Protein 7XFP (pdb70)

Structure (mmCIF, N/CA/C/O backbone):
data_7XFP
#
_entry.id   7XFP
#
_cell.length_a   41.857
_cell.length_b   67.381
_cell.length_c   143.175
_cell.angle_alpha   90.000
_cell.angle_beta   90.000
_cell.angle_gamma   90.000
#
_symmetry.space_group_name_H-M   'P 21 21 21'
#
loop_
_entity.id
_entity.type
_entity.pdbx_description
1 polymer 'IceA2 protein'
2 non-polymer 'SULFATE ION'
3 non-polymer GLYCEROL
4 water water
#
loop_
_atom_site.group_PDB
_atom_site.id
_atom_site.type_symbol
_atom_site.label_atom_id
_atom_site.label_alt_id
_atom_site.label_comp_id
_atom_site.label_asym_id
_atom_site.label_entity_id
_atom_site.label_seq_id
_atom_site.pdbx_PDB_ins_code
_atom_site.Cartn_x
_atom_site.Cartn_y
_atom_site.Cartn_z
_atom_site.occupancy
_atom_site.B_iso_or_equiv
_atom_site.auth_seq_id
_atom_site.auth_comp_id
_atom_site.auth_asym_id
_atom_site.auth_atom_id
_atom_site.pdbx_PDB_model_num
ATOM 1 N N . MET A 1 7 ? 14.00621 -40.47639 -30.75873 1.000 48.37631 1 MET A N 1
ATOM 2 C CA . MET A 1 7 ? 15.18014 -39.61915 -30.88638 1.000 45.44551 1 MET A CA 1
ATOM 3 C C . MET A 1 7 ? 15.31440 -38.69674 -29.68044 1.000 38.42046 1 MET A C 1
ATOM 4 O O . MET A 1 7 ? 14.32890 -38.10974 -29.24112 1.000 39.23781 1 MET A O 1
ATOM 6 N N . ALA A 1 8 ? 16.53280 -38.56392 -29.14929 1.000 32.90028 2 ALA A N 1
ATOM 7 C CA . ALA A 1 8 ? 16.81030 -37.65641 -28.03179 1.000 30.27355 2 ALA A CA 1
ATOM 8 C C . ALA A 1 8 ? 17.45988 -36.39141 -28.58928 1.000 29.89999 2 ALA A C 1
ATOM 9 O O . ALA A 1 8 ? 18.65458 -36.36670 -28.89473 1.000 27.54225 2 ALA A O 1
ATOM 11 N N . ILE A 1 9 ? 16.64627 -35.35804 -28.74804 1.000 19.16673 3 ILE A N 1
ATOM 12 C CA . ILE A 1 9 ? 17.00941 -34.07572 -29.32630 1.000 23.72599 3 ILE A CA 1
ATOM 13 C C . ILE A 1 9 ? 16.86564 -33.00319 -28.25345 1.000 20.32470 3 ILE A C 1
ATOM 14 O O . ILE A 1 9 ? 15.98808 -33.09268 -27.39099 1.000 18.24216 3 ILE A O 1
ATOM 19 N N . VAL A 1 10 ? 17.73901 -31.99679 -28.29458 1.000 17.57417 4 VAL A N 1
ATOM 20 C CA . VAL A 1 10 ? 17.63834 -30.82501 -27.42317 1.000 18.89811 4 VAL A CA 1
ATOM 21 C C . VAL A 1 10 ? 17.35922 -29.60912 -28.29609 1.000 15.85566 4 VAL A C 1
ATOM 22 O O . VAL A 1 10 ? 18.05295 -29.39137 -29.29451 1.000 17.11602 4 VAL A O 1
ATOM 26 N N . VAL A 1 11 ? 16.36653 -28.80301 -27.90506 1.000 17.93758 5 VAL A N 1
ATOM 27 C CA . VAL A 1 11 ? 15.98754 -27.59609 -28.63608 1.000 16.23044 5 VAL A CA 1
ATOM 28 C C . VAL A 1 11 ? 16.41120 -26.38283 -27.82538 1.000 18.11344 5 VAL A C 1
ATOM 29 O O . VAL A 1 11 ? 16.10200 -26.28004 -26.63320 1.000 17.55247 5 VAL A O 1
ATOM 33 N N . LYS A 1 12 ? 17.15222 -25.48529 -28.46853 1.000 17.33012 6 LYS A N 1
ATOM 34 C CA . LYS A 1 12 ? 17.65486 -24.25557 -27.87259 1.000 13.98354 6 LYS A CA 1
ATOM 35 C C . LYS A 1 12 ? 17.08188 -23.07882 -28.65212 1.000 20.27614 6 LYS A C 1
ATOM 36 O O . LYS A 1 12 ? 17.16790 -23.05251 -29.88090 1.000 25.55573 6 LYS A O 1
ATOM 42 N N . VAL A 1 13 ? 16.47295 -22.12336 -27.95751 1.000 15.20091 7 VAL A N 1
ATOM 43 C CA . VAL A 1 13 ? 15.93661 -20.93756 -28.61351 1.000 13.87035 7 VAL A CA 1
ATOM 44 C C . VAL A 1 13 ? 16.99112 -19.84184 -28.53348 1.000 16.55756 7 VAL A C 1
ATOM 45 O O . VAL A 1 13 ? 17.47492 -19.51697 -27.44464 1.000 16.00523 7 VAL A O 1
ATOM 49 N N . VAL A 1 14 ? 17.39030 -19.30487 -29.68742 1.000 17.51497 8 VAL A N 1
ATOM 50 C CA . VAL A 1 14 ? 18.47308 -18.31731 -29.77664 1.000 16.83343 8 VAL A CA 1
ATOM 51 C C . VAL A 1 14 ? 18.00023 -17.19606 -30.68354 1.000 18.99547 8 VAL A C 1
ATOM 52 O O . VAL A 1 14 ? 17.85102 -17.40061 -31.89662 1.000 15.85190 8 VAL A O 1
ATOM 56 N N . ASN A 1 15 ? 17.80669 -16.00279 -30.11028 1.000 16.95206 9 ASN A N 1
ATOM 57 C CA . ASN A 1 15 ? 17.30763 -14.83614 -30.84497 1.000 15.57256 9 ASN A CA 1
ATOM 58 C C . ASN A 1 15 ? 16.09128 -15.18667 -31.69926 1.000 17.38951 9 ASN A C 1
ATOM 59 O O . ASN A 1 15 ? 15.98345 -14.79784 -32.86404 1.000 16.91011 9 ASN A O 1
ATOM 64 N N . GLY A 1 16 ? 15.17579 -15.94077 -31.11127 1.000 13.93948 10 GLY A N 1
ATOM 65 C CA . GLY A 1 16 ? 13.92246 -16.26526 -31.74787 1.000 13.53073 10 GLY A CA 1
ATOM 66 C C . GLY A 1 16 ? 13.94747 -17.45425 -32.68109 1.000 13.75283 10 GLY A C 1
ATOM 67 O O . GLY A 1 16 ? 12.88475 -17.82161 -33.20615 1.000 16.28179 10 GLY A O 1
ATOM 68 N N . LYS A 1 17 ? 15.10826 -18.06400 -32.91766 1.000 15.64532 11 LYS A N 1
ATOM 69 C CA . LYS A 1 17 ? 15.18446 -19.24284 -33.77017 1.000 14.39413 11 LYS A CA 1
ATOM 70 C C . LYS A 1 17 ? 15.36690 -20.49742 -32.92618 1.000 21.38441 11 LYS A C 1
ATOM 71 O O . LYS A 1 17 ? 15.92191 -20.44924 -31.82620 1.000 18.26771 11 LYS A O 1
ATOM 77 N N . ILE A 1 18 ? 14.87885 -21.62266 -33.45274 1.000 13.29153 12 ILE A N 1
ATOM 78 C CA . ILE A 1 18 ? 15.01920 -22.92428 -32.80708 1.000 12.82531 12 ILE A CA 1
ATOM 79 C C . ILE A 1 18 ? 16.27981 -23.57787 -33.35474 1.000 12.12974 12 ILE A C 1
ATOM 80 O O . ILE A 1 18 ? 16.38976 -23.78187 -34.56479 1.000 12.46795 12 ILE A O 1
ATOM 85 N N . GLN A 1 19 ? 17.21054 -23.93747 -32.46971 1.000 11.64075 13 GLN A N 1
ATOM 86 C CA . GLN A 1 19 ? 18.39620 -24.71237 -32.82602 1.000 15.43036 13 GLN A CA 1
ATOM 87 C C . GLN A 1 19 ? 18.25345 -26.11997 -32.25929 1.000 14.33183 13 GLN A C 1
ATOM 88 O O . GLN A 1 19 ? 18.07397 -26.28468 -31.04761 1.000 17.85061 13 GLN A O 1
ATOM 94 N N . GLU A 1 20 ? 18.33867 -27.12825 -33.13139 1.000 14.41025 14 GLU A N 1
ATOM 95 C CA . GLU A 1 20 ? 18.25559 -28.52963 -32.72857 1.000 13.85622 14 GLU A CA 1
ATOM 96 C C . GLU A 1 20 ? 19.65247 -29.10024 -32.51867 1.000 13.10883 14 GLU A C 1
ATOM 97 O O . GLU A 1 20 ? 20.51921 -28.95120 -33.38119 1.000 16.58464 14 GLU A O 1
ATOM 103 N N . PHE A 1 21 ? 19.86265 -29.76089 -31.38096 1.000 15.33101 15 PHE A N 1
ATOM 104 C CA . PHE A 1 21 ? 21.11213 -30.45109 -31.08657 1.000 13.12282 15 PHE A CA 1
ATOM 105 C C . PHE A 1 21 ? 20.87428 -31.92746 -30.79475 1.000 14.35155 15 PHE A C 1
ATOM 106 O O . PHE A 1 21 ? 19.84561 -32.31535 -30.23446 1.000 19.64715 15 PHE A O 1
ATOM 114 N N . GLU A 1 22 ? 21.83116 -32.75365 -31.20057 1.000 14.93647 16 GLU A N 1
ATOM 115 C CA . GLU A 1 22 ? 21.81138 -34.17815 -30.89264 1.000 16.53085 16 GLU A CA 1
ATOM 116 C C . GLU A 1 22 ? 23.22484 -34.56779 -30.49263 1.000 22.76703 16 GLU A C 1
ATOM 117 O O . GLU A 1 22 ? 24.16956 -34.30299 -31.24406 1.000 19.47117 16 GLU A O 1
ATOM 123 N N . ASN A 1 23 ? 23.38318 -35.10877 -29.28395 1.000 22.88447 17 ASN A N 1
ATOM 124 C CA . ASN A 1 23 ? 24.70225 -35.49110 -28.78168 1.000 23.84816 17 ASN A CA 1
ATOM 125 C C . ASN A 1 23 ? 25.65773 -34.30089 -28.79779 1.000 19.59541 17 ASN A C 1
ATOM 126 O O . ASN A 1 23 ? 26.85444 -34.44465 -29.05010 1.000 21.27864 17 ASN A O 1
ATOM 131 N N . GLY A 1 24 ? 25.12831 -33.11668 -28.51077 1.000 19.00907 18 GLY A N 1
ATOM 132 C CA . GLY A 1 24 ? 25.92863 -31.91173 -28.49878 1.000 21.13259 18 GLY A CA 1
ATOM 133 C C . GLY A 1 24 ? 26.26786 -31.34287 -29.86059 1.000 21.27345 18 GLY A C 1
ATOM 134 O O . GLY A 1 24 ? 26.97341 -30.32939 -29.92752 1.000 18.71217 18 GLY A O 1
ATOM 135 N N . ILE A 1 25 ? 25.78886 -31.94428 -30.94559 1.000 22.94548 19 ILE A N 1
ATOM 136 C CA . ILE A 1 25 ? 26.12070 -31.52256 -32.30685 1.000 17.96797 19 ILE A CA 1
ATOM 137 C C . ILE A 1 25 ? 24.92838 -30.79114 -32.90632 1.000 14.50196 19 ILE A C 1
ATOM 138 O O . ILE A 1 25 ? 23.80509 -31.30436 -32.89154 1.000 14.43568 19 ILE A O 1
ATOM 143 N N . HIS A 1 26 ? 25.18180 -29.62184 -33.48339 1.000 16.89132 20 HIS A N 1
ATOM 144 C CA . HIS A 1 26 ? 24.11436 -28.87364 -34.12502 1.000 17.03422 20 HIS A CA 1
ATOM 145 C C . HIS A 1 26 ? 23.59125 -29.65639 -35.32090 1.000 15.00283 20 HIS A C 1
ATOM 146 O O . HIS A 1 26 ? 24.36332 -30.20074 -36.11724 1.000 14.41439 20 HIS A O 1
ATOM 153 N N . LYS A 1 27 ? 22.26867 -29.71905 -35.43721 1.000 14.23079 21 LYS A N 1
ATOM 154 C CA . LYS A 1 27 ? 21.61471 -30.42229 -36.52781 1.000 14.01505 21 LYS A CA 1
ATOM 155 C C . LYS A 1 27 ? 20.98229 -29.47597 -37.53887 1.000 14.06997 21 LYS A C 1
ATOM 156 O O . LYS A 1 27 ? 21.22091 -29.60378 -38.74183 1.000 15.41816 21 LYS A O 1
ATOM 162 N N . ARG A 1 28 ? 20.17179 -28.52347 -37.07697 1.000 13.90720 22 ARG A N 1
ATOM 163 C CA . ARG A 1 28 ? 19.43278 -27.62865 -37.96064 1.000 14.05152 22 ARG A CA 1
ATOM 164 C C . ARG A 1 28 ? 18.92206 -26.44928 -37.14058 1.000 14.02933 22 ARG A C 1
ATOM 165 O O . ARG A 1 28 ? 18.90223 -26.49104 -35.90794 1.000 14.60620 22 ARG A O 1
ATOM 173 N N . THR A 1 29 ? 18.49943 -25.40048 -37.84851 1.000 14.52224 23 THR A N 1
ATOM 174 C CA . THR A 1 29 ? 17.94192 -24.19279 -37.24570 1.000 14.89706 23 THR A CA 1
ATOM 175 C C . THR A 1 29 ? 16.74121 -23.75561 -38.06892 1.000 15.14832 23 THR A C 1
ATOM 176 O O . THR A 1 29 ? 16.79755 -23.79437 -39.30039 1.000 15.55639 23 THR A O 1
ATOM 180 N N . TYR A 1 30 ? 15.64157 -23.40729 -37.40154 1.000 15.06970 24 TYR A N 1
ATOM 181 C CA . TYR A 1 30 ? 14.42656 -23.02544 -38.11099 1.000 16.59374 24 TYR A CA 1
ATOM 182 C C . TYR A 1 30 ? 13.51930 -22.23422 -37.17699 1.000 16.54673 24 TYR A C 1
ATOM 183 O O . TYR A 1 30 ? 13.74449 -22.16566 -35.96718 1.000 16.65739 24 TYR A O 1
ATOM 192 N N . GLY A 1 31 ? 12.47741 -21.64982 -37.75469 1.000 14.93165 25 GLY A N 1
ATOM 193 C CA . GLY A 1 31 ? 11.54577 -20.84890 -36.99322 1.000 16.17555 25 GLY A CA 1
ATOM 194 C C . GLY A 1 31 ? 12.05077 -19.43345 -36.77991 1.000 19.87766 25 GLY A C 1
ATOM 195 O O . GLY A 1 31 ? 13.23008 -19.12205 -36.94585 1.000 17.84617 25 GLY A O 1
ATOM 196 N N . SER A 1 32 ? 11.11930 -18.54750 -36.45286 1.000 18.55950 26 SER A N 1
ATOM 197 C CA . SER A 1 32 ? 11.48175 -17.16467 -36.19305 1.000 19.36224 26 SER A CA 1
ATOM 198 C C . SER A 1 32 ? 10.56500 -16.63026 -35.10662 1.000 17.78030 26 SER A C 1
ATOM 199 O O . SER A 1 32 ? 9.44699 -17.11973 -34.93331 1.000 16.50470 26 SER A O 1
ATOM 202 N N . ASN A 1 33 ? 11.06636 -15.65057 -34.34807 1.000 14.86340 27 ASN A N 1
ATOM 203 C CA . ASN A 1 33 ? 10.30053 -14.99541 -33.27765 1.000 14.90693 27 ASN A CA 1
ATOM 204 C C . ASN A 1 33 ? 9.79298 -15.98390 -32.22915 1.000 15.54638 27 ASN A C 1
ATOM 205 O O . ASN A 1 33 ? 8.73299 -15.78024 -31.63007 1.000 16.94241 27 ASN A O 1
ATOM 210 N N . ILE A 1 34 ? 10.55338 -17.04087 -31.97278 1.000 13.73617 28 ILE A N 1
ATOM 211 C CA . ILE A 1 34 ? 10.18286 -18.04239 -30.97951 1.000 15.12709 28 ILE A CA 1
ATOM 212 C C . ILE A 1 34 ? 10.66510 -17.57715 -29.60556 1.000 14.20657 28 ILE A C 1
ATOM 213 O O . ILE A 1 34 ? 11.73549 -16.97539 -29.48037 1.000 13.91970 28 ILE A O 1
ATOM 218 N N . VAL A 1 35 ? 9.86650 -17.82613 -28.57075 1.000 14.90505 29 VAL A N 1
ATOM 219 C CA . VAL A 1 35 ? 10.25231 -17.49142 -27.20143 1.000 14.16174 29 VAL A CA 1
ATOM 220 C C . VAL A 1 35 ? 10.36261 -18.71818 -26.30612 1.000 16.39548 29 VAL A C 1
ATOM 221 O O . VAL A 1 35 ? 10.93175 -18.62048 -25.20573 1.000 14.73720 29 VAL A O 1
ATOM 225 N N . ALA A 1 36 ? 9.85251 -19.86498 -26.73066 1.000 14.46559 30 ALA A N 1
ATOM 226 C CA . ALA A 1 36 ? 9.92006 -21.07232 -25.91913 1.000 16.72163 30 ALA A CA 1
ATOM 227 C C . ALA A 1 36 ? 9.66592 -22.25301 -26.84060 1.000 17.76872 30 ALA A C 1
ATOM 228 O O . ALA A 1 36 ? 8.97315 -22.11986 -27.85551 1.000 17.68934 30 ALA A O 1
ATOM 230 N N . ALA A 1 37 ? 10.22798 -23.40780 -26.48840 1.000 14.20110 31 ALA A N 1
ATOM 231 C CA . ALA A 1 37 ? 10.04184 -24.58215 -27.32697 1.000 14.57010 31 ALA A CA 1
ATOM 232 C C . ALA A 1 37 ? 10.19661 -25.84319 -26.49400 1.000 17.49711 31 ALA A C 1
ATOM 233 O O . ALA A 1 37 ? 10.89923 -25.85814 -25.48203 1.000 20.90077 31 ALA A O 1
ATOM 235 N N . ASP A 1 38 ? 9.56375 -26.91527 -26.96093 1.000 15.44306 32 ASP A N 1
ATOM 236 C CA . ASP A 1 38 ? 9.71341 -28.22789 -26.35048 1.000 16.44256 32 ASP A CA 1
ATOM 237 C C . ASP A 1 38 ? 9.52917 -29.27251 -27.43637 1.000 16.75512 32 ASP A C 1
ATOM 238 O O . ASP A 1 38 ? 8.92631 -29.01019 -28.47792 1.000 20.97198 32 ASP A O 1
ATOM 243 N N . THR A 1 39 ? 10.04841 -30.46801 -27.17966 1.000 17.63826 33 THR A N 1
ATOM 244 C CA . THR A 1 39 ? 9.98217 -31.53725 -28.16086 1.000 18.24163 33 THR A CA 1
ATOM 245 C C . THR A 1 39 ? 9.84525 -32.86374 -27.43488 1.000 19.83597 33 THR A C 1
ATOM 246 O O . THR A 1 39 ? 10.21129 -32.99628 -26.26113 1.000 20.37623 33 THR A O 1
ATOM 250 N N . ASP A 1 40 ? 9.29430 -33.84303 -28.15517 1.000 20.83995 34 ASP A N 1
ATOM 251 C CA . ASP A 1 40 ? 9.28469 -35.24049 -27.73652 1.000 22.65045 34 ASP A CA 1
ATOM 252 C C . ASP A 1 40 ? 10.13926 -36.10147 -28.66520 1.000 26.57968 34 ASP A C 1
ATOM 253 O O . ASP A 1 40 ? 10.04984 -37.33196 -28.62339 1.000 29.68987 34 ASP A O 1
ATOM 258 N N . GLY A 1 41 ? 10.95769 -35.47537 -29.51341 1.000 29.76783 35 GLY A N 1
ATOM 259 C CA . GLY A 1 41 ? 11.75342 -36.17700 -30.49675 1.000 30.39674 35 GLY A CA 1
ATOM 260 C C . GLY A 1 41 ? 11.06256 -36.38575 -31.82648 1.000 32.16432 35 GLY A C 1
ATOM 261 O O . GLY A 1 41 ? 11.73328 -36.68961 -32.82198 1.000 31.14366 35 GLY A O 1
ATOM 262 N N . HIS A 1 42 ? 9.73571 -36.26911 -31.85747 1.000 27.90251 36 HIS A N 1
ATOM 263 C CA . HIS A 1 42 ? 8.93104 -36.38971 -33.06518 1.000 29.70585 36 HIS A CA 1
ATOM 264 C C . HIS A 1 42 ? 8.49830 -35.02416 -33.57937 1.000 29.68149 36 HIS A C 1
ATOM 265 O O . HIS A 1 42 ? 8.72932 -34.68986 -34.74639 1.000 29.66218 36 HIS A O 1
ATOM 267 N N . ILE A 1 43 ? 7.87466 -34.21971 -32.72242 1.000 24.25881 37 ILE A N 1
ATOM 268 C CA . ILE A 1 43 ? 7.50532 -32.86581 -33.09101 1.000 22.27006 37 ILE A CA 1
ATOM 269 C C . ILE A 1 43 ? 8.22422 -31.88409 -32.17492 1.000 21.63046 37 ILE A C 1
ATOM 270 O O . ILE A 1 43 ? 8.67308 -32.22147 -31.07785 1.000 21.35946 37 ILE A O 1
ATOM 275 N N . VAL A 1 44 ? 8.34154 -30.65426 -32.65567 1.000 18.26050 38 VAL A N 1
ATOM 276 C CA . VAL A 1 44 ? 8.79885 -29.52209 -31.86190 1.000 18.90412 38 VAL A CA 1
ATOM 277 C C . VAL A 1 44 ? 7.63348 -28.55464 -31.79542 1.000 17.65263 38 VAL A C 1
ATOM 278 O O . VAL A 1 44 ? 7.07249 -28.18636 -32.83433 1.000 19.01173 38 VAL A O 1
ATOM 282 N N . ALA A 1 45 ? 7.20120 -28.22908 -30.58391 1.000 16.58661 39 ALA A N 1
ATOM 283 C CA . ALA A 1 45 ? 6.17657 -27.21591 -30.37469 1.000 18.11360 39 ALA A CA 1
ATOM 284 C C . ALA A 1 45 ? 6.86545 -25.94776 -29.89991 1.000 15.96847 39 ALA A C 1
ATOM 285 O O . ALA A 1 45 ? 7.71084 -26.00353 -28.99715 1.000 16.96947 39 ALA A O 1
ATOM 287 N N . ALA A 1 46 ? 6.52043 -24.81491 -30.50271 1.000 15.58025 40 ALA A N 1
ATOM 288 C CA . ALA A 1 46 ? 7.20229 -23.55646 -30.20831 1.000 15.57355 40 ALA A CA 1
ATOM 289 C C . ALA A 1 46 ? 6.18998 -22.44567 -29.96205 1.000 20.27761 40 ALA A C 1
ATOM 290 O O . ALA A 1 46 ? 5.21974 -22.30921 -30.71083 1.000 23.60942 40 ALA A O 1
ATOM 292 N N . VAL A 1 47 ? 6.45317 -21.60792 -28.96000 1.000 14.02870 41 VAL A N 1
ATOM 293 C CA . VAL A 1 47 ? 5.59970 -20.46874 -28.64573 1.000 14.28711 41 VAL A CA 1
ATOM 294 C C . VAL A 1 47 ? 6.19754 -19.24771 -29.32302 1.000 14.01951 41 VAL A C 1
ATOM 295 O O . VAL A 1 47 ? 7.40872 -19.01116 -29.22555 1.000 13.74319 41 VAL A O 1
ATOM 299 N N . THR A 1 48 ? 5.36197 -18.48776 -30.02947 1.000 14.29576 42 THR A N 1
ATOM 300 C CA . THR A 1 48 ? 5.82374 -17.27950 -30.69157 1.000 15.29247 42 THR A CA 1
ATOM 301 C C . THR A 1 48 ? 5.65403 -16.08492 -29.76433 1.000 14.95347 42 THR A C 1
ATOM 302 O O . THR A 1 48 ? 4.90658 -16.13128 -28.78449 1.000 15.20424 42 THR A O 1
ATOM 306 N N . ALA A 1 49 ? 6.35312 -14.99216 -30.09607 1.000 16.19951 43 ALA A N 1
ATOM 307 C CA . ALA A 1 49 ? 6.19589 -13.76919 -29.32420 1.000 17.24804 43 ALA A CA 1
ATOM 308 C C . ALA A 1 49 ? 4.77178 -13.22464 -29.39760 1.000 15.69924 43 ALA A C 1
ATOM 309 O O . ALA A 1 49 ? 4.35690 -12.47986 -28.50233 1.000 16.28052 43 ALA A O 1
ATOM 311 N N . LYS A 1 50 ? 4.01460 -13.59660 -30.43222 1.000 15.18853 44 LYS A N 1
ATOM 312 C CA . LYS A 1 50 ? 2.62252 -13.19580 -30.59759 1.000 15.22754 44 LYS A CA 1
ATOM 313 C C . LYS A 1 50 ? 1.65114 -14.11931 -29.87649 1.000 24.39822 44 LYS A C 1
ATOM 314 O O . LYS A 1 50 ? 0.43830 -13.96519 -30.05053 1.000 18.69121 44 LYS A O 1
ATOM 320 N N . GLY A 1 51 ? 2.14842 -15.09104 -29.10961 1.000 14.24621 45 GLY A N 1
ATOM 321 C CA . GLY A 1 51 ? 1.29764 -15.91721 -28.27965 1.000 14.03667 45 GLY A CA 1
ATOM 322 C C . GLY A 1 51 ? 0.68999 -17.12362 -28.96343 1.000 13.55149 45 GLY A C 1
ATOM 323 O O . GLY A 1 51 ? -0.24219 -17.72550 -28.41120 1.000 14.19759 45 GLY A O 1
ATOM 324 N N . LYS A 1 52 ? 1.15542 -17.48085 -30.15473 1.000 13.25178 46 LYS A N 1
ATOM 325 C CA . LYS A 1 52 ? 0.69303 -18.67812 -30.84180 1.000 13.01491 46 LYS A CA 1
ATOM 326 C C . LYS A 1 52 ? 1.64578 -19.83533 -30.58376 1.000 20.58869 46 LYS A C 1
ATOM 327 O O . LYS A 1 52 ? 2.79898 -19.65147 -30.19412 1.000 16.15134 46 LYS A O 1
ATOM 333 N N . VAL A 1 53 ? 1.15394 -21.04188 -30.83462 1.000 12.97038 47 VAL A N 1
ATOM 334 C CA . VAL A 1 53 ? 1.97686 -22.24146 -30.80791 1.000 14.56053 47 VAL A CA 1
ATOM 335 C C . VAL A 1 53 ? 2.17387 -22.68489 -32.24500 1.000 13.13355 47 VAL A C 1
ATOM 336 O O . VAL A 1 53 ? 1.20425 -22.79430 -33.00216 1.000 15.58323 47 VAL A O 1
ATOM 340 N N . GLU A 1 54 ? 3.42582 -22.84587 -32.64312 1.000 14.41520 48 GLU A N 1
ATOM 341 C CA . GLU A 1 54 ? 3.76613 -23.37002 -33.95489 1.000 17.78355 48 GLU A CA 1
ATOM 342 C C . GLU A 1 54 ? 4.34201 -24.76491 -33.77722 1.000 18.48910 48 GLU A C 1
ATOM 343 O O . GLU A 1 54 ? 5.23206 -24.96780 -32.94677 1.000 22.68350 48 GLU A O 1
ATOM 349 N N . GLU A 1 55 ? 3.84453 -25.71691 -34.55579 1.000 16.11696 49 GLU A N 1
ATOM 350 C CA . GLU A 1 55 ? 4.38887 -27.06933 -34.56665 1.000 16.49990 49 GLU A CA 1
ATOM 351 C C . GLU A 1 55 ? 5.29006 -27.25580 -35.77227 1.000 20.52355 49 GLU A C 1
ATOM 352 O O . GLU A 1 55 ? 4.95360 -26.82695 -36.87760 1.000 19.46220 49 GLU A O 1
ATOM 358 N N . PHE A 1 56 ? 6.45280 -27.84396 -35.54043 1.000 15.66644 50 PHE A N 1
ATOM 359 C CA . PHE A 1 56 ? 7.37635 -28.18249 -36.60605 1.000 16.21385 50 PHE A CA 1
ATOM 360 C C . PHE A 1 56 ? 7.60289 -29.68592 -36.57316 1.000 17.24375 50 PHE A C 1
ATOM 361 O O . PHE A 1 56 ? 7.59343 -30.31324 -35.51115 1.000 18.18970 50 PHE A O 1
ATOM 369 N N . GLU A 1 57 ? 7.84234 -30.25701 -37.74272 1.000 18.07821 51 GLU A N 1
ATOM 370 C CA . GLU A 1 57 ? 8.16376 -31.66947 -37.84727 1.000 19.33396 51 GLU A CA 1
ATOM 371 C C . GLU A 1 57 ? 9.33539 -31.74971 -38.80790 1.000 19.89637 51 GLU A C 1
ATOM 372 O O . GLU A 1 57 ? 9.22595 -31.29967 -39.95185 1.000 20.07477 51 GLU A O 1
ATOM 378 N N . ASN A 1 58 ? 10.46905 -32.25715 -38.31350 1.000 20.31946 52 ASN A N 1
ATOM 379 C CA . ASN A 1 58 ? 11.70437 -32.34246 -39.08328 1.000 24.03090 52 ASN A CA 1
ATOM 380 C C . ASN A 1 58 ? 12.09387 -30.98044 -39.65094 1.000 23.36628 52 ASN A C 1
ATOM 381 O O . ASN A 1 58 ? 12.53166 -30.85937 -40.79611 1.000 20.83777 52 ASN A O 1
ATOM 386 N N . GLY A 1 59 ? 11.92405 -29.94197 -38.83082 1.000 20.79186 53 GLY A N 1
ATOM 387 C CA . GLY A 1 59 ? 12.30347 -28.59258 -39.18834 1.000 18.45111 53 GLY A CA 1
ATOM 388 C C . GLY A 1 59 ? 11.37020 -27.88118 -40.13680 1.000 20.12328 53 GLY A C 1
ATOM 389 O O . GLY A 1 59 ? 11.70475 -26.77810 -40.58767 1.000 22.73724 53 GLY A O 1
ATOM 390 N N . ILE A 1 60 ? 10.19896 -28.44863 -40.42206 1.000 16.07420 54 ILE A N 1
ATOM 391 C CA . ILE A 1 60 ? 9.22966 -27.87938 -41.35795 1.000 19.86022 54 ILE A CA 1
ATOM 392 C C . ILE A 1 60 ? 7.96663 -27.49723 -40.60355 1.000 15.63868 54 ILE A C 1
ATOM 393 O O . ILE A 1 60 ? 7.41381 -28.31216 -39.85930 1.000 14.87901 54 ILE A O 1
ATOM 398 N N . HIS A 1 61 ? 7.49126 -26.27309 -40.82486 1.000 17.44383 55 HIS A N 1
ATOM 399 C CA . HIS A 1 61 ? 6.28525 -25.82046 -40.14922 1.000 17.02366 55 HIS A CA 1
ATOM 400 C C . HIS A 1 61 ? 5.09850 -26.69384 -40.53359 1.000 17.07030 55 HIS A C 1
ATOM 401 O O . HIS A 1 61 ? 4.84401 -26.94255 -41.71622 1.000 17.50154 55 HIS A O 1
ATOM 408 N N . LYS A 1 62 ? 4.38429 -27.18171 -39.52366 1.000 14.02437 56 LYS A N 1
ATOM 409 C CA . LYS A 1 62 ? 3.21693 -28.03984 -39.72110 1.000 12.46768 56 LYS A CA 1
ATOM 410 C C . LYS A 1 62 ? 1.90683 -27.28679 -39.51653 1.000 13.41057 56 LYS A C 1
ATOM 411 O O . LYS A 1 62 ? 1.01175 -27.34659 -40.35880 1.000 13.28863 56 LYS A O 1
ATOM 417 N N . ARG A 1 63 ? 1.77719 -26.56280 -38.41169 1.000 15.28028 57 ARG A N 1
ATOM 418 C CA . ARG A 1 63 ? 0.50644 -25.92991 -38.08608 1.000 13.86504 57 ARG A CA 1
ATOM 419 C C . ARG A 1 63 ? 0.73852 -24.89357 -36.99730 1.000 11.97450 57 ARG A C 1
ATOM 420 O O . ARG A 1 63 ? 1.79671 -24.85233 -36.36679 1.000 11.13679 57 ARG A O 1
ATOM 428 N N . THR A 1 64 ? -0.27378 -24.05409 -36.78506 1.000 15.52482 58 THR A N 1
ATOM 429 C CA . THR A 1 64 ? -0.21275 -22.99295 -35.78883 1.000 13.64065 58 THR A CA 1
ATOM 430 C C . THR A 1 64 ? -1.56282 -22.91286 -35.09563 1.000 16.13761 58 THR A C 1
ATOM 431 O O . THR A 1 64 ? -2.60721 -22.98267 -35.75246 1.000 12.98619 58 THR A O 1
ATOM 435 N N . TYR A 1 65 ? -1.54255 -22.76892 -33.77467 1.000 11.69910 59 TYR A N 1
ATOM 436 C CA . TYR A 1 65 ? -2.78699 -22.72686 -33.01923 1.000 15.38413 59 TYR A CA 1
ATOM 437 C C . TYR A 1 65 ? -2.54512 -22.05252 -31.67558 1.000 11.27533 59 TYR A C 1
ATOM 438 O O . TYR A 1 65 ? -1.41378 -21.73059 -31.31539 1.000 16.71217 59 TYR A O 1
ATOM 447 N N . GLY A 1 66 ? -3.63431 -21.86856 -30.92349 1.000 14.74595 60 GLY A N 1
ATOM 448 C CA . GLY A 1 66 ? -3.56914 -21.31082 -29.58958 1.000 12.94817 60 GLY A CA 1
ATOM 449 C C . GLY A 1 66 ? -3.52099 -19.80163 -29.61064 1.000 16.28459 60 GLY A C 1
ATOM 450 O O . GLY A 1 66 ? -3.51183 -19.15041 -30.65356 1.000 18.37688 60 GLY A O 1
ATOM 451 N N . SER A 1 67 ? -3.55279 -19.23362 -28.41066 1.000 18.03838 61 SER A N 1
ATOM 452 C CA . SER A 1 67 ? -3.45230 -17.79338 -28.24209 1.000 14.15735 61 SER A CA 1
ATOM 453 C C . SER A 1 67 ? -3.03941 -17.54821 -26.80044 1.000 14.94042 61 SER A C 1
ATOM 454 O O . SER A 1 67 ? -3.24564 -18.40182 -25.93465 1.000 16.60620 61 SER A O 1
ATOM 457 N N . ASN A 1 68 ? -2.43373 -16.39058 -26.55809 1.000 15.97618 62 ASN A N 1
ATOM 458 C CA . ASN A 1 68 ? -1.97448 -15.99494 -25.22233 1.000 17.21155 62 ASN A CA 1
ATOM 459 C C . ASN A 1 68 ? -0.96473 -16.98091 -24.64039 1.000 25.43029 62 ASN A C 1
ATOM 460 O O . ASN A 1 68 ? -0.79104 -17.05079 -23.41506 1.000 22.58277 62 ASN A O 1
ATOM 465 N N . ALA A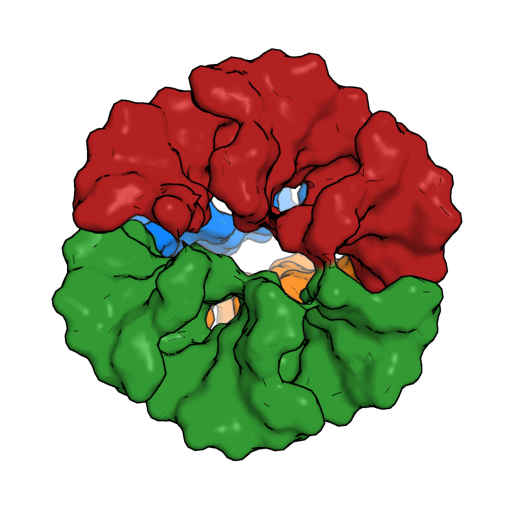 1 69 ? -0.28160 -17.73158 -25.49463 1.000 16.86181 63 ALA A N 1
ATOM 466 C CA . ALA A 1 69 ? 0.65860 -18.73677 -25.03199 1.000 19.79513 63 ALA A CA 1
ATOM 467 C C . ALA A 1 69 ? 1.94156 -18.07810 -24.55232 1.000 19.33238 63 ALA A C 1
ATOM 468 O O . ALA A 1 69 ? 2.41142 -17.10407 -25.14360 1.000 19.18342 63 ALA A O 1
ATOM 470 N N . ILE A 1 70 ? 2.49928 -18.60528 -23.46511 1.000 16.33819 64 ILE A N 1
ATOM 471 C CA . ILE A 1 70 ? 3.80322 -18.15242 -22.98857 1.000 17.74959 64 ILE A CA 1
ATOM 472 C C . ILE A 1 70 ? 4.78179 -19.28920 -22.78047 1.000 17.82327 64 ILE A C 1
ATOM 473 O O . ILE A 1 70 ? 5.99397 -19.04121 -22.66544 1.000 19.52271 64 ILE A O 1
ATOM 478 N N . ASN A 1 71 ? 4.32831 -20.53368 -22.69473 1.000 16.65592 65 ASN A N 1
ATOM 479 C CA . ASN A 1 71 ? 5.22286 -21.67228 -22.54779 1.000 19.73026 65 ASN A CA 1
ATOM 480 C C . ASN A 1 71 ? 4.48539 -22.88713 -23.08052 1.000 18.82974 65 ASN A C 1
ATOM 481 O O . ASN A 1 71 ? 3.26090 -22.86844 -23.24934 1.000 17.44403 65 ASN A O 1
ATOM 486 N N . VAL A 1 72 ? 5.23919 -23.95648 -23.32136 1.000 16.93233 66 VAL A N 1
ATOM 487 C CA . VAL A 1 72 ? 4.70109 -25.14338 -23.97176 1.000 16.37027 66 VAL A CA 1
ATOM 488 C C . VAL A 1 72 ? 5.45112 -26.37021 -23.48231 1.000 18.09987 66 VAL A C 1
ATOM 489 O O . VAL A 1 72 ? 6.64209 -26.30921 -23.17115 1.000 19.94175 66 VAL A O 1
ATOM 493 N N . GLN A 1 73 ? 4.73887 -27.49701 -23.42621 1.000 20.40555 67 GLN A N 1
ATOM 494 C CA . GLN A 1 73 ? 5.31491 -28.78353 -23.06003 1.000 20.29533 67 GLN A CA 1
ATOM 495 C C . GLN A 1 73 ? 4.63774 -29.86797 -23.88319 1.000 20.22368 67 GLN A C 1
ATOM 496 O O . GLN A 1 73 ? 3.40566 -29.90468 -23.96130 1.000 21.36675 67 GLN A O 1
ATOM 502 N N . VAL A 1 74 ? 5.43560 -30.73070 -24.50618 1.000 22.02552 68 VAL A N 1
ATOM 503 C CA . VAL A 1 74 ? 4.92984 -31.86285 -25.28055 1.000 22.72656 68 VAL A CA 1
ATOM 504 C C . VAL A 1 74 ? 4.97638 -33.09637 -24.38800 1.000 26.56083 68 VAL A C 1
ATOM 505 O O . VAL A 1 74 ? 6.05622 -33.50539 -23.94816 1.000 29.00727 68 VAL A O 1
ATOM 509 N N . SER A 1 75 ? 3.81444 -33.68482 -24.09383 1.000 26.79453 69 SER A N 1
ATOM 510 C CA . SER A 1 75 ? 3.75431 -34.85306 -23.21350 1.000 35.39885 69 SER A CA 1
ATOM 511 C C . SER A 1 75 ? 2.75865 -35.86668 -23.75667 1.000 29.59881 69 SER A C 1
ATOM 512 O O . SER A 1 75 ? 1.59174 -35.53385 -23.97981 1.000 27.85770 69 SER A O 1
ATOM 515 N N . GLY A 1 76 ? 3.22467 -37.09224 -23.97285 1.000 32.89856 70 GLY A N 1
ATOM 516 C CA . GLY A 1 76 ? 2.39287 -38.17990 -24.44398 1.000 34.78320 70 GLY A CA 1
ATOM 517 C C . GLY A 1 76 ? 1.43312 -37.83776 -25.56310 1.000 42.68054 70 GLY A C 1
ATOM 518 O O . GLY A 1 76 ? 0.23362 -38.10229 -25.45271 1.000 49.88628 70 GLY A O 1
ATOM 519 N N . GLY A 1 77 ? 1.93432 -37.23121 -26.63426 1.000 35.21192 71 GLY A N 1
ATOM 520 C CA . GLY A 1 77 ? 1.08577 -36.93365 -27.77018 1.000 39.78724 71 GLY A CA 1
ATOM 521 C C . GLY A 1 77 ? 0.14342 -35.76164 -27.60654 1.000 37.59579 71 GLY A C 1
ATOM 522 O O . GLY A 1 77 ? -0.70114 -35.54598 -28.48240 1.000 36.07278 71 GLY A O 1
ATOM 523 N N . VAL A 1 78 ? 0.21947 -35.02234 -26.50237 1.000 29.57676 72 VAL A N 1
ATOM 524 C CA . VAL A 1 78 ? -0.52810 -33.78299 -26.37409 1.000 22.37296 72 VAL A CA 1
ATOM 525 C C . VAL A 1 78 ? 0.46766 -32.64001 -26.25491 1.000 20.49661 72 VAL A C 1
ATOM 526 O O . VAL A 1 78 ? 1.66636 -32.83908 -26.06028 1.000 22.56481 72 VAL A O 1
ATOM 530 N N . VAL A 1 79 ? -0.03154 -31.43191 -26.45949 1.000 18.54095 73 VAL A N 1
ATOM 531 C CA . VAL A 1 79 ? 0.77116 -30.22803 -26.32113 1.000 17.12840 73 VAL A CA 1
ATOM 532 C C . VAL A 1 79 ? 0.09738 -29.39390 -25.24191 1.000 20.86572 73 VAL A C 1
ATOM 533 O O . VAL A 1 79 ? -1.03803 -28.94103 -25.42300 1.000 18.38663 73 VAL A O 1
ATOM 537 N N . ALA A 1 80 ? 0.77107 -29.21783 -24.10974 1.000 18.98138 74 ALA A N 1
ATOM 538 C CA . ALA A 1 80 ? 0.22482 -28.47179 -22.98059 1.000 16.33392 74 ALA A CA 1
ATOM 539 C C . ALA A 1 80 ? 0.74640 -27.03855 -23.04573 1.000 19.04654 74 ALA A C 1
ATOM 540 O O . ALA A 1 80 ? 1.95992 -26.80731 -22.99309 1.000 19.15693 74 ALA A O 1
ATOM 542 N N . VAL A 1 81 ? -0.16911 -26.08551 -23.21858 1.000 21.98797 75 VAL A N 1
ATOM 543 C CA . VAL A 1 81 ? 0.16568 -24.68706 -23.45541 1.000 13.66489 75 VAL A CA 1
ATOM 544 C C . VAL A 1 81 ? -0.16518 -23.88433 -22.20440 1.000 20.22466 75 VAL A C 1
ATOM 545 O O . VAL A 1 81 ? -1.32544 -23.83341 -21.77294 1.000 15.64225 75 VAL A O 1
ATOM 549 N N . THR A 1 82 ? 0.83805 -23.21689 -21.64935 1.000 17.10492 76 THR A N 1
ATOM 550 C CA . THR A 1 82 ? 0.62115 -22.31496 -20.53115 1.000 22.51616 76 THR A CA 1
ATOM 551 C C . THR A 1 82 ? 0.31143 -20.93640 -21.08351 1.000 18.08704 76 THR A C 1
ATOM 552 O O . THR A 1 82 ? 1.00836 -20.46192 -21.98534 1.000 19.25306 76 THR A O 1
ATOM 556 N N . THR A 1 83 ? -0.72501 -20.29582 -20.54459 1.000 16.96930 77 THR A N 1
ATOM 557 C CA . THR A 1 83 ? -1.16319 -19.00992 -21.05963 1.000 19.31236 77 THR A CA 1
ATOM 558 C C . THR A 1 83 ? -0.78782 -17.86553 -20.12865 1.000 17.68383 77 THR A C 1
ATOM 559 O O . THR A 1 83 ? -0.42179 -18.04467 -18.96226 1.000 18.48082 77 THR A O 1
ATOM 563 N N . SER A 1 84 ? -0.88646 -16.65967 -20.68109 1.000 18.66200 78 SER A N 1
ATOM 564 C CA . SER A 1 84 ? -0.69586 -15.45096 -19.90118 1.000 18.16724 78 SER A CA 1
ATOM 565 C C . SER A 1 84 ? -1.81639 -15.24506 -18.89297 1.000 18.39619 78 SER A C 1
ATOM 566 O O . SER A 1 84 ? -1.73527 -14.31896 -18.08038 1.000 16.96014 78 SER A O 1
ATOM 569 N N . LYS A 1 85 ? -2.88961 -16.02864 -18.98144 1.000 15.31479 79 LYS A N 1
ATOM 570 C CA . LYS A 1 85 ? -3.96766 -15.98127 -18.00568 1.000 20.43962 79 LYS A CA 1
ATOM 571 C C . LYS A 1 85 ? -3.76783 -16.98642 -16.88282 1.000 19.54350 79 LYS A C 1
ATOM 572 O O . LYS A 1 85 ? -4.62377 -17.08716 -16.00156 1.000 18.51974 79 LYS A O 1
ATOM 577 N N . GLY A 1 86 ? -2.66349 -17.72604 -16.89908 1.000 15.01316 80 GLY A N 1
ATOM 578 C CA . GLY A 1 86 ? -2.32985 -18.64214 -15.83009 1.000 14.15378 80 GLY A CA 1
ATOM 579 C C . GLY A 1 86 ? -2.93821 -20.02055 -15.94725 1.000 20.01036 80 GLY A C 1
ATOM 580 O O . GLY A 1 86 ? -2.89065 -20.78234 -14.97784 1.000 22.15398 80 GLY A O 1
ATOM 581 N N . LYS A 1 87 ? -3.51651 -20.36545 -17.08927 1.000 14.35130 81 LYS A N 1
ATOM 582 C CA . LYS A 1 87 ? -4.11362 -21.67511 -17.28645 1.000 14.51516 81 LYS A CA 1
ATOM 583 C C . LYS A 1 87 ? -3.20935 -22.55686 -18.14466 1.000 13.49654 81 LYS A C 1
ATOM 584 O O . LYS A 1 87 ? -2.28809 -22.08235 -18.81928 1.000 18.20344 81 LYS A O 1
ATOM 587 N N . VAL A 1 88 ? -3.47220 -23.86301 -18.09950 1.000 12.84036 82 VAL A N 1
ATOM 588 C CA . VAL A 1 88 ? -2.86790 -24.80687 -19.03388 1.000 15.87483 82 VAL A CA 1
ATOM 589 C C . VAL A 1 88 ? -3.96409 -25.21147 -20.00952 1.000 19.28044 82 VAL A C 1
ATOM 590 O O . VAL A 1 88 ? -5.01875 -25.71054 -19.59506 1.000 20.42797 82 VAL A O 1
ATOM 594 N N . GLU A 1 89 ? -3.73654 -24.94942 -21.29449 1.000 16.21779 83 GLU A N 1
ATOM 595 C CA . GLU A 1 89 ? -4.64021 -25.36767 -22.35658 1.000 17.06249 83 GLU A CA 1
ATOM 596 C C . GLU A 1 89 ? -4.01097 -26.55194 -23.06955 1.000 14.24374 83 GLU A C 1
ATOM 597 O O . GLU A 1 89 ? -2.92151 -26.43420 -23.64044 1.000 14.05107 83 GLU A O 1
ATOM 603 N N . GLU A 1 90 ? -4.69412 -27.68348 -23.02298 1.000 12.89699 84 GLU A N 1
ATOM 604 C CA . GLU A 1 90 ? -4.20961 -28.91679 -23.61933 1.000 16.60434 84 GLU A CA 1
ATOM 605 C C . GLU A 1 90 ? -4.74461 -29.02620 -25.03611 1.000 13.49337 84 GLU A C 1
ATOM 606 O O . GLU A 1 90 ? -5.95954 -28.93663 -25.25705 1.000 13.21204 84 GLU A O 1
ATOM 612 N N . TYR A 1 91 ? -3.83511 -29.25759 -25.97402 1.000 16.79706 85 TYR A N 1
ATOM 613 C CA . TYR A 1 91 ? -4.13269 -29.42125 -27.38972 1.000 18.56164 85 TYR A CA 1
ATOM 614 C C . TYR A 1 91 ? -3.70224 -30.80847 -27.83574 1.000 20.04711 85 TYR A C 1
ATOM 615 O O . TYR A 1 91 ? -2.66756 -31.31945 -27.39842 1.000 17.76781 85 TYR A O 1
ATOM 624 N N . LYS A 1 92 ? -4.49916 -31.41455 -28.70567 1.000 16.11403 86 LYS A N 1
ATOM 625 C CA . LYS A 1 92 ? -4.12822 -32.66065 -29.35513 1.000 15.52853 86 LYS A CA 1
ATOM 626 C C . LYS A 1 92 ? -4.30050 -32.47604 -30.85444 1.000 16.23806 86 LYS A C 1
ATOM 627 O O . LYS A 1 92 ? -5.39342 -32.12822 -31.30991 1.000 16.60092 86 LYS A O 1
ATOM 631 N N . ASN A 1 93 ? -3.21431 -32.65360 -31.60382 1.000 16.87268 87 ASN A N 1
ATOM 632 C CA . ASN A 1 93 ? -3.22434 -32.47207 -33.05991 1.000 18.06410 87 ASN A CA 1
ATOM 633 C C . ASN A 1 93 ? -3.70594 -31.07341 -33.43569 1.000 18.99951 87 ASN A C 1
ATOM 634 O O . ASN A 1 93 ? -4.36420 -30.87357 -34.46511 1.000 19.33986 87 ASN A O 1
ATOM 639 N N . GLY A 1 94 ? -3.33093 -30.08916 -32.62475 1.000 17.04042 88 GLY A N 1
ATOM 640 C CA . GLY A 1 94 ? -3.70833 -28.71319 -32.87721 1.000 18.38906 88 GLY A CA 1
ATOM 641 C C . GLY A 1 94 ? -5.12597 -28.34074 -32.48044 1.000 18.70767 88 GLY A C 1
ATOM 642 O O . GLY A 1 94 ? -5.52987 -27.19201 -32.71146 1.000 18.19986 88 GLY A O 1
ATOM 643 N N . ILE A 1 95 ? -5.88032 -29.26001 -31.87401 1.000 17.99111 89 ILE A N 1
ATOM 644 C CA . ILE A 1 95 ? -7.26028 -29.02837 -31.45101 1.000 18.48296 89 ILE A CA 1
ATOM 645 C C . ILE A 1 95 ? -7.29652 -28.83250 -29.94036 1.000 16.77153 89 ILE A C 1
ATOM 646 O O . ILE A 1 95 ? -6.80083 -29.68290 -29.19178 1.000 19.23141 89 ILE A O 1
ATOM 651 N N . HIS A 1 96 ? -7.91686 -27.74092 -29.48633 1.000 16.99909 90 HIS A N 1
ATOM 652 C CA . HIS A 1 96 ? -8.07240 -27.52510 -28.04845 1.000 15.94517 90 HIS A CA 1
ATOM 653 C C . HIS A 1 96 ? -8.97094 -28.60814 -27.46636 1.000 16.50971 90 HIS A C 1
ATOM 654 O O . HIS A 1 96 ? -10.09655 -28.81169 -27.92404 1.000 18.13632 90 HIS A O 1
ATOM 661 N N . LYS A 1 97 ? -8.48730 -29.29491 -26.44494 1.000 15.58132 91 LYS A N 1
ATOM 662 C CA . LYS A 1 97 ? -9.24648 -30.39074 -25.86452 1.000 16.54917 91 LYS A CA 1
ATOM 663 C C . LYS A 1 97 ? -9.77575 -30.06471 -24.48338 1.000 17.01005 91 LYS A C 1
ATOM 664 O O . LYS A 1 97 ? -10.93020 -30.37521 -24.18105 1.000 21.56359 91 LYS A O 1
ATOM 670 N N . ARG A 1 98 ? -8.95339 -29.45953 -23.63356 1.000 15.92667 92 ARG A N 1
ATOM 671 C CA . ARG A 1 98 ? -9.37940 -29.16467 -22.27437 1.000 16.75972 92 ARG A CA 1
ATOM 672 C C . ARG A 1 98 ? -8.51758 -28.04228 -21.71327 1.000 16.33261 92 ARG A C 1
ATOM 673 O O . ARG A 1 98 ? -7.39554 -27.81047 -22.15906 1.000 20.23904 92 ARG A O 1
ATOM 681 N N . THR A 1 99 ? -9.00940 -27.43606 -20.65136 1.000 18.05328 93 THR A N 1
ATOM 682 C CA . THR A 1 99 ? -8.28857 -26.39281 -19.94359 1.000 20.62081 93 THR A CA 1
ATOM 683 C C . THR A 1 99 ? -8.23758 -26.75656 -18.47555 1.000 17.19123 93 THR A C 1
ATOM 684 O O . THR A 1 99 ? -9.22962 -27.23202 -17.91435 1.000 19.24517 93 THR A O 1
ATOM 688 N N . TYR A 1 100 ? -7.07217 -26.56993 -17.86573 1.000 20.48951 94 TYR A N 1
ATOM 689 C CA . TYR A 1 100 ? -6.95126 -26.80079 -16.42631 1.000 29.01582 94 TYR A CA 1
ATOM 690 C C . TYR A 1 100 ? -5.80891 -26.00332 -15.78150 1.000 32.61359 94 TYR A C 1
ATOM 691 O O . TYR A 1 100 ? -5.15704 -25.18806 -16.42693 1.000 28.85119 94 TYR A O 1
ATOM 701 N N . ALA B 1 8 ? 2.62972 -39.63248 -19.26820 1.000 47.57202 2 ALA B N 1
ATOM 702 C CA . ALA B 1 8 ? 1.86315 -38.52689 -19.82705 1.000 40.51029 2 ALA B CA 1
ATOM 703 C C . ALA B 1 8 ? 1.56553 -37.53039 -18.71786 1.000 36.16075 2 ALA B C 1
ATOM 704 O O . ALA B 1 8 ? 0.40763 -37.29339 -18.36333 1.000 34.80455 2 ALA B O 1
ATOM 706 N N . ILE B 1 9 ? 2.62701 -36.92211 -18.19936 1.000 30.12071 3 ILE B N 1
ATOM 707 C CA . ILE B 1 9 ? 2.55367 -36.03235 -17.05441 1.000 25.98540 3 ILE B CA 1
ATOM 708 C C . ILE B 1 9 ? 2.80929 -34.61782 -17.54644 1.000 21.50419 3 ILE B C 1
ATOM 709 O O . ILE B 1 9 ? 3.69420 -34.39084 -18.37590 1.000 23.35546 3 ILE B O 1
ATOM 714 N N . VAL B 1 10 ? 2.05417 -33.66681 -17.01488 1.000 19.01168 4 VAL B N 1
ATOM 715 C CA . VAL B 1 10 ? 2.25213 -32.25195 -17.29426 1.000 18.66793 4 VAL B CA 1
ATOM 716 C C . VAL B 1 10 ? 2.62765 -31.57983 -15.97954 1.000 15.66827 4 VAL B C 1
ATOM 717 O O . VAL B 1 10 ? 1.95748 -31.79371 -14.96142 1.000 17.77181 4 VAL B O 1
ATOM 721 N N . VAL B 1 11 ? 3.70264 -30.78774 -15.98669 1.000 17.01472 5 VAL B N 1
ATOM 722 C CA . VAL B 1 11 ? 4.13844 -30.04953 -14.79738 1.000 19.58614 5 VAL B CA 1
ATOM 723 C C . VAL B 1 11 ? 3.92570 -28.55678 -15.01968 1.000 18.17418 5 VAL B C 1
ATOM 724 O O . VAL B 1 11 ? 4.36104 -28.00047 -16.03356 1.000 18.46178 5 VAL B O 1
ATOM 728 N N . LYS B 1 12 ? 3.22832 -27.91400 -14.08334 1.000 16.88429 6 LYS B N 1
ATOM 729 C CA . LYS B 1 12 ? 2.94726 -26.48508 -14.13524 1.000 13.53453 6 LYS B CA 1
ATOM 730 C C . LYS B 1 12 ? 3.56050 -25.83317 -12.90825 1.000 16.21959 6 LYS B C 1
ATOM 731 O O . LYS B 1 12 ? 3.40510 -26.34662 -11.79586 1.000 20.00386 6 LYS B O 1
ATOM 733 N N . VAL B 1 13 ? 4.28019 -24.73314 -13.09862 1.000 12.37419 7 VAL B N 1
ATOM 734 C CA . VAL B 1 13 ? 4.85732 -24.00690 -11.96790 1.000 12.58277 7 VAL B CA 1
ATOM 735 C C . VAL B 1 13 ? 3.89129 -22.90362 -11.54378 1.000 17.71371 7 VAL B C 1
ATOM 736 O O . VAL B 1 13 ? 3.49860 -22.06118 -12.35958 1.000 19.47409 7 VAL B O 1
ATOM 740 N N . VAL B 1 14 ? 3.49347 -22.91665 -10.26984 1.000 15.90709 8 VAL B N 1
ATOM 741 C CA . VAL B 1 14 ? 2.49029 -21.99936 -9.72886 1.000 18.77478 8 VAL B CA 1
ATOM 742 C C . VAL B 1 14 ? 3.02971 -21.43663 -8.41887 1.000 18.77367 8 VAL B C 1
ATOM 743 O O . VAL B 1 14 ? 3.14677 -22.17176 -7.43273 1.000 13.91973 8 VAL B O 1
ATOM 747 N N . ASN B 1 15 ? 3.33879 -20.13284 -8.40671 1.000 24.34724 9 ASN B N 1
ATOM 748 C CA . ASN B 1 15 ? 3.90841 -19.42385 -7.24791 1.000 19.79127 9 ASN B CA 1
ATOM 749 C C . ASN B 1 15 ? 5.06989 -20.19906 -6.61835 1.000 15.13576 9 ASN B C 1
ATOM 750 O O . ASN B 1 15 ? 5.19876 -20.31484 -5.39727 1.000 15.92700 9 ASN B O 1
ATOM 755 N N . GLY B 1 16 ? 5.94950 -20.70248 -7.47613 1.000 19.62191 10 GLY B N 1
ATOM 756 C CA . GLY B 1 16 ? 7.14340 -21.39432 -7.04116 1.000 14.79293 10 GLY B CA 1
ATOM 757 C C . GLY B 1 16 ? 6.97105 -22.86280 -6.73204 1.000 15.58451 10 GLY B C 1
ATOM 758 O O . GLY B 1 16 ? 7.96836 -23.53505 -6.43520 1.000 15.07185 10 GLY B O 1
ATOM 759 N N . LYS B 1 17 ? 5.75412 -23.39199 -6.79038 1.000 13.42364 11 LYS B N 1
ATOM 760 C CA . LYS B 1 17 ? 5.54052 -24.80396 -6.53146 1.000 11.54631 11 LYS B CA 1
ATOM 761 C C . LYS B 1 17 ? 5.27946 -25.52032 -7.84688 1.000 15.14695 11 LYS B C 1
ATOM 762 O O . LYS B 1 17 ? 4.81912 -24.91263 -8.81749 1.000 18.36916 11 LYS B O 1
ATOM 768 N N . ILE B 1 18 ? 5.62734 -26.80507 -7.88874 1.000 12.17674 12 ILE B N 1
ATOM 769 C CA . ILE B 1 18 ? 5.36110 -27.64467 -9.05245 1.000 12.69004 12 ILE B CA 1
ATOM 770 C C . ILE B 1 18 ? 4.03474 -28.35452 -8.83833 1.000 11.07370 12 ILE B C 1
ATOM 771 O O . ILE B 1 18 ? 3.84503 -29.01694 -7.81897 1.000 13.38658 12 ILE B O 1
ATOM 776 N N . GLN B 1 19 ? 3.11015 -28.20790 -9.78846 1.000 11.45138 13 GLN B N 1
ATOM 777 C CA . GLN B 1 19 ? 1.85943 -28.95973 -9.78743 1.000 12.88373 13 GLN B CA 1
ATOM 778 C C . GLN B 1 19 ? 1.94751 -29.99847 -10.89674 1.000 12.96720 13 GLN B C 1
ATOM 779 O O . GLN B 1 19 ? 2.20746 -29.64388 -12.04997 1.000 15.48135 13 GLN B O 1
ATOM 785 N N . GLU B 1 20 ? 1.77482 -31.26879 -10.53950 1.000 13.49672 14 GLU B N 1
ATOM 786 C CA . GLU B 1 20 ? 1.77511 -32.37086 -11.49683 1.000 17.43367 14 GLU B CA 1
ATOM 787 C C . GLU B 1 20 ? 0.34463 -32.70229 -11.88039 1.000 17.28902 14 GLU B C 1
ATOM 788 O O . GLU B 1 20 ? -0.50513 -32.88283 -10.99817 1.000 15.25263 14 GLU B O 1
ATOM 794 N N . PHE B 1 21 ? 0.10086 -32.83453 -13.18539 1.000 16.47018 15 PHE B N 1
ATOM 795 C CA . PHE B 1 21 ? -1.18814 -33.22960 -13.72731 1.000 19.16016 15 PHE B CA 1
ATOM 796 C C . PHE B 1 21 ? -1.04139 -34.50970 -14.53145 1.000 22.50905 15 PHE B C 1
ATOM 797 O O . PHE B 1 21 ? -0.04103 -34.71875 -15.22266 1.000 21.56051 15 PHE B O 1
ATOM 805 N N . GLU B 1 22 ? -2.05779 -35.35597 -14.44964 1.000 20.91091 16 GLU B N 1
ATOM 806 C CA . GLU B 1 22 ? -2.09341 -36.60141 -15.19647 1.000 23.66144 16 GLU B CA 1
ATOM 807 C C . GLU B 1 22 ? -3.48965 -36.67625 -15.79275 1.000 23.73673 16 GLU B C 1
ATOM 808 O O . GLU B 1 22 ? -4.47622 -36.72990 -15.05550 1.000 24.33160 16 GLU B O 1
ATOM 814 N N . ASN B 1 23 ? -3.57321 -36.62191 -17.12378 1.000 33.47605 17 ASN B N 1
ATOM 815 C CA . ASN B 1 23 ? -4.85562 -36.61137 -17.82893 1.000 39.56526 17 ASN B CA 1
ATOM 816 C C 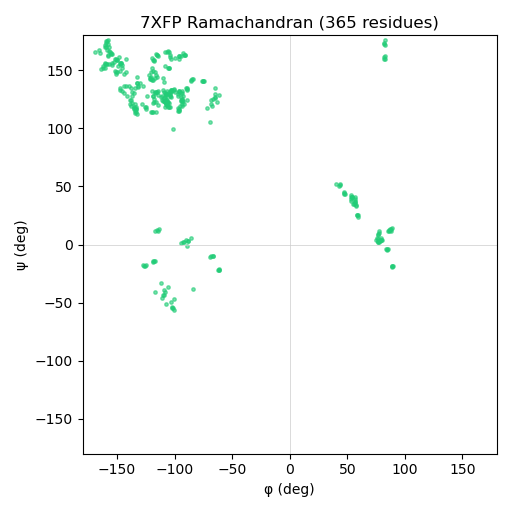. ASN B 1 23 ? -5.74421 -35.45908 -17.35913 1.000 33.32492 17 ASN B C 1
ATOM 817 O O . ASN B 1 23 ? -6.94980 -35.61706 -17.16925 1.000 36.30985 17 ASN B O 1
ATOM 822 N N . GLY B 1 24 ? -5.13666 -34.29243 -17.14722 1.000 31.60381 18 GLY B N 1
ATOM 823 C CA . GLY B 1 24 ? -5.85159 -33.10453 -16.72763 1.000 35.37261 18 GLY B CA 1
ATOM 824 C C . GLY B 1 24 ? -6.22639 -33.06929 -15.26188 1.000 33.41986 18 GLY B C 1
ATOM 825 O O . GLY B 1 24 ? -6.87099 -32.10834 -14.81983 1.000 34.74758 18 GLY B O 1
ATOM 826 N N . ILE B 1 25 ? -5.83548 -34.07264 -14.49080 1.000 27.35093 19 ILE B N 1
ATOM 827 C CA . ILE B 1 25 ? -6.20689 -34.17825 -13.08884 1.000 25.84651 19 ILE B CA 1
ATOM 828 C C . ILE B 1 25 ? -4.99307 -33.81613 -12.25400 1.000 24.46428 19 ILE B C 1
ATOM 829 O O . ILE B 1 25 ? -3.90085 -34.34950 -12.47564 1.000 23.87399 19 ILE B O 1
ATOM 834 N N . HIS B 1 26 ? -5.18263 -32.90775 -11.29973 1.000 22.25437 20 HIS B N 1
ATOM 835 C CA . HIS B 1 26 ? -4.09739 -32.49910 -10.41713 1.000 20.47129 20 HIS B CA 1
ATOM 836 C C . HIS B 1 26 ? -3.75897 -33.61382 -9.42450 1.000 20.30766 20 HIS B C 1
ATOM 837 O O . HIS B 1 26 ? -4.58884 -33.99189 -8.59066 1.000 20.62825 20 HIS B O 1
ATOM 844 N N . LYS B 1 27 ? -2.52651 -34.12388 -9.49332 1.000 20.22421 21 LYS B N 1
ATOM 845 C CA . LYS B 1 27 ? -2.11297 -35.28506 -8.71314 1.000 25.85384 21 LYS B CA 1
ATOM 846 C C . LYS B 1 27 ? -1.15695 -34.96271 -7.57281 1.000 19.45038 21 LYS B C 1
ATOM 847 O O . LYS B 1 27 ? -1.28666 -35.53514 -6.48643 1.000 19.64108 21 LYS B O 1
ATOM 853 N N . ARG B 1 28 ? -0.18276 -34.08485 -7.77971 1.000 18.56080 22 ARG B N 1
ATOM 854 C CA . ARG B 1 28 ? 0.77789 -33.77225 -6.73098 1.000 24.01092 22 ARG B CA 1
ATOM 855 C C . ARG B 1 28 ? 1.11242 -32.29315 -6.77506 1.000 22.26516 22 ARG B C 1
ATOM 856 O O . ARG B 1 28 ? 0.94711 -31.63382 -7.80346 1.000 16.49258 22 ARG B O 1
ATOM 864 N N . THR B 1 29 ? 1.63091 -31.79174 -5.65532 1.000 17.64348 23 THR B N 1
ATOM 865 C CA . THR B 1 29 ? 2.19670 -30.44868 -5.58491 1.000 14.73961 23 THR B CA 1
ATOM 866 C C . THR B 1 29 ? 3.43263 -30.52389 -4.70124 1.000 15.22391 23 THR B C 1
ATOM 867 O O . THR B 1 29 ? 3.34696 -31.03071 -3.57813 1.000 15.83084 23 THR B O 1
ATOM 871 N N . TYR B 1 30 ? 4.57053 -30.02541 -5.19668 1.000 18.27293 24 TYR B N 1
ATOM 872 C CA . TYR B 1 30 ? 5.82730 -30.11442 -4.45666 1.000 15.42202 24 TYR B CA 1
ATOM 873 C C . TYR B 1 30 ? 6.82083 -29.07135 -4.96283 1.000 15.56195 24 TYR B C 1
ATOM 874 O O . TYR B 1 30 ? 6.61139 -28.41660 -5.98398 1.000 15.52308 24 TYR B O 1
ATOM 883 N N . GLY B 1 31 ? 7.91655 -28.93003 -4.23181 1.000 16.19238 25 GLY B N 1
ATOM 884 C CA . GLY B 1 31 ? 8.92984 -27.96136 -4.58612 1.000 13.61999 25 GLY B CA 1
ATOM 885 C C . GLY B 1 31 ? 8.57924 -26.56249 -4.10622 1.000 18.29560 25 GLY B C 1
ATOM 886 O O . GLY B 1 31 ? 7.43008 -26.23964 -3.79326 1.000 18.65973 25 GLY B O 1
ATOM 887 N N . SER B 1 32 ? 9.60961 -25.72481 -4.01512 1.000 16.87360 26 SER B N 1
ATOM 888 C CA . SER B 1 32 ? 9.41999 -24.33889 -3.61607 1.000 19.55690 26 SER B CA 1
ATOM 889 C C . SER B 1 32 ? 10.44910 -23.47772 -4.33776 1.000 15.97293 26 SER B C 1
ATOM 890 O O . SER B 1 32 ? 11.55161 -23.93508 -4.65350 1.000 17.32452 26 SER B O 1
ATOM 893 N N . ASN B 1 33 ? 10.06131 -22.22992 -4.60976 1.000 17.34398 27 ASN B N 1
ATOM 894 C CA . ASN B 1 33 ? 10.90529 -21.25256 -5.30781 1.000 21.83378 27 ASN B CA 1
ATOM 895 C C . ASN B 1 33 ? 11.34850 -21.75691 -6.67487 1.000 19.35678 27 ASN B C 1
ATOM 896 O O . ASN B 1 33 ? 12.45684 -21.46653 -7.12919 1.000 16.37261 27 ASN B O 1
ATOM 901 N N . ILE B 1 34 ? 10.49580 -22.51183 -7.32853 1.000 17.34766 28 ILE B N 1
ATOM 902 C CA . ILE B 1 34 ? 10.76200 -23.03341 -8.66266 1.000 13.54504 28 ILE B CA 1
ATOM 903 C C . ILE B 1 34 ? 10.36296 -21.97517 -9.67902 1.000 11.59093 28 ILE B C 1
ATOM 904 O O . ILE B 1 34 ? 9.38232 -21.23795 -9.48152 1.000 13.27546 28 ILE B O 1
ATOM 909 N N . VAL B 1 35 ? 11.14064 -21.86053 -10.75579 1.000 10.94304 29 VAL B N 1
ATOM 910 C CA . VAL B 1 35 ? 10.80882 -20.93621 -11.83653 1.000 12.01572 29 VAL B CA 1
ATOM 911 C C . VAL B 1 35 ? 10.58341 -21.64108 -13.16096 1.000 13.97021 29 VAL B C 1
ATOM 912 O O . VAL B 1 35 ? 10.01609 -21.02967 -14.07174 1.000 15.18238 29 VAL B O 1
ATOM 916 N N . ALA B 1 36 ? 10.97008 -22.90935 -13.28909 1.000 10.21770 30 ALA B N 1
ATOM 917 C CA . ALA B 1 36 ? 10.74486 -23.65202 -14.52382 1.000 17.27077 30 ALA B CA 1
ATOM 918 C C . ALA B 1 36 ? 10.87967 -25.13107 -14.20638 1.000 15.85122 30 ALA B C 1
ATOM 919 O O . ALA B 1 36 ? 11.57923 -25.50502 -13.26651 1.000 19.02901 30 ALA B O 1
ATOM 921 N N . ALA B 1 37 ? 10.21256 -25.97086 -14.99532 1.000 12.59960 31 ALA B N 1
ATOM 922 C CA . ALA B 1 37 ? 10.27352 -27.40348 -14.75014 1.000 11.50258 31 ALA B CA 1
ATOM 923 C C . ALA B 1 37 ? 10.01812 -28.17028 -16.04056 1.000 15.39499 31 ALA B C 1
ATOM 924 O O . ALA B 1 37 ? 9.38872 -27.66454 -16.97098 1.000 17.26478 31 ALA B O 1
ATOM 926 N N . ASP B 1 38 ? 10.52250 -29.40623 -16.08712 1.000 15.12036 32 ASP B N 1
ATOM 927 C CA . ASP B 1 38 ? 10.25380 -30.31415 -17.20214 1.000 19.78015 32 ASP B CA 1
ATOM 928 C C . ASP B 1 38 ? 10.29128 -31.75186 -16.69561 1.000 17.39091 32 ASP B C 1
ATOM 929 O O . ASP B 1 38 ? 10.84583 -32.03886 -15.63501 1.000 20.93514 32 ASP B O 1
ATOM 934 N N . THR B 1 39 ? 9.66054 -32.65160 -17.44781 1.000 16.85888 33 THR B N 1
ATOM 935 C CA . THR B 1 39 ? 9.58390 -34.04773 -17.03382 1.000 16.32937 33 THR B CA 1
ATOM 936 C C . THR B 1 39 ? 9.59401 -34.95843 -18.25126 1.000 22.26305 33 THR B C 1
ATOM 937 O O . THR B 1 39 ? 9.19619 -34.56715 -19.35454 1.000 23.43846 33 THR B O 1
ATOM 941 N N . ASP B 1 40 ? 10.03494 -36.19848 -18.02734 1.000 24.54096 34 ASP B N 1
ATOM 942 C CA . ASP B 1 40 ? 9.92126 -37.26652 -19.01739 1.000 28.71068 34 ASP B CA 1
ATOM 943 C C . ASP B 1 40 ? 9.00068 -38.37821 -18.52770 1.000 29.44900 34 ASP B C 1
ATOM 944 O O . ASP B 1 40 ? 8.98390 -39.47076 -19.10787 1.000 23.68179 34 ASP B O 1
ATOM 949 N N . GLY B 1 41 ? 8.24718 -38.13102 -17.45886 1.000 25.93649 35 GLY B N 1
ATOM 950 C CA . GLY B 1 41 ? 7.43077 -39.14129 -16.84562 1.000 28.51617 35 GLY B CA 1
ATOM 951 C C . GLY B 1 41 ? 8.14556 -39.93629 -15.77726 1.000 29.41663 35 GLY B C 1
ATOM 952 O O . GLY B 1 41 ? 7.48489 -40.55703 -14.93935 1.000 30.73957 35 GLY B O 1
ATOM 953 N N . HIS B 1 42 ? 9.47965 -39.91916 -15.77923 1.000 26.57956 36 HIS B N 1
ATOM 954 C CA . HIS B 1 42 ? 10.28220 -40.61331 -14.78063 1.000 29.23102 36 HIS B CA 1
ATOM 955 C C . HIS B 1 42 ? 10.80918 -39.63436 -13.74035 1.000 25.27048 36 HIS B C 1
ATOM 956 O O . HIS B 1 42 ? 10.57515 -39.81291 -12.54404 1.000 29.46819 36 HIS B O 1
ATOM 958 N N . ILE B 1 43 ? 11.49710 -38.58454 -14.17856 1.000 21.94382 37 ILE B N 1
ATOM 959 C CA . ILE B 1 43 ? 11.97676 -37.55867 -13.26976 1.000 19.64874 37 ILE B CA 1
ATOM 960 C C . ILE B 1 43 ? 11.32159 -36.23314 -13.63332 1.000 15.48409 37 ILE B C 1
ATOM 961 O O . ILE B 1 43 ? 10.81743 -36.03190 -14.74382 1.000 15.04669 37 ILE B O 1
ATOM 966 N N . VAL B 1 44 ? 11.30282 -35.33413 -12.65540 1.000 16.12867 38 VAL B N 1
ATOM 967 C CA . VAL B 1 44 ? 10.94708 -33.94033 -12.86280 1.000 17.73592 38 VAL B CA 1
ATOM 968 C C . VAL B 1 44 ? 12.17581 -33.11989 -12.50092 1.000 13.88598 38 VAL B C 1
ATOM 969 O O . VAL B 1 44 ? 12.69399 -33.23949 -11.38845 1.000 17.59372 38 VAL B O 1
ATOM 973 N N . ALA B 1 45 ? 12.66065 -32.32050 -13.44327 1.000 11.99171 39 ALA B N 1
ATOM 974 C CA . ALA B 1 45 ? 13.77559 -31.41263 -13.20128 1.000 14.03261 39 ALA B CA 1
ATOM 975 C C . ALA B 1 45 ? 13.22708 -30.00467 -13.04327 1.000 15.61302 39 ALA B C 1
ATOM 976 O O . ALA B 1 45 ? 12.38944 -29.57206 -13.83861 1.000 14.61241 39 ALA B O 1
ATOM 978 N N . ALA B 1 46 ? 13.68086 -29.29814 -12.01250 1.000 13.77697 40 ALA B N 1
ATOM 979 C CA . ALA B 1 46 ? 13.12155 -27.99881 -11.67743 1.000 13.43568 40 ALA B CA 1
ATOM 980 C C . ALA B 1 46 ? 14.23284 -26.98333 -11.45908 1.000 17.60645 40 ALA B C 1
ATOM 981 O O . ALA B 1 46 ? 15.18451 -27.23877 -10.71650 1.000 16.73501 40 ALA B O 1
ATOM 983 N N . VAL B 1 47 ? 14.04850 -25.79279 -12.00913 1.000 13.16321 41 VAL B N 1
ATOM 984 C CA . VAL B 1 47 ? 15.01190 -24.71190 -11.86050 1.000 13.05715 41 VAL B CA 1
ATOM 985 C C . VAL B 1 47 ? 14.54843 -23.80585 -10.72718 1.000 10.96079 41 VAL B C 1
ATOM 986 O O . VAL B 1 47 ? 13.40479 -23.34128 -10.73006 1.000 13.53531 41 VAL B O 1
ATOM 990 N N . THR B 1 48 ? 15.44186 -23.51523 -9.78554 1.000 13.97440 42 THR B N 1
ATOM 991 C CA . THR B 1 48 ? 15.07009 -22.63061 -8.69473 1.000 13.52574 42 THR B CA 1
ATOM 992 C C . THR B 1 48 ? 15.38543 -21.17803 -9.04085 1.000 18.07584 42 THR B C 1
ATOM 993 O O . THR B 1 48 ? 16.16885 -20.88090 -9.95257 1.000 14.92372 42 THR B O 1
ATOM 997 N N . ALA B 1 49 ? 14.77432 -20.26274 -8.27446 1.000 13.61431 43 ALA B N 1
ATOM 998 C CA . ALA B 1 49 ? 15.07633 -18.84380 -8.43573 1.000 13.30719 43 ALA B CA 1
ATOM 999 C C . ALA B 1 49 ? 16.54461 -18.55092 -8.14887 1.000 18.54321 43 ALA B C 1
ATOM 1000 O O . ALA B 1 49 ? 17.05881 -17.51097 -8.57633 1.000 15.06813 43 ALA B O 1
ATOM 1002 N N . LYS B 1 50 ? 17.22222 -19.42781 -7.40655 1.000 15.37099 44 LYS B N 1
ATOM 1003 C CA . LYS B 1 50 ? 18.63801 -19.26000 -7.12232 1.000 14.88466 44 LYS B CA 1
ATOM 1004 C C . LYS B 1 50 ? 19.53482 -19.91829 -8.16192 1.000 18.23857 44 LYS B C 1
ATOM 1005 O O . LYS B 1 50 ? 20.76076 -19.91775 -7.99058 1.000 16.54094 44 LYS B O 1
ATOM 1011 N N . GLY B 1 51 ? 18.95852 -20.48266 -9.22058 1.000 14.58033 45 GLY B N 1
ATOM 1012 C CA . GLY B 1 51 ? 19.73078 -20.95208 -10.34905 1.000 16.93191 45 GLY B CA 1
ATOM 1013 C C . GLY B 1 51 ? 20.24863 -22.36291 -10.24953 1.000 17.07723 45 GLY B C 1
ATOM 1014 O O . GLY B 1 51 ? 21.11306 -22.73625 -11.05026 1.000 14.24217 45 GLY B O 1
ATOM 1015 N N . LYS B 1 52 ? 19.76769 -23.14584 -9.28865 1.000 11.91611 46 LYS B N 1
ATOM 1016 C CA . LYS B 1 52 ? 20.10037 -24.55205 -9.16434 1.000 12.14495 46 LYS B CA 1
ATOM 1017 C C . LYS B 1 52 ? 19.01038 -25.37931 -9.82594 1.000 10.47221 46 LYS B C 1
ATOM 1018 O O . LYS B 1 52 ? 17.90169 -24.90538 -10.05066 1.000 14.23171 46 LYS B O 1
ATOM 1022 N N . VAL B 1 53 ? 19.33901 -26.63325 -10.11851 1.000 9.88759 47 VAL B N 1
ATOM 1023 C CA . VAL B 1 53 ? 18.39699 -27.60543 -10.66681 1.000 9.91262 47 VAL B CA 1
ATOM 1024 C C . VAL B 1 53 ? 18.09892 -28.65109 -9.59584 1.000 10.03640 47 VAL B C 1
ATOM 1025 O O . VAL B 1 53 ? 19.01307 -29.30404 -9.08533 1.000 13.10654 47 VAL B O 1
ATOM 1029 N N . GLU B 1 54 ? 16.82527 -28.82145 -9.26623 1.000 13.16105 48 GLU B N 1
ATOM 1030 C CA . GLU B 1 54 ? 16.40199 -29.83365 -8.31443 1.000 14.69513 48 GLU B CA 1
ATOM 1031 C C . GLU B 1 54 ? 15.71514 -30.94149 -9.08955 1.000 15.17648 48 GLU B C 1
ATOM 1032 O O . GLU B 1 54 ? 14.83108 -30.67460 -9.90816 1.000 16.82267 48 GLU B O 1
ATOM 1038 N N . GLU B 1 55 ? 16.12981 -32.17177 -8.83804 1.000 14.05840 49 GLU B N 1
ATOM 1039 C CA . GLU B 1 55 ? 15.54337 -33.33379 -9.47817 1.000 16.42811 49 GLU B CA 1
ATOM 1040 C C . GLU B 1 55 ? 14.61433 -34.02789 -8.49821 1.000 16.81575 49 GLU B C 1
ATOM 1041 O O . GLU B 1 55 ? 14.99905 -34.29159 -7.35592 1.000 16.33781 49 GLU B O 1
ATOM 1047 N N . PHE B 1 56 ? 13.40319 -34.33176 -8.95673 1.000 17.58447 50 PHE B N 1
ATOM 1048 C CA . PHE B 1 56 ? 12.38263 -34.99656 -8.16199 1.000 19.08057 50 PHE B CA 1
ATOM 1049 C C . PHE B 1 56 ? 11.98671 -36.31071 -8.80556 1.000 19.79339 50 PHE B C 1
ATOM 1050 O O . PHE B 1 56 ? 12.09661 -36.48419 -10.02204 1.000 19.66899 50 PHE B O 1
ATOM 1058 N N . GLU B 1 57 ? 11.54579 -37.23711 -7.96531 1.000 16.70214 51 GLU B N 1
ATOM 1059 C CA . GLU B 1 57 ? 10.97972 -38.49607 -8.42365 1.000 20.80066 51 GLU B CA 1
ATOM 1060 C C . GLU B 1 57 ? 9.75731 -38.78124 -7.55996 1.000 19.20825 51 GLU B C 1
ATOM 1061 O O . GLU B 1 57 ? 9.87938 -38.90568 -6.33669 1.000 20.92980 51 GLU B O 1
ATOM 1067 N N . ASN B 1 58 ? 8.58415 -38.86220 -8.19312 1.000 20.25722 52 ASN B N 1
ATOM 1068 C CA . ASN B 1 58 ? 7.31247 -39.06896 -7.49102 1.000 21.24305 52 ASN B CA 1
ATOM 1069 C C . ASN B 1 58 ? 7.12517 -38.03180 -6.38823 1.000 19.55852 52 ASN B C 1
ATOM 1070 O O . ASN B 1 58 ? 6.66003 -38.33919 -5.29077 1.000 20.95090 52 ASN B O 1
ATOM 1075 N N . GLY B 1 59 ? 7.49118 -36.79341 -6.68345 1.000 17.68806 53 GLY B N 1
ATOM 1076 C CA . GLY B 1 59 ? 7.34290 -35.71543 -5.73238 1.000 19.66677 53 GLY B CA 1
ATOM 1077 C C . GLY B 1 59 ? 8.37556 -35.68556 -4.63021 1.000 23.00750 53 GLY B C 1
ATOM 1078 O O . GLY B 1 59 ? 8.27165 -34.83958 -3.73602 1.000 24.46233 53 GLY B O 1
ATOM 1079 N N . ILE B 1 60 ? 9.41763 -36.51168 -4.70504 1.000 26.56580 54 ILE B N 1
ATOM 1080 C CA . ILE B 1 60 ? 10.43761 -36.57611 -3.66504 1.000 21.02652 54 ILE B CA 1
ATOM 1081 C C . ILE B 1 60 ? 11.72433 -36.00730 -4.23534 1.000 28.73100 54 ILE B C 1
ATOM 1082 O O . ILE B 1 60 ? 12.22494 -36.48456 -5.26305 1.000 20.04368 54 ILE B O 1
ATOM 1087 N N . HIS B 1 61 ? 12.26424 -34.99816 -3.55103 1.000 18.34905 55 HIS B N 1
ATOM 1088 C CA . HIS B 1 61 ? 13.49603 -34.34761 -3.97518 1.000 23.98126 55 HIS B CA 1
ATOM 1089 C C . HIS B 1 61 ? 14.66194 -35.31408 -3.82762 1.000 22.51381 55 HIS B C 1
ATOM 1090 O O . HIS B 1 61 ? 14.96858 -35.75399 -2.71448 1.000 18.55777 55 HIS B O 1
ATOM 1097 N N . LYS B 1 62 ? 15.32437 -35.62816 -4.93811 1.000 18.05752 56 LYS B N 1
ATOM 1098 C CA . LYS B 1 62 ? 16.39820 -36.61855 -4.94809 1.000 19.09404 56 LYS B CA 1
ATOM 1099 C C . LYS B 1 62 ? 17.79256 -36.02616 -5.05907 1.000 21.98132 56 LYS B C 1
ATOM 1100 O O . LYS B 1 62 ? 18.72951 -36.56525 -4.46133 1.000 22.67114 56 LYS B O 1
ATOM 1106 N N . ARG B 1 63 ? 17.98294 -34.95142 -5.81913 1.000 20.84420 57 ARG B N 1
ATOM 1107 C CA . ARG B 1 63 ? 19.31337 -34.35675 -5.89416 1.000 23.83120 57 ARG B CA 1
ATOM 1108 C C . ARG B 1 63 ? 19.22055 -32.92742 -6.39974 1.000 16.52550 57 ARG B C 1
ATOM 1109 O O . ARG B 1 63 ? 18.16381 -32.45662 -6.81500 1.000 18.51267 57 ARG B O 1
ATOM 1117 N N . THR B 1 64 ? 20.35769 -32.24453 -6.33641 1.000 17.39973 58 TH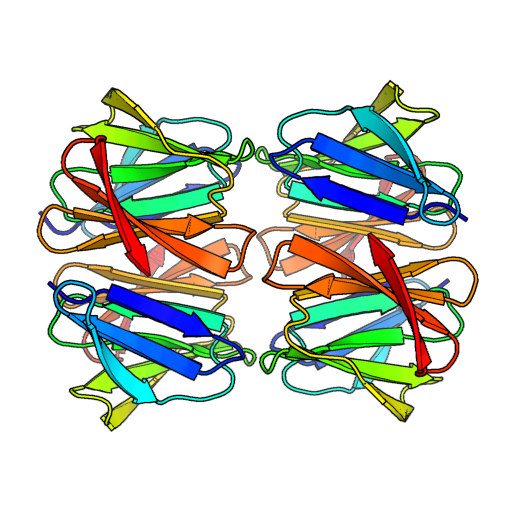R B N 1
ATOM 1118 C CA . THR B 1 64 ? 20.50228 -30.85131 -6.72532 1.000 19.34013 58 THR B CA 1
ATOM 1119 C C . THR B 1 64 ? 21.85470 -30.69532 -7.40084 1.000 16.36849 58 THR B C 1
ATOM 1120 O O . THR B 1 64 ? 22.84542 -31.25179 -6.92735 1.000 18.67849 58 THR B O 1
ATOM 1124 N N . TYR B 1 65 ? 21.89207 -29.96338 -8.51101 1.000 20.72366 59 TYR B N 1
ATOM 1125 C CA . TYR B 1 65 ? 23.13292 -29.72836 -9.24245 1.000 18.19118 59 TYR B CA 1
ATOM 1126 C C . TYR B 1 65 ? 22.95115 -28.49406 -10.11548 1.000 18.44200 59 TYR B C 1
ATOM 1127 O O . TYR B 1 65 ? 21.86873 -27.90590 -10.16789 1.000 18.43341 59 TYR B O 1
ATOM 1136 N N . GLY B 1 66 ? 24.03540 -28.08690 -10.77700 1.000 15.41496 60 GLY B N 1
ATOM 1137 C CA . GLY B 1 66 ? 24.00534 -26.98186 -11.71601 1.000 17.07583 60 GLY B CA 1
ATOM 1138 C C . GLY B 1 66 ? 24.10002 -25.61476 -11.05525 1.000 19.05246 60 GLY B C 1
ATOM 1139 O O . GLY B 1 66 ? 24.00942 -25.46043 -9.84059 1.000 15.67573 60 GLY B O 1
ATOM 1140 N N . SER B 1 67 ? 24.23800 -24.59180 -11.89611 1.000 18.30564 61 SER B N 1
ATOM 1141 C CA . SER B 1 67 ? 24.32853 -23.21709 -11.42543 1.000 17.81417 61 SER B CA 1
ATOM 1142 C C . SER B 1 67 ? 23.96300 -22.28007 -12.56628 1.000 15.88139 61 SER B C 1
ATOM 1143 O O . SER B 1 67 ? 24.07517 -22.63879 -13.74022 1.000 17.64331 61 SER B O 1
ATOM 1146 N N . ASN B 1 68 ? 23.49709 -21.08266 -12.19888 1.000 15.28216 62 ASN B N 1
ATOM 1147 C CA . ASN B 1 68 ? 23.07444 -20.05755 -13.15454 1.000 15.65828 62 ASN B CA 1
ATOM 1148 C C . ASN B 1 68 ? 21.96180 -20.56367 -14.06757 1.000 19.45253 62 ASN B C 1
ATOM 1149 O O . ASN B 1 68 ? 21.78475 -20.06265 -15.18641 1.000 17.77653 62 ASN B O 1
ATOM 1154 N N . ALA B 1 69 ? 21.19533 -21.54669 -13.59631 1.000 16.77786 63 ALA B N 1
ATOM 1155 C CA . ALA B 1 69 ? 20.16693 -22.15111 -14.43337 1.000 18.55786 63 ALA B CA 1
ATOM 1156 C C . ALA B 1 69 ? 18.97597 -21.21399 -14.58874 1.000 14.68998 63 ALA B C 1
ATOM 1157 O O . ALA B 1 69 ? 18.58279 -20.53135 -13.64117 1.000 14.83688 63 ALA B O 1
ATOM 1159 N N . ILE B 1 70 ? 18.40974 -21.17840 -15.79791 1.000 18.21940 64 ILE B N 1
ATOM 1160 C CA . ILE B 1 70 ? 17.16806 -20.44491 -16.04457 1.000 16.21667 64 ILE B CA 1
ATOM 1161 C C . ILE B 1 70 ? 16.08341 -21.28608 -16.69925 1.000 17.17334 64 ILE B C 1
ATOM 1162 O O . ILE B 1 70 ? 14.90876 -20.87015 -16.71178 1.000 20.27262 64 ILE B O 1
ATOM 1167 N N . ASN B 1 71 ? 16.39153 -22.42019 -17.31342 1.000 15.30444 65 ASN B N 1
ATOM 1168 C CA . ASN B 1 71 ? 15.36619 -23.28302 -17.88723 1.000 19.24834 65 ASN B CA 1
ATOM 1169 C C . ASN B 1 71 ? 15.96866 -24.67373 -17.97167 1.000 20.99894 65 ASN B C 1
ATOM 1170 O O . ASN B 1 71 ? 17.17764 -24.85505 -17.79603 1.000 17.93470 65 ASN B O 1
ATOM 1175 N N . VAL B 1 72 ? 15.11072 -25.66265 -18.20528 1.000 14.85062 66 VAL B N 1
ATOM 1176 C CA . VAL B 1 72 ? 15.54607 -27.05146 -18.17115 1.000 15.25102 66 VAL B CA 1
ATOM 1177 C C . VAL B 1 72 ? 14.67875 -27.89539 -19.09725 1.000 21.69707 66 VAL B C 1
ATOM 1178 O O . VAL B 1 72 ? 13.50024 -27.60331 -19.32830 1.000 19.38927 66 VAL B O 1
ATOM 1182 N N . GLN B 1 73 ? 15.28373 -28.93899 -19.65986 1.000 17.61207 67 GLN B N 1
ATOM 1183 C CA . GLN B 1 73 ? 14.52131 -29.87819 -20.46421 1.000 21.23329 67 GLN B CA 1
ATOM 1184 C C . GLN B 1 73 ? 15.13928 -31.25730 -20.29700 1.000 22.94037 67 GLN B C 1
ATOM 1185 O O . GLN B 1 73 ? 16.36678 -31.40077 -20.32234 1.000 23.22901 67 GLN B O 1
ATOM 1191 N N . VAL B 1 74 ? 14.28845 -32.25022 -20.06076 1.000 20.00926 68 VAL B N 1
ATOM 1192 C CA . VAL B 1 74 ? 14.71506 -33.63337 -19.89395 1.000 25.44943 68 VAL B CA 1
ATOM 1193 C C . VAL B 1 74 ? 14.61971 -34.33038 -21.24318 1.000 25.31719 68 VAL B C 1
ATOM 1194 O O . VAL B 1 74 ? 13.52785 -34.46636 -21.80979 1.000 26.38419 68 VAL B O 1
ATOM 1198 N N . SER B 1 75 ? 15.75459 -34.81024 -21.73992 1.000 23.81535 69 SER B N 1
ATOM 1199 C CA . SER B 1 75 ? 15.82574 -35.42753 -23.05747 1.000 28.88530 69 SER B CA 1
ATOM 1200 C C . SER B 1 75 ? 16.63298 -36.71201 -22.94252 1.000 31.83817 69 SER B C 1
ATOM 1201 O O . SER B 1 75 ? 17.78941 -36.67974 -22.51132 1.000 32.29073 69 SER B O 1
ATOM 1204 N N . GLY B 1 76 ? 16.01036 -37.83591 -23.29590 1.000 33.68544 70 GLY B N 1
ATOM 1205 C CA . GLY B 1 76 ? 16.62769 -39.15252 -23.26807 1.000 37.12357 70 GLY B CA 1
ATOM 1206 C C . GLY B 1 76 ? 17.48330 -39.47635 -22.05360 1.000 38.52106 70 GLY B C 1
ATOM 1207 O O . GLY B 1 76 ? 18.61286 -39.95532 -22.19032 1.000 39.34766 70 GLY B O 1
ATOM 1208 N N . GLY B 1 77 ? 16.95767 -39.25483 -20.85591 1.000 34.21798 71 GLY B N 1
ATOM 1209 C CA . GLY B 1 77 ? 17.72293 -39.57655 -19.67170 1.000 36.82250 71 GLY B CA 1
ATOM 1210 C C . GLY B 1 77 ? 18.82299 -38.59966 -19.32161 1.000 33.02394 71 GLY B C 1
ATOM 1211 O O . GLY B 1 77 ? 19.58502 -38.86350 -18.38391 1.000 33.88967 71 GLY B O 1
ATOM 1212 N N . VAL B 1 78 ? 18.95605 -37.49243 -20.04821 1.000 27.55969 72 VAL B N 1
ATOM 1213 C CA . VAL B 1 78 ? 19.84624 -36.42335 -19.62410 1.000 22.83789 72 VAL B CA 1
ATOM 1214 C C . VAL B 1 78 ? 18.98635 -35.20214 -19.32982 1.000 18.61367 72 VAL B C 1
ATOM 1215 O O . VAL B 1 78 ? 17.81640 -35.12466 -19.70631 1.000 22.94143 72 VAL B O 1
ATOM 1219 N N . VAL B 1 79 ? 19.57344 -34.25622 -18.61285 1.000 16.99648 73 VAL B N 1
ATOM 1220 C CA . VAL B 1 79 ? 18.89970 -33.02876 -18.22473 1.000 17.16106 73 VAL B CA 1
ATOM 1221 C C . VAL B 1 79 ? 19.67710 -31.88127 -18.85339 1.000 14.89101 73 VAL B C 1
ATOM 1222 O O . VAL B 1 79 ? 20.84748 -31.66178 -18.51529 1.000 14.67257 73 VAL B O 1
ATOM 1226 N N . ALA B 1 80 ? 19.04831 -31.17097 -19.78548 1.000 16.54598 74 ALA B N 1
ATOM 1227 C CA . ALA B 1 80 ? 19.68060 -30.06922 -20.50124 1.000 17.49076 74 ALA B CA 1
ATOM 1228 C C . ALA B 1 80 ? 19.29696 -28.76836 -19.81461 1.000 16.70476 74 ALA B C 1
ATOM 1229 O O . ALA B 1 80 ? 18.12145 -28.39939 -19.79308 1.000 14.52535 74 ALA B O 1
ATOM 1231 N N . VAL B 1 81 ? 20.28529 -28.08017 -19.25429 1.000 12.94737 75 VAL B N 1
ATOM 1232 C CA . VAL B 1 81 ? 20.05976 -26.90518 -18.42702 1.000 15.24084 75 VAL B CA 1
ATOM 1233 C C . VAL B 1 81 ? 20.47196 -25.68948 -19.24022 1.000 16.83997 75 VAL B C 1
ATOM 1234 O O . VAL B 1 81 ? 21.61267 -25.61522 -19.70593 1.000 17.23064 75 VAL B O 1
ATOM 1238 N N . THR B 1 82 ? 19.54754 -24.75186 -19.43930 1.000 13.11135 76 THR B N 1
ATOM 1239 C CA . THR B 1 82 ? 19.89530 -23.48556 -20.07014 1.000 14.14911 76 THR B CA 1
ATOM 1240 C C . THR B 1 82 ? 20.31022 -22.51739 -18.97630 1.000 14.46928 76 THR B C 1
ATOM 1241 O O . THR B 1 82 ? 19.64087 -22.42864 -17.94621 1.000 16.20256 76 THR B O 1
ATOM 1245 N N . THR B 1 83 ? 21.42226 -21.82146 -19.17992 1.000 13.82131 77 THR B N 1
ATOM 1246 C CA . THR B 1 83 ? 21.93560 -20.92173 -18.15777 1.000 15.69265 77 THR B CA 1
ATOM 1247 C C . THR B 1 83 ? 21.75733 -19.46738 -18.56078 1.000 15.51507 77 THR B C 1
ATOM 1248 O O . THR B 1 83 ? 21.55047 -19.12710 -19.73619 1.000 15.93827 77 THR B O 1
ATOM 1252 N N . SER B 1 84 ? 21.91837 -18.59688 -17.56352 1.000 16.92683 78 SER B N 1
ATOM 1253 C CA . SER B 1 84 ? 21.86798 -17.16551 -17.80510 1.000 20.03646 78 SER B CA 1
ATOM 1254 C C . SER B 1 84 ? 23.03547 -16.69825 -18.65666 1.000 18.14010 78 SER B C 1
ATOM 1255 O O . SER B 1 84 ? 23.04984 -15.53585 -19.07749 1.000 19.53688 78 SER B O 1
ATOM 1258 N N . LYS B 1 85 ? 24.01866 -17.56627 -18.88361 1.000 16.75116 79 LYS B N 1
ATOM 1259 C CA . LYS B 1 85 ? 25.14589 -17.25875 -19.74108 1.000 18.54932 79 LYS B CA 1
ATOM 1260 C C . LYS B 1 85 ? 24.86601 -17.63617 -21.18238 1.000 15.85226 79 LYS B C 1
ATOM 1261 O O . LYS B 1 85 ? 25.71601 -17.39797 -22.04322 1.000 18.76309 79 LYS B O 1
ATOM 1267 N N . GLY B 1 86 ? 23.69305 -18.19605 -21.46819 1.000 15.22584 80 GLY B N 1
ATOM 1268 C CA . GLY B 1 86 ? 23.31628 -18.49800 -22.82954 1.000 15.04245 80 GLY B CA 1
ATOM 1269 C C . GLY B 1 86 ? 23.80691 -19.83307 -23.33981 1.000 21.47558 80 GLY B C 1
ATOM 1270 O O . GLY B 1 86 ? 23.76491 -20.07110 -24.55579 1.000 17.42914 80 GLY B O 1
ATOM 1271 N N . LYS B 1 87 ? 24.30743 -20.69029 -22.45906 1.000 14.12399 81 LYS B N 1
ATOM 1272 C CA . LYS B 1 87 ? 24.77974 -22.01800 -22.81967 1.000 15.82069 81 LYS B CA 1
ATOM 1273 C C . LYS B 1 87 ? 23.76917 -23.07513 -22.39364 1.000 15.92818 81 LYS B C 1
ATOM 1274 O O . LYS B 1 87 ? 22.92598 -22.85342 -21.52277 1.000 15.85287 81 LYS B O 1
ATOM 1277 N N . VAL B 1 88 ? 23.89207 -24.25008 -23.00229 1.000 14.20095 82 VAL B N 1
ATOM 1278 C CA . VAL B 1 88 ? 23.18552 -25.44939 -22.57561 1.000 13.08195 82 VAL B CA 1
ATOM 1279 C C . VAL B 1 88 ? 24.22578 -26.30678 -21.87677 1.000 13.54113 82 VAL B C 1
ATOM 1280 O O . VAL B 1 88 ? 25.27454 -26.60838 -22.45714 1.000 14.68054 82 VAL B O 1
ATOM 1284 N N . GLU B 1 89 ? 23.97429 -26.62715 -20.61567 1.000 12.13330 83 GLU B N 1
ATOM 1285 C CA . GLU B 1 89 ? 24.82536 -27.51949 -19.84010 1.000 16.95475 83 GLU B CA 1
ATOM 1286 C C . GLU B 1 89 ? 24.06594 -28.82530 -19.65508 1.000 18.91961 83 GLU B C 1
ATOM 1287 O O . GLU B 1 89 ? 22.99334 -28.83659 -19.04389 1.000 20.90549 83 GLU B O 1
ATOM 1293 N N . GLU B 1 90 ? 24.61603 -29.91385 -20.17386 1.000 14.15574 84 GLU B N 1
ATOM 1294 C CA . GLU B 1 90 ? 23.96498 -31.21393 -20.14120 1.000 15.40939 84 GLU B CA 1
ATOM 1295 C C . GLU B 1 90 ? 24.46048 -32.05412 -18.96252 1.000 13.46474 84 GLU B C 1
ATOM 1296 O O . GLU B 1 90 ? 25.67104 -32.15052 -18.73219 1.000 17.24054 84 GLU B O 1
ATOM 1302 N N . TYR B 1 91 ? 23.52092 -32.64337 -18.21378 1.000 14.29644 85 TYR B N 1
ATOM 1303 C CA . TYR B 1 91 ? 23.80785 -33.49585 -17.06252 1.000 17.48230 85 TYR B CA 1
ATOM 1304 C C . TYR B 1 91 ? 23.23229 -34.89382 -17.25714 1.000 22.62883 85 TYR B C 1
ATOM 1305 O O . TYR B 1 91 ? 22.11282 -35.05536 -17.75888 1.000 21.43688 85 TYR B O 1
ATOM 1314 N N . LYS B 1 92 ? 23.96831 -35.90285 -16.79790 1.000 17.90163 86 LYS B N 1
ATOM 1315 C CA . LYS B 1 92 ? 23.46115 -37.27045 -16.74313 1.000 19.98571 86 LYS B CA 1
ATOM 1316 C C . LYS B 1 92 ? 23.59928 -37.76142 -15.31325 1.000 21.14728 86 LYS B C 1
ATOM 1317 O O . LYS B 1 92 ? 24.71392 -37.82326 -14.78251 1.000 21.14318 86 LYS B O 1
ATOM 1320 N N . ASN B 1 93 ? 22.46748 -38.09363 -14.69074 1.000 22.57344 87 ASN B N 1
ATOM 1321 C CA . ASN B 1 93 ? 22.44468 -38.49649 -13.28643 1.000 27.55149 87 ASN B CA 1
ATOM 1322 C C . ASN B 1 93 ? 23.13910 -37.45080 -12.41356 1.000 26.94293 87 ASN B C 1
ATOM 1323 O O . ASN B 1 93 ? 23.82257 -37.77271 -11.43804 1.000 28.30600 87 ASN B O 1
ATOM 1328 N N . GLY B 1 94 ? 22.94516 -36.17893 -12.75948 1.000 21.17804 88 GLY B N 1
ATOM 1329 C CA . GLY B 1 94 ? 23.51540 -35.08460 -11.99774 1.000 20.53597 88 GLY B CA 1
ATOM 1330 C C . GLY B 1 94 ? 24.98260 -34.79614 -12.25120 1.000 22.37881 88 GLY B C 1
ATOM 1331 O O . GLY B 1 94 ? 25.54936 -33.92438 -11.57633 1.000 19.63326 88 GLY B O 1
ATOM 1332 N N . ILE B 1 95 ? 25.61727 -35.48978 -13.19387 1.000 19.29484 89 ILE B N 1
ATOM 1333 C CA . ILE B 1 95 ? 27.02352 -35.28421 -13.51351 1.000 19.56141 89 ILE B CA 1
ATOM 1334 C C . ILE B 1 95 ? 27.10985 -34.50151 -14.81664 1.000 21.36438 89 ILE B C 1
ATOM 1335 O O . ILE B 1 95 ? 26.50507 -34.89552 -15.82051 1.000 21.51467 89 ILE B O 1
ATOM 1340 N N . HIS B 1 96 ? 27.86613 -33.40030 -14.79992 1.000 21.26132 90 HIS B N 1
ATOM 1341 C CA . HIS B 1 96 ? 28.03275 -32.55912 -15.98474 1.000 20.74102 90 HIS B CA 1
ATOM 1342 C C . HIS B 1 96 ? 28.77127 -33.30826 -17.09310 1.000 15.99726 90 HIS B C 1
ATOM 1343 O O . HIS B 1 96 ? 29.83729 -33.89008 -16.86288 1.000 17.36602 90 HIS B O 1
ATOM 1350 N N . LYS B 1 97 ? 28.16841 -33.32767 -18.28967 1.000 17.47318 91 LYS B N 1
ATOM 1351 C CA . LYS B 1 97 ? 28.64046 -34.05627 -19.46917 1.000 15.97439 91 LYS B CA 1
ATOM 1352 C C . LYS B 1 97 ? 29.00771 -33.17867 -20.65793 1.000 17.09676 91 LYS B C 1
ATOM 1353 O O . LYS B 1 97 ? 29.99496 -33.46133 -21.33919 1.000 16.74073 91 LYS B O 1
ATOM 1355 N N . ARG B 1 98 ? 28.23568 -32.13448 -20.95650 1.000 14.29111 92 ARG B N 1
ATOM 1356 C CA . ARG B 1 98 ? 28.51222 -31.34739 -22.15052 1.000 18.21687 92 ARG B CA 1
ATOM 1357 C C . ARG B 1 98 ? 28.13130 -29.89509 -21.93530 1.000 18.46177 92 ARG B C 1
ATOM 1358 O O . ARG B 1 98 ? 27.34385 -29.55232 -21.04715 1.000 15.79707 92 ARG B O 1
ATOM 1366 N N . THR B 1 99 ? 28.70124 -29.04724 -22.79047 1.000 21.09037 93 THR B N 1
ATOM 1367 C CA . THR B 1 99 ? 28.36882 -27.63499 -22.86007 1.000 14.56116 93 THR B CA 1
ATOM 1368 C C . THR B 1 99 ? 28.21851 -27.29660 -24.33463 1.000 16.63826 93 THR B C 1
ATOM 1369 O O . THR B 1 99 ? 29.11002 -27.61528 -25.13014 1.000 17.32692 93 THR B O 1
ATOM 1373 N N . TYR B 1 100 ? 27.12853 -26.63249 -24.70137 1.000 15.54170 94 TYR B N 1
ATOM 1374 C CA . TYR B 1 100 ? 26.98023 -26.19648 -26.08987 1.000 18.79426 94 TYR B CA 1
ATOM 1375 C C . TYR B 1 100 ? 25.96276 -25.06549 -26.21998 1.000 23.73327 94 TYR B C 1
ATOM 1376 O O . TYR B 1 100 ? 25.50714 -24.53983 -25.20724 1.000 14.54313 94 TYR B O 1
ATOM 1386 N N . ALA C 1 8 ? 19.73421 7.98781 -10.39534 1.000 28.98789 2 ALA C N 1
ATOM 1387 C CA . ALA C 1 8 ? 19.77871 7.05993 -11.52649 1.000 28.68001 2 ALA C CA 1
ATOM 1388 C C . ALA C 1 8 ? 20.45909 5.74916 -11.13298 1.000 25.86163 2 ALA C C 1
ATOM 1389 O O . ALA C 1 8 ? 21.69319 5.65761 -11.09056 1.000 21.76090 2 ALA C O 1
ATOM 1391 N N . ILE C 1 9 ? 19.61960 4.75826 -10.82736 1.000 21.81648 3 ILE C N 1
ATOM 1392 C CA . ILE C 1 9 ? 20.01020 3.43715 -10.34893 1.000 22.45033 3 ILE C CA 1
ATOM 1393 C C . ILE C 1 9 ? 19.59983 2.40107 -11.38779 1.000 18.63288 3 ILE C C 1
ATOM 1394 O O . ILE C 1 9 ? 18.56115 2.55261 -12.03588 1.000 20.03781 3 ILE C O 1
ATOM 1399 N N . VAL C 1 10 ? 20.41320 1.35766 -11.55333 1.000 16.95083 4 VAL C N 1
ATOM 1400 C CA . VAL C 1 10 ? 20.04476 0.18714 -12.34317 1.000 17.69083 4 VAL C CA 1
ATOM 1401 C C . VAL C 1 10 ? 20.02332 -1.00552 -11.39803 1.000 16.58032 4 VAL C C 1
ATOM 1402 O O . VAL C 1 10 ? 20.98084 -1.21249 -10.64306 1.000 14.24246 4 VAL C O 1
ATOM 1406 N N . VAL C 1 11 ? 18.94684 -1.79573 -11.44392 1.000 18.84688 5 VAL C N 1
ATOM 1407 C CA . VAL C 1 11 ? 18.83299 -3.00396 -10.63124 1.000 17.16324 5 VAL C CA 1
ATOM 1408 C C . VAL C 1 11 ? 18.95119 -4.20796 -11.54795 1.000 17.20349 5 VAL C C 1
ATOM 1409 O O . VAL C 1 11 ? 18.22409 -4.31975 -12.54238 1.000 20.97489 5 VAL C O 1
ATOM 1413 N N . LYS C 1 12 ? 19.88037 -5.09886 -11.22053 1.000 13.62754 6 LYS C N 1
ATOM 1414 C CA . LYS C 1 12 ? 20.13447 -6.30200 -11.99877 1.000 14.72154 6 LYS C CA 1
ATOM 1415 C C . LYS C 1 12 ? 19.85124 -7.48886 -11.09578 1.000 14.28859 6 LYS C C 1
ATOM 1416 O O . LYS C 1 12 ? 20.44566 -7.60174 -10.01895 1.000 16.13116 6 LYS C O 1
ATOM 1422 N N . VAL C 1 13 ? 18.97880 -8.38865 -11.53632 1.000 14.55913 7 VAL C N 1
ATOM 1423 C CA . VAL C 1 13 ? 18.64283 -9.56338 -10.73827 1.000 14.59860 7 VAL C CA 1
ATOM 1424 C C . VAL C 1 13 ? 19.54519 -10.71146 -11.16526 1.000 16.77872 7 VAL C C 1
ATOM 1425 O O . VAL C 1 13 ? 19.58260 -11.06994 -12.34799 1.000 15.62258 7 VAL C O 1
ATOM 1429 N N . VAL C 1 14 ? 20.26455 -11.29342 -10.20407 1.000 14.25046 8 VAL C N 1
ATOM 1430 C CA . VAL C 1 14 ? 21.26037 -12.33118 -10.46687 1.000 15.51219 8 VAL C CA 1
ATOM 1431 C C . VAL C 1 14 ? 21.03186 -13.45604 -9.47303 1.000 16.02358 8 VAL C C 1
ATOM 1432 O O . VAL C 1 14 ? 21.21916 -13.25972 -8.26698 1.000 15.62941 8 VAL C O 1
ATOM 1436 N N . ASN C 1 15 ? 20.62488 -14.62907 -9.97121 1.000 18.63398 9 ASN C N 1
ATOM 1437 C CA . ASN C 1 15 ? 20.33472 -15.79991 -9.12855 1.000 18.28540 9 ASN C CA 1
ATOM 1438 C C . ASN C 1 15 ? 19.46558 -15.43411 -7.92152 1.000 26.31506 9 ASN C C 1
ATOM 1439 O O . ASN C 1 15 ? 19.68232 -15.89784 -6.79568 1.000 17.81774 9 ASN C O 1
ATOM 1444 N N . GLY C 1 16 ? 18.44745 -14.61502 -8.17038 1.000 18.12499 10 GLY C N 1
ATOM 1445 C CA . GLY C 1 16 ? 17.48216 -14.26031 -7.15496 1.000 15.95634 10 GLY C CA 1
ATOM 1446 C C . GLY C 1 16 ? 17.85381 -13.10755 -6.24757 1.000 15.74746 10 GLY C C 1
ATOM 1447 O O . GLY C 1 16 ? 17.03278 -12.73255 -5.39908 1.000 15.49000 10 GLY C O 1
ATOM 1448 N N . LYS C 1 17 ? 19.05331 -12.53530 -6.37705 1.000 15.10807 11 LYS C N 1
ATOM 1449 C CA . LYS C 1 17 ? 19.43353 -11.38532 -5.57210 1.000 16.62323 11 LYS C CA 1
ATOM 1450 C C . LYS C 1 17 ? 19.39524 -10.13642 -6.43755 1.000 15.94740 11 LYS C C 1
ATOM 1451 O O . LYS C 1 17 ? 19.57552 -10.20997 -7.65337 1.000 17.46150 11 LYS C O 1
ATOM 1456 N N . ILE C 1 18 ? 19.13706 -8.99252 -5.80627 1.000 14.71456 12 ILE C N 1
ATOM 1457 C CA . ILE C 1 18 ? 19.14259 -7.70861 -6.49504 1.000 12.95766 12 ILE C CA 1
ATOM 1458 C C . ILE C 1 18 ? 20.51983 -7.09707 -6.32800 1.000 17.36688 12 ILE C C 1
ATOM 1459 O O . ILE C 1 18 ? 20.98928 -6.91370 -5.19803 1.000 15.30952 12 ILE C O 1
ATOM 1464 N N . GLN C 1 19 ? 21.15480 -6.77081 -7.44604 1.000 12.50673 13 GLN C N 1
ATOM 1465 C CA . GLN C 1 19 ? 22.40815 -6.02767 -7.46541 1.000 16.49226 13 GLN C CA 1
ATOM 1466 C C . GLN C 1 19 ? 22.10382 -4.61236 -7.94765 1.000 18.14491 13 GLN C C 1
ATOM 1467 O O . GLN C 1 19 ? 21.57113 -4.43419 -9.04859 1.000 19.86237 13 GLN C O 1
ATOM 1473 N N . GLU C 1 20 ? 22.41856 -3.61862 -7.11780 1.000 13.41568 14 GLU C N 1
ATOM 1474 C CA . GLU C 1 20 ? 22.22568 -2.21366 -7.45806 1.000 17.21588 14 GLU C CA 1
ATOM 1475 C C . GLU C 1 20 ? 23.50372 -1.63748 -8.04481 1.000 16.74614 14 GLU C C 1
ATOM 1476 O O . GLU C 1 20 ? 24.57126 -1.74357 -7.43460 1.000 14.93822 14 GLU C O 1
ATOM 1482 N N . PHE C 1 21 ? 23.37620 -0.96358 -9.18245 1.000 19.14431 15 PHE C N 1
ATOM 1483 C CA . PHE C 1 21 ? 24.49350 -0.26811 -9.78994 1.000 15.05600 15 PHE C CA 1
ATOM 1484 C C . PHE C 1 21 ? 24.18647 1.21961 -9.90195 1.000 16.03721 15 PHE C C 1
ATOM 1485 O O . PHE C 1 21 ? 23.05892 1.61857 -10.21414 1.000 17.48279 15 PHE C O 1
ATOM 1493 N N . GLU C 1 22 ? 25.20957 2.03378 -9.66173 1.000 17.57575 16 GLU C N 1
ATOM 1494 C CA . GLU C 1 22 ? 25.12518 3.47987 -9.82554 1.000 21.27246 16 GLU C CA 1
ATOM 1495 C C . GLU C 1 22 ? 26.38601 3.92535 -10.54155 1.000 22.70783 16 GLU C C 1
ATOM 1496 O O . GLU C 1 22 ? 27.48894 3.73648 -10.01789 1.000 20.24789 16 GLU C O 1
ATOM 1502 N N . ASN C 1 23 ? 26.22802 4.49089 -11.73877 1.000 21.65444 17 ASN C N 1
ATOM 1503 C CA . ASN C 1 23 ? 27.37517 4.91695 -12.54263 1.000 22.38682 17 ASN C CA 1
ATOM 1504 C C . ASN C 1 23 ? 28.33038 3.75282 -12.79502 1.000 21.07837 17 ASN C C 1
ATOM 1505 O O . ASN C 1 23 ? 29.55647 3.90218 -12.74505 1.000 25.22258 17 ASN C O 1
ATOM 1510 N N . GLY C 1 24 ? 27.76490 2.57625 -13.04421 1.000 24.54520 18 GLY C N 1
ATOM 1511 C CA . GLY C 1 24 ? 28.54766 1.39329 -13.32713 1.000 25.77182 18 GLY C CA 1
ATOM 1512 C C . GLY C 1 24 ? 29.19488 0.75829 -12.12147 1.000 24.11594 18 GLY C C 1
ATOM 1513 O O . GLY C 1 24 ? 29.87962 -0.26274 -12.27028 1.000 22.34384 18 GLY C O 1
ATOM 1514 N N . ILE C 1 25 ? 28.97107 1.29859 -10.92890 1.000 22.87226 19 ILE C N 1
ATOM 1515 C CA . ILE C 1 25 ? 29.59945 0.80653 -9.70863 1.000 19.22388 19 ILE C CA 1
ATOM 1516 C C . ILE C 1 25 ? 28.57713 -0.01432 -8.93972 1.000 17.88417 19 ILE C C 1
ATOM 1517 O O . ILE C 1 25 ? 27.45819 0.44572 -8.69038 1.000 17.35876 19 ILE C O 1
ATOM 1522 N N . HIS C 1 26 ? 28.95459 -1.23742 -8.58952 1.000 25.36007 20 HIS C N 1
ATOM 1523 C CA . HIS C 1 26 ? 28.10103 -2.12571 -7.81054 1.000 24.15805 20 HIS C CA 1
ATOM 1524 C C . HIS C 1 26 ? 27.96939 -1.57881 -6.39852 1.000 20.46468 20 HIS C C 1
ATOM 1525 O O . HIS C 1 26 ? 28.89842 -1.70395 -5.59648 1.000 22.67694 20 HIS C O 1
ATOM 1532 N N . LYS C 1 27 ? 26.81150 -0.99508 -6.07567 1.000 18.34903 21 LYS C N 1
ATOM 1533 C CA . LYS C 1 27 ? 26.67367 -0.33484 -4.78086 1.000 18.30236 21 LYS C CA 1
ATOM 1534 C C . LYS C 1 27 ? 26.29853 -1.29475 -3.65456 1.000 21.64036 21 LYS C C 1
ATOM 1535 O O . LYS C 1 27 ? 26.79475 -1.14669 -2.53022 1.000 23.89922 21 LYS C O 1
ATOM 1541 N N . ARG C 1 28 ? 25.44229 -2.27535 -3.92405 1.000 19.61223 22 ARG C N 1
ATOM 1542 C CA . ARG C 1 28 ? 24.96236 -3.16685 -2.87391 1.000 20.59771 22 ARG C CA 1
ATOM 1543 C C . ARG C 1 28 ? 24.22821 -4.33491 -3.51433 1.000 15.61564 22 ARG C C 1
ATOM 1544 O O . ARG C 1 28 ? 23.86103 -4.30435 -4.69199 1.000 15.30156 22 ARG C O 1
ATOM 1552 N N . THR C 1 29 ? 23.99826 -5.35607 -2.70241 1.000 17.51016 23 THR C N 1
ATOM 1553 C CA . THR C 1 29 ? 23.26964 -6.55057 -3.09421 1.000 18.93741 23 THR C CA 1
ATOM 1554 C C . THR C 1 29 ? 22.33077 -6.92149 -1.96875 1.00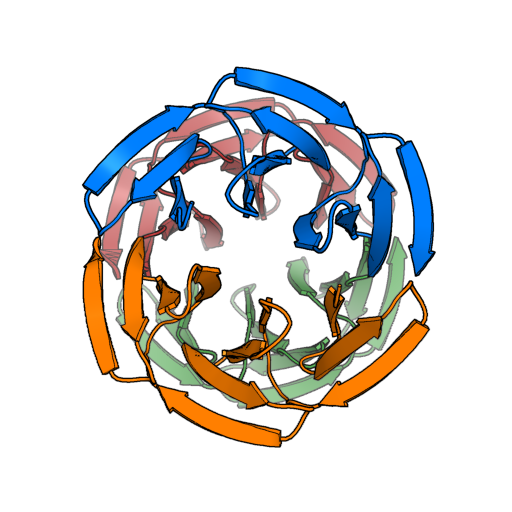0 15.61801 23 THR C C 1
ATOM 1555 O O . THR C 1 29 ? 22.75548 -6.98131 -0.81083 1.000 15.74749 23 THR C O 1
ATOM 1559 N N . TYR C 1 30 ? 21.07129 -7.17559 -2.31011 1.000 16.91429 24 TYR C N 1
ATOM 1560 C CA . TYR C 1 30 ? 20.05266 -7.49326 -1.31942 1.000 17.47431 24 TYR C CA 1
ATOM 1561 C C . TYR C 1 30 ? 18.92626 -8.27271 -1.98071 1.000 15.68248 24 TYR C C 1
ATOM 1562 O O . TYR C 1 30 ? 18.85514 -8.39678 -3.20602 1.000 15.12641 24 TYR C O 1
ATOM 1571 N N . GLY C 1 31 ? 18.04093 -8.78866 -1.14161 1.000 18.41350 25 GLY C N 1
ATOM 1572 C CA . GLY C 1 31 ? 16.90808 -9.56133 -1.59328 1.000 19.78205 25 GLY C CA 1
ATOM 1573 C C . GLY C 1 31 ? 17.26985 -11.01413 -1.84904 1.000 21.28465 25 GLY C C 1
ATOM 1574 O O . GLY C 1 31 ? 18.42604 -11.38111 -2.06635 1.000 16.91844 25 GLY C O 1
ATOM 1575 N N . SER C 1 32 ? 16.23979 -11.84956 -1.84794 1.000 16.57360 26 SER C N 1
ATOM 1576 C CA . SER C 1 32 ? 16.40624 -13.26950 -2.07292 1.000 18.93532 26 SER C CA 1
ATOM 1577 C C . SER C 1 32 ? 15.22069 -13.77542 -2.87554 1.000 15.70851 26 SER C C 1
ATOM 1578 O O . SER C 1 32 ? 14.10426 -13.28302 -2.71935 1.000 14.12357 26 SER C O 1
ATOM 1581 N N . ASN C 1 33 ? 15.48636 -14.76858 -3.73385 1.000 16.86560 27 ASN C N 1
ATOM 1582 C CA . ASN C 1 33 ? 14.47399 -15.42150 -4.55993 1.000 19.24620 27 ASN C CA 1
ATOM 1583 C C . ASN C 1 33 ? 13.70619 -14.42150 -5.41815 1.000 15.06967 27 ASN C C 1
ATOM 1584 O O . ASN C 1 33 ? 12.51443 -14.59578 -5.66929 1.000 19.72709 27 ASN C O 1
ATOM 1589 N N . ILE C 1 34 ? 14.38614 -13.37267 -5.87899 1.000 14.62647 28 ILE C N 1
ATOM 1590 C CA . ILE C 1 34 ? 13.76514 -12.35571 -6.72016 1.000 13.79915 28 ILE C CA 1
ATOM 1591 C C . ILE C 1 34 ? 13.78660 -12.84248 -8.16362 1.000 15.46866 28 ILE C C 1
ATOM 1592 O O . ILE C 1 34 ? 14.73961 -13.50794 -8.58197 1.000 16.02716 28 ILE C O 1
ATOM 1597 N N . VAL C 1 35 ? 12.72079 -12.55399 -8.91707 1.000 14.49383 29 VAL C N 1
ATOM 1598 C CA . VAL C 1 35 ? 12.64637 -12.91711 -10.33038 1.000 18.53925 29 VAL C CA 1
ATOM 1599 C C . VAL C 1 35 ? 12.52545 -11.71019 -11.25029 1.000 15.49153 29 VAL C C 1
ATOM 1600 O O . VAL C 1 35 ? 12.70075 -11.86295 -12.46978 1.000 16.72609 29 VAL C O 1
ATOM 1604 N N . ALA C 1 36 ? 12.21024 -10.53036 -10.72982 1.000 14.34884 30 ALA C N 1
ATOM 1605 C CA . ALA C 1 36 ? 12.10464 -9.33232 -11.55248 1.000 18.46624 30 ALA C CA 1
ATOM 1606 C C . ALA C 1 36 ? 12.13886 -8.13568 -10.62067 1.000 15.60147 30 ALA C C 1
ATOM 1607 O O . ALA C 1 36 ? 11.69886 -8.22345 -9.47570 1.000 16.53880 30 ALA C O 1
ATOM 1609 N N . ALA C 1 37 ? 12.63248 -7.00856 -11.12137 1.000 15.63804 31 ALA C N 1
ATOM 1610 C CA . ALA C 1 37 ? 12.72852 -5.83485 -10.26739 1.000 14.61465 31 ALA C CA 1
ATOM 1611 C C . ALA C 1 37 ? 12.65667 -4.57768 -11.11680 1.000 15.16555 31 ALA C C 1
ATOM 1612 O O . ALA C 1 37 ? 12.94288 -4.59488 -12.31649 1.000 16.14289 31 ALA C O 1
ATOM 1614 N N . ASP C 1 38 ? 12.25604 -3.48243 -10.47482 1.000 16.20689 32 ASP C N 1
ATOM 1615 C CA . ASP C 1 38 ? 12.23919 -2.18113 -11.12500 1.000 16.88702 32 ASP C CA 1
ATOM 1616 C C . ASP C 1 38 ? 12.44899 -1.09844 -10.07447 1.000 19.68517 32 ASP C C 1
ATOM 1617 O O . ASP C 1 38 ? 12.24077 -1.31771 -8.87940 1.000 18.48087 32 ASP C O 1
ATOM 1622 N N . THR C 1 39 ? 12.86853 0.08060 -10.53100 1.000 18.27428 33 THR C N 1
ATOM 1623 C CA . THR C 1 39 ? 13.11669 1.17274 -9.60323 1.000 19.32648 33 THR C CA 1
ATOM 1624 C C . THR C 1 39 ? 12.78742 2.50098 -10.26908 1.000 21.25000 33 THR C C 1
ATOM 1625 O O . THR C 1 39 ? 12.78839 2.62327 -11.49631 1.000 22.00091 33 THR C O 1
ATOM 1629 N N . ASP C 1 40 ? 12.49591 3.49766 -9.43308 1.000 19.90238 34 ASP C N 1
ATOM 1630 C CA . ASP C 1 40 ? 12.35882 4.88046 -9.87309 1.000 23.02643 34 ASP C CA 1
ATOM 1631 C C . ASP C 1 40 ? 13.44900 5.77024 -9.28468 1.000 22.86846 34 ASP C C 1
ATOM 1632 O O . ASP C 1 40 ? 13.36392 7.00138 -9.37827 1.000 22.18325 34 ASP C O 1
ATOM 1637 N N . GLY C 1 41 ? 14.47335 5.17283 -8.68017 1.000 23.86636 35 GLY C N 1
ATOM 1638 C CA . GLY C 1 41 ? 15.49129 5.90922 -7.98111 1.000 27.99718 35 GLY C CA 1
ATOM 1639 C C . GLY C 1 41 ? 15.17204 6.14937 -6.52336 1.000 29.60319 35 GLY C C 1
ATOM 1640 O O . GLY C 1 41 ? 16.07618 6.46671 -5.74431 1.000 32.23504 35 GLY C O 1
ATOM 1641 N N . HIS C 1 42 ? 13.90410 6.01107 -6.14093 1.000 26.53787 36 HIS C N 1
ATOM 1642 C CA . HIS C 1 42 ? 13.46436 6.17353 -4.76356 1.000 27.07851 36 HIS C CA 1
ATOM 1643 C C . HIS C 1 42 ? 13.27338 4.81594 -4.09925 1.000 23.88001 36 HIS C C 1
ATOM 1644 O O . HIS C 1 42 ? 13.89208 4.52525 -3.07224 1.000 23.81660 36 HIS C O 1
ATOM 1651 N N . ILE C 1 43 ? 12.43613 3.96696 -4.69058 1.000 18.36735 37 ILE C N 1
ATOM 1652 C CA . ILE C 1 43 ? 12.20320 2.62430 -4.18435 1.000 18.09700 37 ILE C CA 1
ATOM 1653 C C . ILE C 1 43 ? 12.61155 1.61336 -5.24819 1.000 16.40857 37 ILE C C 1
ATOM 1654 O O . ILE C 1 43 ? 12.75872 1.93314 -6.43166 1.000 18.25947 37 ILE C O 1
ATOM 1659 N N . VAL C 1 44 ? 12.83367 0.38463 -4.79571 1.000 13.66253 38 VAL C N 1
ATOM 1660 C CA . VAL C 1 44 ? 13.01650 -0.77686 -5.65869 1.000 14.67279 38 VAL C CA 1
ATOM 1661 C C . VAL C 1 44 ? 11.90788 -1.76792 -5.33661 1.000 15.57374 38 VAL C C 1
ATOM 1662 O O . VAL C 1 44 ? 11.78899 -2.21371 -4.19183 1.000 19.13183 38 VAL C O 1
ATOM 1666 N N . ALA C 1 45 ? 11.10472 -2.11987 -6.33257 1.000 12.93182 39 ALA C N 1
ATOM 1667 C CA . ALA C 1 45 ? 10.08269 -3.14317 -6.15888 1.000 12.28365 39 ALA C CA 1
ATOM 1668 C C . ALA C 1 45 ? 10.56999 -4.43369 -6.80076 1.000 14.19193 39 ALA C C 1
ATOM 1669 O O . ALA C 1 45 ? 11.08724 -4.41602 -7.92056 1.000 19.80101 39 ALA C O 1
ATOM 1671 N N . ALA C 1 46 ? 10.42880 -5.54386 -6.08223 1.000 13.79714 40 ALA C N 1
ATOM 1672 C CA . ALA C 1 46 ? 10.96368 -6.82751 -6.51544 1.000 17.22039 40 ALA C CA 1
ATOM 1673 C C . ALA C 1 46 ? 9.87716 -7.88512 -6.41783 1.000 16.56993 40 ALA C C 1
ATOM 1674 O O . ALA C 1 46 ? 9.11643 -7.91257 -5.44933 1.000 19.73363 40 ALA C O 1
ATOM 1676 N N . VAL C 1 47 ? 9.80492 -8.75428 -7.41847 1.000 11.70809 41 VAL C N 1
ATOM 1677 C CA . VAL C 1 47 ? 8.82835 -9.83757 -7.44601 1.000 12.31804 41 VAL C CA 1
ATOM 1678 C C . VAL C 1 47 ? 9.51779 -11.12272 -7.00647 1.000 13.97113 41 VAL C C 1
ATOM 1679 O O . VAL C 1 47 ? 10.59549 -11.45782 -7.51155 1.000 15.57175 41 VAL C O 1
ATOM 1683 N N . THR C 1 48 ? 8.90784 -11.84832 -6.07872 1.000 12.76140 42 THR C N 1
ATOM 1684 C CA . THR C 1 48 ? 9.51823 -13.09734 -5.64542 1.000 15.26107 42 THR C CA 1
ATOM 1685 C C . THR C 1 48 ? 9.00234 -14.28356 -6.46190 1.000 20.42322 42 THR C C 1
ATOM 1686 O O . THR C 1 48 ? 7.96151 -14.21382 -7.11875 1.000 13.72172 42 THR C O 1
ATOM 1690 N N . ALA C 1 49 ? 9.74391 -15.39662 -6.38679 1.000 14.71275 43 ALA C N 1
ATOM 1691 C CA . ALA C 1 49 ? 9.31267 -16.62953 -7.03477 1.000 16.02510 43 ALA C CA 1
ATOM 1692 C C . ALA C 1 49 ? 7.98476 -17.13851 -6.48883 1.000 16.09583 43 ALA C C 1
ATOM 1693 O O . ALA C 1 49 ? 7.31457 -17.91983 -7.16951 1.000 17.08633 43 ALA C O 1
ATOM 1695 N N . LYS C 1 50 ? 7.60635 -16.74282 -5.27275 1.000 18.99741 44 LYS C N 1
ATOM 1696 C CA . LYS C 1 50 ? 6.31830 -17.10719 -4.68391 1.000 17.50043 44 LYS C CA 1
ATOM 1697 C C . LYS C 1 50 ? 5.20714 -16.13182 -5.03888 1.000 14.71674 44 LYS C C 1
ATOM 1698 O O . LYS C 1 50 ? 4.07638 -16.30121 -4.56351 1.000 16.54992 44 LYS C O 1
ATOM 1704 N N . GLY C 1 51 ? 5.49513 -15.13224 -5.86100 1.000 14.05296 45 GLY C N 1
ATOM 1705 C CA . GLY C 1 51 ? 4.49231 -14.22165 -6.37904 1.000 14.24676 45 GLY C CA 1
ATOM 1706 C C . GLY C 1 51 ? 4.20053 -12.99973 -5.53224 1.000 15.97730 45 GLY C C 1
ATOM 1707 O O . GLY C 1 51 ? 3.20114 -12.31865 -5.78856 1.000 16.33632 45 GLY C O 1
ATOM 1708 N N . LYS C 1 52 ? 5.03778 -12.68654 -4.55119 1.000 13.73977 46 LYS C N 1
ATOM 1709 C CA . LYS C 1 52 ? 4.86749 -11.48384 -3.74816 1.000 13.88246 46 LYS C CA 1
ATOM 1710 C C . LYS C 1 52 ? 5.72753 -10.35179 -4.29695 1.000 15.57033 46 LYS C C 1
ATOM 1711 O O . LYS C 1 52 ? 6.69767 -10.57274 -5.02041 1.000 16.69580 46 LYS C O 1
ATOM 1714 N N . VAL C 1 53 ? 5.36170 -9.12783 -3.92927 1.000 12.29074 47 VAL C N 1
ATOM 1715 C CA . VAL C 1 53 ? 6.11976 -7.93741 -4.28004 1.000 12.08679 47 VAL C CA 1
ATOM 1716 C C . VAL C 1 53 ? 6.77154 -7.40749 -3.01333 1.000 11.46281 47 VAL C C 1
ATOM 1717 O O . VAL C 1 53 ? 6.08224 -7.09451 -2.03433 1.000 14.41428 47 VAL C O 1
ATOM 1721 N N . GLU C 1 54 ? 8.08788 -7.28099 -3.04218 1.000 12.92164 48 GLU C N 1
ATOM 1722 C CA . GLU C 1 54 ? 8.84714 -6.73564 -1.92902 1.000 16.26507 48 GLU C CA 1
ATOM 1723 C C . GLU C 1 54 ? 9.33591 -5.35289 -2.31739 1.000 17.66589 48 GLU C C 1
ATOM 1724 O O . GLU C 1 54 ? 9.93478 -5.18373 -3.38070 1.000 19.03585 48 GLU C O 1
ATOM 1730 N N . GLU C 1 55 ? 9.10387 -4.37222 -1.45300 1.000 11.55992 49 GLU C N 1
ATOM 1731 C CA . GLU C 1 55 ? 9.57349 -3.01856 -1.69399 1.000 15.00487 49 GLU C CA 1
ATOM 1732 C C . GLU C 1 55 ? 10.78832 -2.71607 -0.82846 1.000 16.64012 49 GLU C C 1
ATOM 1733 O O . GLU C 1 55 ? 10.74163 -2.88670 0.39436 1.000 14.61078 49 GLU C O 1
ATOM 1739 N N . PHE C 1 56 ? 11.84473 -2.20194 -1.45778 1.000 12.87239 50 PHE C N 1
ATOM 1740 C CA . PHE C 1 56 ? 13.07865 -1.84185 -0.77980 1.000 14.13517 50 PHE C CA 1
ATOM 1741 C C . PHE C 1 56 ? 13.35780 -0.35305 -0.93634 1.000 18.90204 50 PHE C C 1
ATOM 1742 O O . PHE C 1 56 ? 12.99843 0.26950 -1.93917 1.000 19.65882 50 PHE C O 1
ATOM 1750 N N . GLU C 1 57 ? 14.01245 0.21435 0.06499 1.000 14.36084 51 GLU C N 1
ATOM 1751 C CA . GLU C 1 57 ? 14.45410 1.60036 -0.00023 1.000 15.45952 51 GLU C CA 1
ATOM 1752 C C . GLU C 1 57 ? 15.85387 1.66180 0.58686 1.000 15.95552 51 GLU C C 1
ATOM 1753 O O . GLU C 1 57 ? 16.05321 1.26652 1.73836 1.000 16.31212 51 GLU C O 1
ATOM 1759 N N . ASN C 1 58 ? 16.82105 2.11301 -0.21759 1.000 16.17030 52 ASN C N 1
ATOM 1760 C CA . ASN C 1 58 ? 18.23115 2.17919 0.18354 1.000 16.80761 52 ASN C CA 1
ATOM 1761 C C . ASN C 1 58 ? 18.72619 0.82290 0.68133 1.000 16.24187 52 ASN C C 1
ATOM 1762 O O . ASN C 1 58 ? 19.46378 0.72326 1.66938 1.000 17.04619 52 ASN C O 1
ATOM 1767 N N . GLY C 1 59 ? 18.30331 -0.23315 -0.00878 1.000 19.45610 53 GLY C N 1
ATOM 1768 C CA . GLY C 1 59 ? 18.71979 -1.58635 0.29255 1.000 20.40201 53 GLY C CA 1
ATOM 1769 C C . GLY C 1 59 ? 18.05834 -2.23837 1.48546 1.000 19.58359 53 GLY C C 1
ATOM 1770 O O . GLY C 1 59 ? 18.48432 -3.32401 1.88832 1.000 19.53895 53 GLY C O 1
ATOM 1771 N N . ILE C 1 60 ? 17.01910 -1.63423 2.04670 1.000 15.00943 54 ILE C N 1
ATOM 1772 C CA . ILE C 1 60 ? 16.34750 -2.13715 3.24133 1.000 17.47597 54 ILE C CA 1
ATOM 1773 C C . ILE C 1 60 ? 14.92990 -2.54146 2.85415 1.000 17.34421 54 ILE C C 1
ATOM 1774 O O . ILE C 1 60 ? 14.22506 -1.77904 2.18541 1.000 14.32207 54 ILE C O 1
ATOM 1779 N N . HIS C 1 61 ? 14.53530 -3.75923 3.21762 1.000 16.90471 55 HIS C N 1
ATOM 1780 C CA . HIS C 1 61 ? 13.18738 -4.25061 2.92808 1.000 16.41500 55 HIS C CA 1
ATOM 1781 C C . HIS C 1 61 ? 12.15994 -3.47956 3.75821 1.000 17.24214 55 HIS C C 1
ATOM 1782 O O . HIS C 1 61 ? 12.23831 -3.46477 4.99107 1.000 18.82522 55 HIS C O 1
ATOM 1789 N N . LYS C 1 62 ? 11.21007 -2.81766 3.09237 1.000 18.73453 56 LYS C N 1
ATOM 1790 C CA . LYS C 1 62 ? 10.24007 -1.96460 3.77586 1.000 19.62637 56 LYS C CA 1
ATOM 1791 C C . LYS C 1 62 ? 8.80676 -2.48353 3.75349 1.000 16.72003 56 LYS C C 1
ATOM 1792 O O . LYS C 1 62 ? 8.07068 -2.23739 4.70677 1.000 20.15274 56 LYS C O 1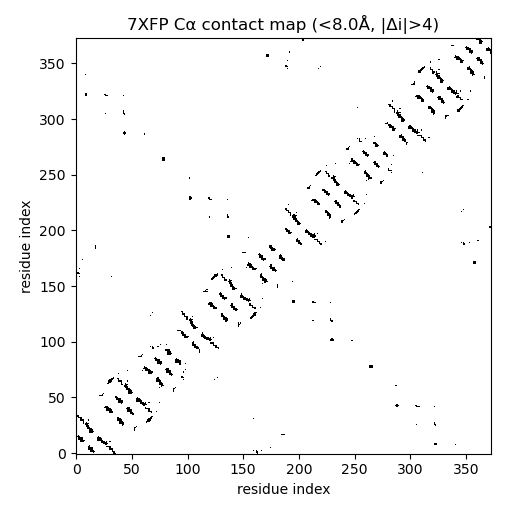
ATOM 1795 N N . ARG C 1 63 ? 8.38565 -3.16190 2.68537 1.000 14.29774 57 ARG C N 1
ATOM 1796 C CA . ARG C 1 63 ? 7.00656 -3.60824 2.52573 1.000 20.10228 57 ARG C CA 1
ATOM 1797 C C . ARG C 1 63 ? 6.97881 -4.89155 1.71143 1.000 18.67138 57 ARG C C 1
ATOM 1798 O O . ARG C 1 63 ? 7.83815 -5.11173 0.85350 1.000 14.77470 57 ARG C O 1
ATOM 1806 N N . THR C 1 64 ? 5.93828 -5.69598 1.93697 1.000 13.50092 58 THR C N 1
ATOM 1807 C CA . THR C 1 64 ? 5.60964 -6.83931 1.09385 1.000 13.52853 58 THR C CA 1
ATOM 1808 C C . THR C 1 64 ? 4.11170 -6.81573 0.82707 1.000 17.43915 58 THR C C 1
ATOM 1809 O O . THR C 1 64 ? 3.32601 -6.59064 1.75397 1.000 22.49809 58 THR C O 1
ATOM 1813 N N . TYR C 1 65 ? 3.71229 -7.02797 -0.42438 1.000 13.94102 59 TYR C N 1
ATOM 1814 C CA . TYR C 1 65 ? 2.29203 -7.03040 -0.75479 1.000 14.81068 59 TYR C CA 1
ATOM 1815 C C . TYR C 1 65 ? 2.07536 -7.77470 -2.06411 1.000 16.61808 59 TYR C C 1
ATOM 1816 O O . TYR C 1 65 ? 3.02309 -8.14884 -2.75264 1.000 15.54540 59 TYR C O 1
ATOM 1825 N N . GLY C 1 66 ? 0.80100 -7.95975 -2.41273 1.000 22.37454 60 GLY C N 1
ATOM 1826 C CA . GLY C 1 66 ? 0.43103 -8.56399 -3.67756 1.000 22.13135 60 GLY C CA 1
ATOM 1827 C C . GLY C 1 66 ? 0.48338 -10.08317 -3.65454 1.000 15.93967 60 GLY C C 1
ATOM 1828 O O . GLY C 1 66 ? 0.91117 -10.71741 -2.69088 1.000 20.46261 60 GLY C O 1
ATOM 1829 N N . SER C 1 67 ? 0.02648 -10.67322 -4.75483 1.000 18.07382 61 SER C N 1
ATOM 1830 C CA . SER C 1 67 ? 0.03758 -12.12169 -4.92521 1.000 17.32962 61 SER C CA 1
ATOM 1831 C C . SER C 1 67 ? -0.02506 -12.42201 -6.41592 1.000 17.37483 61 SER C C 1
ATOM 1832 O O . SER C 1 67 ? -0.48201 -11.59451 -7.21072 1.000 15.26388 61 SER C O 1
ATOM 1835 N N . ASN C 1 68 ? 0.47428 -13.60328 -6.78456 1.000 16.61916 62 ASN C N 1
ATOM 1836 C CA . ASN C 1 68 ? 0.50467 -14.06560 -8.17484 1.000 19.99038 62 ASN C CA 1
ATOM 1837 C C . ASN C 1 68 ? 1.27894 -13.11210 -9.07422 1.000 18.59016 62 ASN C C 1
ATOM 1838 O O . ASN C 1 68 ? 1.03822 -13.06355 -10.27952 1.000 20.99352 62 ASN C O 1
ATOM 1843 N N . ALA C 1 69 ? 2.21093 -12.35024 -8.50607 1.000 15.78868 63 ALA C N 1
ATOM 1844 C CA . ALA C 1 69 ? 2.94301 -11.35989 -9.28272 1.000 18.54479 63 ALA C CA 1
ATOM 1845 C C . ALA C 1 69 ? 3.98601 -12.02750 -10.16487 1.000 17.17826 63 ALA C C 1
ATOM 1846 O O . ALA C 1 69 ? 4.65522 -12.98197 -9.75376 1.000 16.48832 63 ALA C O 1
ATOM 1848 N N . ILE C 1 70 ? 4.14173 -11.51213 -11.38504 1.000 21.59770 64 ILE C N 1
ATOM 1849 C CA . ILE C 1 70 ? 5.22375 -11.98305 -12.24306 1.000 19.67892 64 ILE C CA 1
ATOM 1850 C C . ILE C 1 70 ? 6.11811 -10.86479 -12.74865 1.000 21.75774 64 ILE C C 1
ATOM 1851 O O . ILE C 1 70 ? 7.25610 -11.13767 -13.16608 1.000 20.57688 64 ILE C O 1
ATOM 1856 N N . ASN C 1 71 ? 5.69118 -9.60429 -12.72637 1.000 14.31967 65 ASN C N 1
ATOM 1857 C CA . ASN C 1 71 ? 6.56002 -8.51545 -13.15178 1.000 20.16713 65 ASN C CA 1
ATOM 1858 C C . ASN C 1 71 ? 6.06444 -7.24852 -12.47056 1.000 18.42778 65 ASN C C 1
ATOM 1859 O O . ASN C 1 71 ? 4.96088 -7.20949 -11.92602 1.000 21.35048 65 ASN C O 1
ATOM 1864 N N . VAL C 1 72 ? 6.89177 -6.20732 -12.49855 1.000 14.78448 66 VAL C N 1
ATOM 1865 C CA . VAL C 1 72 ? 6.60040 -5.01330 -11.72360 1.000 13.97711 66 VAL C CA 1
ATOM 1866 C C . VAL C 1 72 ? 7.20574 -3.80307 -12.42492 1.000 14.89465 66 VAL C C 1
ATOM 1867 O O . VAL C 1 72 ? 8.22974 -3.90475 -13.10421 1.000 21.98633 66 VAL C O 1
ATOM 1871 N N . GLN C 1 73 ? 6.55282 -2.65049 -12.27069 1.000 15.03262 67 GLN C N 1
ATOM 1872 C CA . GLN C 1 73 ? 7.05833 -1.39945 -12.82738 1.000 19.45168 67 GLN C CA 1
ATOM 1873 C C . GLN C 1 73 ? 6.67931 -0.27968 -11.87189 1.000 19.14347 67 GLN C C 1
ATOM 1874 O O . GLN C 1 73 ? 5.53417 -0.21580 -11.42294 1.000 20.85122 67 GLN C O 1
ATOM 1880 N N . VAL C 1 74 ? 7.63705 0.57659 -11.53678 1.000 17.60512 68 VAL C N 1
ATOM 1881 C CA . VAL C 1 74 ? 7.37668 1.70899 -10.65638 1.000 18.14884 68 VAL C CA 1
ATOM 1882 C C . VAL C 1 74 ? 7.09300 2.92165 -11.52973 1.000 27.36844 68 VAL C C 1
ATOM 1883 O O . VAL C 1 74 ? 7.96326 3.35754 -12.29226 1.000 24.57556 68 VAL C O 1
ATOM 1887 N N . SER C 1 75 ? 5.89085 3.48894 -11.40296 1.000 27.70193 69 SER C N 1
ATOM 1888 C CA . SER C 1 75 ? 5.47409 4.60084 -12.25420 1.000 35.58151 69 SER C CA 1
ATOM 1889 C C . SER C 1 75 ? 4.84695 5.69040 -11.40368 1.000 28.27263 69 SER C C 1
ATOM 1890 O O . SER C 1 75 ? 3.78367 5.47936 -10.81370 1.000 24.30903 69 SER C O 1
ATOM 1893 N N . GLY C 1 76 ? 5.45922 6.87071 -11.41968 1.000 24.75670 70 GLY C N 1
ATOM 1894 C CA . GLY C 1 76 ? 4.96616 8.01809 -10.68676 1.000 35.01327 70 GLY C CA 1
ATOM 1895 C C . GLY C 1 76 ? 4.51141 7.72541 -9.27192 1.000 30.65350 70 GLY C C 1
ATOM 1896 O O . GLY C 1 76 ? 3.38790 8.06438 -8.89195 1.000 31.81240 70 GLY C O 1
ATOM 1897 N N . GLY C 1 77 ? 5.36035 7.07517 -8.48472 1.000 30.66272 71 GLY C N 1
ATOM 1898 C CA . GLY C 1 77 ? 5.00899 6.80798 -7.11102 1.000 35.24591 71 GLY C CA 1
ATOM 1899 C C . GLY C 1 77 ? 3.99802 5.70158 -6.90301 1.000 35.02436 71 GLY C C 1
ATOM 1900 O O . GLY C 1 77 ? 3.58693 5.47258 -5.75781 1.000 35.51190 71 GLY C O 1
ATOM 1901 N N . VAL C 1 78 ? 3.56454 5.01448 -7.95883 1.000 24.69732 72 VAL C N 1
ATOM 1902 C CA . VAL C 1 78 ? 2.77023 3.81443 -7.76686 1.000 20.99326 72 VAL C CA 1
ATOM 1903 C C . VAL C 1 78 ? 3.58198 2.64310 -8.29100 1.000 19.65033 72 VAL C C 1
ATOM 1904 O O . VAL C 1 78 ? 4.56461 2.80564 -9.02134 1.000 19.40913 72 VAL C O 1
ATOM 1908 N N . VAL C 1 79 ? 3.16995 1.45015 -7.88303 1.000 17.12197 73 VAL C N 1
ATOM 1909 C CA . VAL C 1 79 ? 3.81352 0.20679 -8.27826 1.000 15.83756 73 VAL C CA 1
ATOM 1910 C C . VAL C 1 79 ? 2.77616 -0.57664 -9.07651 1.000 17.56301 73 VAL C C 1
ATOM 1911 O O . VAL C 1 79 ? 1.72096 -0.94122 -8.54492 1.000 20.72453 73 VAL C O 1
ATOM 1915 N N . ALA C 1 80 ? 3.04106 -0.77860 -10.36535 1.000 17.81705 74 ALA C N 1
ATOM 1916 C CA . ALA C 1 80 ? 2.14644 -1.51786 -11.24713 1.000 14.89731 74 ALA C CA 1
ATOM 1917 C C . ALA C 1 80 ? 2.65672 -2.95234 -11.32777 1.000 15.95598 74 ALA C C 1
ATOM 1918 O O . ALA C 1 80 ? 3.75476 -3.19725 -11.83658 1.000 16.81431 74 ALA C O 1
ATOM 1920 N N . VAL C 1 81 ? 1.85689 -3.89039 -10.82611 1.000 13.59413 75 VAL C N 1
ATOM 1921 C CA . VAL C 1 81 ? 2.23018 -5.29225 -10.67901 1.000 13.07227 75 VAL C CA 1
ATOM 1922 C C . VAL C 1 81 ? 1.50289 -6.09313 -11.75173 1.000 16.82187 75 VAL C C 1
ATOM 1923 O O . VAL C 1 81 ? 0.27107 -6.07461 -11.81025 1.000 16.48692 75 VAL C O 1
ATOM 1927 N N . THR C 1 82 ? 2.24182 -6.81261 -12.58933 1.000 18.88201 76 THR C N 1
ATOM 1928 C CA . THR C 1 82 ? 1.60631 -7.74045 -13.51111 1.000 14.48874 76 THR C CA 1
ATOM 1929 C C . THR C 1 82 ? 1.46153 -9.10406 -12.84605 1.000 15.18609 76 THR C C 1
ATOM 1930 O O . THR C 1 82 ? 2.40811 -9.60891 -12.23860 1.000 14.80160 76 THR C O 1
ATOM 1934 N N . THR C 1 83 ? 0.28687 -9.71080 -12.98838 1.000 17.16871 77 THR C N 1
ATOM 1935 C CA . THR C 1 83 ? 0.01095 -10.98807 -12.34507 1.000 19.28322 77 THR C CA 1
ATOM 1936 C C . THR C 1 83 ? 0.05706 -12.12558 -13.36013 1.000 19.98415 77 THR C C 1
ATOM 1937 O O . THR C 1 83 ? 0.03068 -11.92189 -14.57611 1.000 24.21376 77 THR C O 1
ATOM 1941 N N . SER C 1 84 ? 0.10892 -13.35167 -12.83607 1.000 16.61638 78 SER C N 1
ATOM 1942 C CA . SER C 1 84 ? 0.07623 -14.51648 -13.70821 1.000 17.19757 78 SER C CA 1
ATOM 1943 C C . SER C 1 84 ? -1.27851 -14.70048 -14.37397 1.000 19.47179 78 SER C C 1
ATOM 1944 O O . SER C 1 84 ? -1.40385 -15.54650 -15.26726 1.000 19.46976 78 SER C O 1
ATOM 1947 N N . LYS C 1 85 ? -2.29299 -13.95682 -13.94699 1.000 17.64813 79 LYS C N 1
ATOM 1948 C CA . LYS C 1 85 ? -3.59041 -14.00374 -14.60303 1.000 19.39194 79 LYS C CA 1
ATOM 1949 C C . LYS C 1 85 ? -3.71332 -12.95712 -15.70238 1.000 18.42324 79 LYS C C 1
ATOM 1950 O O . LYS C 1 85 ? -4.76087 -12.87504 -16.35506 1.000 22.59658 79 LYS C O 1
ATOM 1955 N N . GLY C 1 86 ? -2.65518 -12.19020 -15.94908 1.000 18.03859 80 GLY C N 1
ATOM 1956 C CA . GLY C 1 86 ? -2.62463 -11.26360 -17.05936 1.000 24.75171 80 GLY C CA 1
ATOM 1957 C C . GLY C 1 86 ? -3.17630 -9.89540 -16.76235 1.000 28.55941 80 GLY C C 1
ATOM 1958 O O . GLY C 1 86 ? -3.43662 -9.13632 -17.70212 1.000 29.00982 80 GLY C O 1
ATOM 1959 N N . LYS C 1 87 ? -3.38026 -9.56292 -15.49300 1.000 20.03715 81 LYS C N 1
ATOM 1960 C CA . LYS C 1 87 ? -3.88136 -8.26019 -15.09361 1.000 16.31479 81 LYS C CA 1
ATOM 1961 C C . LYS C 1 87 ? -2.73509 -7.40925 -14.55956 1.000 16.06076 81 LYS C C 1
ATOM 1962 O O . LYS C 1 87 ? -1.70245 -7.92265 -14.12709 1.000 18.91115 81 LYS C O 1
ATOM 1965 N N . VAL C 1 88 ? -2.95019 -6.09931 -14.55495 1.000 16.79201 82 VAL C N 1
ATOM 1966 C CA . VAL C 1 88 ? -2.05279 -5.14295 -13.91445 1.000 19.58001 82 VAL C CA 1
ATOM 1967 C C . VAL C 1 88 ? -2.73570 -4.64598 -12.64808 1.000 22.71196 82 VAL C C 1
ATOM 1968 O O . VAL C 1 88 ? -3.86029 -4.13504 -12.70731 1.000 18.76231 82 VAL C O 1
ATOM 1972 N N . GLU C 1 89 ? -2.07757 -4.82785 -11.50328 1.000 22.40300 83 GLU C N 1
ATOM 1973 C CA . GLU C 1 89 ? -2.55750 -4.34476 -10.20887 1.000 17.06076 83 GLU C CA 1
ATOM 1974 C C . GLU C 1 89 ? -1.72423 -3.15435 -9.75072 1.000 21.98630 83 GLU C C 1
ATOM 1975 O O . GLU C 1 89 ? -0.50418 -3.26794 -9.60031 1.000 19.38610 83 GLU C O 1
ATOM 1981 N N . GLU C 1 90 ? -2.37674 -2.01969 -9.52910 1.000 24.07412 84 GLU C N 1
ATOM 1982 C CA . GLU C 1 90 ? -1.69276 -0.80719 -9.08954 1.000 19.27917 84 GLU C CA 1
ATOM 1983 C C . GLU C 1 90 ? -1.71774 -0.71444 -7.57046 1.000 20.44356 84 GLU C C 1
ATOM 1984 O O . GLU C 1 90 ? -2.76330 -0.92483 -6.94750 1.000 26.27357 84 GLU C O 1
ATOM 1990 N N . TYR C 1 91 ? -0.55651 -0.43645 -6.97784 1.000 20.72947 85 TYR C N 1
ATOM 1991 C CA . TYR C 1 91 ? -0.42851 -0.24459 -5.53981 1.000 19.97012 85 TYR C CA 1
ATOM 1992 C C . TYR C 1 91 ? 0.13168 1.14167 -5.25390 1.000 22.99697 85 TYR C C 1
ATOM 1993 O O . TYR C 1 91 ? 0.98909 1.63976 -5.98470 1.000 21.44596 85 TYR C O 1
ATOM 2002 N N . LYS C 1 92 ? -0.35516 1.76919 -4.18955 1.000 24.23651 86 LYS C N 1
ATOM 2003 C CA . LYS C 1 92 ? 0.22566 3.01737 -3.71154 1.000 22.83294 86 LYS C CA 1
ATOM 2004 C C . LYS C 1 92 ? 0.56652 2.83229 -2.24549 1.000 24.20196 86 LYS C C 1
ATOM 2005 O O . LYS C 1 92 ? -0.32499 2.55253 -1.43809 1.000 22.73772 86 LYS C O 1
ATOM 2011 N N . ASN C 1 93 ? 1.85741 2.94832 -1.91874 1.000 23.41028 87 ASN C N 1
ATOM 2012 C CA . ASN C 1 93 ? 2.35429 2.76046 -0.55505 1.000 31.79175 87 ASN C CA 1
ATOM 2013 C C . ASN C 1 93 ? 1.91711 1.41342 0.01339 1.000 22.68530 87 ASN C C 1
ATOM 2014 O O . ASN C 1 93 ? 1.50825 1.30692 1.17007 1.000 25.05156 87 ASN C O 1
ATOM 2019 N N . GLY C 1 94 ? 1.97095 0.38154 -0.82278 1.000 21.63293 88 GLY C N 1
ATOM 2020 C CA . GLY C 1 94 ? 1.63684 -0.96638 -0.40487 1.000 24.61784 88 GLY C CA 1
ATOM 2021 C C . GLY C 1 94 ? 0.16025 -1.29320 -0.34170 1.000 22.33758 88 GLY C C 1
ATOM 2022 O O . GLY C 1 94 ? -0.18535 -2.40496 0.07411 1.000 22.66857 88 GLY C O 1
ATOM 2023 N N . ILE C 1 95 ? -0.71529 -0.37226 -0.74311 1.000 20.77751 89 ILE C N 1
ATOM 2024 C CA . ILE C 1 95 ? -2.16611 -0.56405 -0.72588 1.000 23.01371 89 ILE C CA 1
ATOM 2025 C C . ILE C 1 95 ? -2.67843 -0.72377 -2.15294 1.000 26.39832 89 ILE C C 1
ATOM 2026 O O . ILE C 1 95 ? -2.37207 0.10006 -3.02456 1.000 25.23188 89 ILE C O 1
ATOM 2031 N N . HIS C 1 96 ? -3.47375 -1.76861 -2.38611 1.000 19.89059 90 HIS C N 1
ATOM 2032 C CA . HIS C 1 96 ? -4.04075 -2.00440 -3.71136 1.000 21.43076 90 HIS C CA 1
ATOM 2033 C C . HIS C 1 96 ? -5.00886 -0.89076 -4.09836 1.000 25.83744 90 HIS C C 1
ATOM 2034 O O . HIS C 1 96 ? -5.91105 -0.54982 -3.33400 1.000 31.69845 90 HIS C O 1
ATOM 2041 N N . LYS C 1 97 ? -4.82667 -0.31825 -5.28797 1.000 26.74149 91 LYS C N 1
ATOM 2042 C CA . LYS C 1 97 ? -5.64323 0.81363 -5.71443 1.000 27.40844 91 LYS C CA 1
ATOM 2043 C C . LYS C 1 97 ? -6.60537 0.48947 -6.84905 1.000 27.76058 91 LYS C C 1
ATOM 2044 O O . LYS C 1 97 ? -7.77380 0.87697 -6.78779 1.000 27.21183 91 LYS C O 1
ATOM 2046 N N . ARG C 1 98 ? -6.15197 -0.19108 -7.89889 1.000 29.06123 92 ARG C N 1
ATOM 2047 C CA . ARG C 1 98 ? -7.02133 -0.51973 -9.02405 1.000 31.43141 92 ARG C CA 1
ATOM 2048 C C . ARG C 1 98 ? -6.42400 -1.69782 -9.78166 1.000 27.35802 92 ARG C C 1
ATOM 2049 O O . ARG C 1 98 ? -5.26966 -2.07710 -9.57420 1.000 23.06100 92 ARG C O 1
ATOM 2057 N N . THR C 1 99 ? -7.23234 -2.26575 -10.67458 1.000 27.57768 93 THR C N 1
ATOM 2058 C CA . THR C 1 99 ? -6.82517 -3.35451 -11.55482 1.000 20.05634 93 THR C CA 1
ATOM 2059 C C . THR C 1 99 ? -7.26444 -3.03942 -12.97562 1.000 27.93973 93 THR C C 1
ATOM 2060 O O . THR C 1 99 ? -8.35730 -2.50560 -13.18588 1.000 23.59856 93 THR C O 1
ATOM 2064 N N . TYR C 1 100 ? -6.40218 -3.32576 -13.94575 1.000 28.45163 94 TYR C N 1
ATOM 2065 C CA . TYR C 1 100 ? -6.79975 -3.17641 -15.34405 1.000 27.69433 94 TYR C CA 1
ATOM 2066 C C . TYR C 1 100 ? -5.95262 -4.05302 -16.26930 1.000 30.00028 94 TYR C C 1
ATOM 2067 O O . TYR C 1 100 ? -5.10786 -4.82208 -15.82038 1.000 27.39595 94 TYR C O 1
ATOM 2077 N N . ALA D 1 8 ? 1.99379 9.86194 -15.90553 1.000 42.27009 2 ALA D N 1
ATOM 2078 C CA . ALA D 1 8 ? 2.68897 8.59462 -15.71847 1.000 38.95814 2 ALA D CA 1
ATOM 2079 C C . ALA D 1 8 ? 2.04902 7.50112 -16.56703 1.000 40.39606 2 ALA D C 1
ATOM 2080 O O . ALA D 1 8 ? 0.83539 7.31051 -16.55444 1.000 41.16270 2 ALA D O 1
ATOM 2082 N N . ILE D 1 9 ? 2.89315 6.77052 -17.28796 1.000 34.57482 3 ILE D N 1
ATOM 2083 C CA . ILE D 1 9 ? 2.47422 5.76314 -18.24727 1.000 32.57820 3 ILE D CA 1
ATOM 2084 C C . ILE D 1 9 ? 2.83231 4.39426 -17.69049 1.000 29.69791 3 ILE D C 1
ATOM 2085 O O . ILE D 1 9 ? 3.87496 4.22769 -17.04683 1.000 29.55611 3 ILE D O 1
ATOM 2090 N N . VAL D 1 10 ? 1.96872 3.41506 -17.93575 1.000 25.92787 4 VAL D N 1
ATOM 2091 C CA . VAL D 1 10 ? 2.25030 2.01894 -17.62504 1.000 23.52503 4 VAL D CA 1
ATOM 2092 C C . VAL D 1 10 ? 2.27783 1.25390 -18.94616 1.000 20.99498 4 VAL D C 1
ATOM 2093 O O . VAL D 1 10 ? 1.38401 1.43145 -19.78013 1.000 21.15474 4 VAL D O 1
ATOM 2097 N N . VAL D 1 11 ? 3.32341 0.44864 -19.16489 1.000 22.84667 5 VAL D N 1
ATOM 2098 C CA . VAL D 1 11 ? 3.44902 -0.35860 -20.38122 1.000 20.93274 5 VAL D CA 1
ATOM 2099 C C . VAL D 1 11 ? 3.28138 -1.82705 -20.03636 1.000 25.30317 5 VAL D C 1
ATOM 2100 O O . VAL D 1 11 ? 3.92952 -2.34683 -19.12117 1.000 24.49948 5 VAL D O 1
ATOM 2104 N N . LYS D 1 12 ? 2.38079 -2.47946 -20.75421 1.000 18.20123 6 LYS D N 1
ATOM 2105 C CA . LYS D 1 12 ? 2.08460 -3.88878 -20.59433 1.000 21.69393 6 LYS D CA 1
ATOM 2106 C C . LYS D 1 12 ? 2.41795 -4.55363 -21.92140 1.000 22.28316 6 LYS D C 1
ATOM 2107 O O . LYS D 1 12 ? 1.97337 -4.08066 -22.96762 1.000 21.97156 6 LYS D O 1
ATOM 2113 N N . VAL D 1 13 ? 3.21984 -5.61373 -21.89528 1.000 16.54866 7 VAL D N 1
ATOM 2114 C CA . VAL D 1 13 ? 3.50482 -6.37015 -23.11186 1.000 15.59136 7 VAL D CA 1
ATOM 2115 C C . VAL D 1 13 ? 2.50072 -7.51182 -23.18082 1.000 16.40195 7 VAL D C 1
ATOM 2116 O O . VAL D 1 13 ? 2.41908 -8.32838 -22.25951 1.000 18.65614 7 VAL D O 1
ATOM 2120 N N . VAL D 1 14 ? 1.71501 -7.55081 -24.25789 1.000 15.41046 8 VAL D N 1
ATOM 2121 C CA . VAL D 1 14 ? 0.62429 -8.51101 -24.43390 1.000 16.88862 8 VAL D CA 1
ATOM 2122 C C . VAL D 1 14 ? 0.68492 -9.05921 -25.85890 1.000 24.04871 8 VAL D C 1
ATOM 2123 O O . VAL D 1 14 ? 0.53358 -8.29477 -26.81757 1.000 18.10842 8 VAL D O 1
ATOM 2127 N N . ASN D 1 15 ? 0.91827 -10.37017 -25.99900 1.000 25.71398 9 ASN D N 1
ATOM 2128 C CA . ASN D 1 15 ? 1.02958 -11.03366 -27.30913 1.000 20.83265 9 ASN D CA 1
ATOM 2129 C C . ASN D 1 15 ? 1.96223 -10.28032 -28.25716 1.000 15.10446 9 ASN D C 1
ATOM 2130 O O . ASN D 1 15 ? 1.68313 -10.10852 -29.44761 1.000 15.34090 9 ASN D O 1
ATOM 2135 N N . GLY D 1 16 ? 3.09584 -9.84236 -27.72601 1.000 14.35411 10 GLY D N 1
ATOM 2136 C CA . GLY D 1 16 ? 4.12453 -9.21028 -28.52919 1.000 14.22974 10 GLY D CA 1
ATOM 2137 C C . GLY D 1 16 ? 3.92379 -7.73777 -28.79843 1.000 14.30207 10 GLY D C 1
ATOM 2138 O O . GLY D 1 16 ? 4.76787 -7.12905 -29.46573 1.000 17.15907 10 GLY D O 1
ATOM 2139 N N . LYS D 1 17 ? 2.81419 -7.16087 -28.35474 1.000 16.48439 11 LYS D N 1
ATOM 2140 C CA . LYS D 1 17 ? 2.52981 -5.74970 -28.54278 1.000 14.62475 11 LYS D CA 1
ATOM 2141 C C . LYS D 1 17 ? 2.64103 -5.00016 -27.21983 1.000 13.52304 11 LYS D C 1
ATOM 2142 O O . LYS D 1 17 ? 2.45083 -5.56594 -26.14525 1.000 14.00551 11 LYS D O 1
ATOM 2148 N N . ILE D 1 18 ? 2.94204 -3.71297 -27.31526 1.000 13.02301 12 ILE D N 1
ATOM 2149 C CA . ILE D 1 18 ? 2.99485 -2.83760 -26.15332 1.000 12.46575 12 ILE D CA 1
ATOM 2150 C C . ILE D 1 18 ? 1.59106 -2.27588 -25.97422 1.000 17.25283 12 ILE D C 1
ATOM 2151 O O . ILE D 1 18 ? 1.03320 -1.68913 -26.90949 1.000 18.08501 12 ILE D O 1
ATOM 2156 N N . GLN D 1 19 ? 1.01243 -2.46625 -24.79147 1.000 16.38148 13 GLN D N 1
ATOM 2157 C CA . GLN D 1 19 ? -0.24442 -1.81459 -24.42722 1.000 19.61645 13 GLN D CA 1
ATOM 2158 C C . GLN D 1 19 ? 0.08284 -0.70395 -23.44297 1.000 19.33501 13 GLN D C 1
ATOM 2159 O O . GLN D 1 19 ? 0.58049 -0.96122 -22.34346 1.000 19.74742 13 GLN D O 1
ATOM 2165 N N . GLU D 1 20 ? -0.22268 0.51566 -23.83606 1.000 19.36443 14 GLU D N 1
ATOM 2166 C CA . GLU D 1 20 ? 0.06616 1.69926 -23.04907 1.000 19.38620 14 GLU D CA 1
ATOM 2167 C C . GLU D 1 20 ? -1.17694 2.09238 -22.26794 1.000 20.35014 14 GLU D C 1
ATOM 2168 O O . GLU D 1 20 ? -2.25435 2.25141 -22.85483 1.000 22.20933 14 GLU D O 1
ATOM 2174 N N . PHE D 1 21 ? -1.02209 2.26386 -20.95167 1.000 19.95786 15 PHE D N 1
ATOM 2175 C CA . PHE D 1 21 ? -2.09619 2.71322 -20.07642 1.000 22.94053 15 PHE D CA 1
ATOM 2176 C C . PHE D 1 21 ? -1.68426 3.99964 -19.37846 1.000 26.59722 15 PHE D C 1
ATOM 2177 O O . PHE D 1 21 ? -0.52569 4.17004 -18.98310 1.000 26.27565 15 PHE D O 1
ATOM 2185 N N . GLU D 1 22 ? -2.65534 4.88346 -19.20785 1.000 25.49675 16 GLU D N 1
ATOM 2186 C CA . GLU D 1 22 ? -2.46521 6.14230 -18.51221 1.000 32.53775 16 GLU D CA 1
ATOM 2187 C C . GLU D 1 22 ? -3.63610 6.29743 -17.55712 1.000 29.86051 16 GLU D C 1
ATOM 2188 O O . GLU D 1 22 ? -4.79315 6.33270 -17.98918 1.000 36.07970 16 GLU D O 1
ATOM 2194 N N . ASN D 1 23 ? -3.33991 6.32548 -16.26159 1.000 31.66961 17 ASN D N 1
ATOM 2195 C CA . ASN D 1 23 ? -4.37260 6.43411 -15.23480 1.000 38.50737 17 ASN D CA 1
ATOM 2196 C C . ASN D 1 23 ? -5.39415 5.30588 -15.34554 1.000 36.65061 17 ASN D C 1
ATOM 2197 O O . ASN D 1 23 ? -6.59102 5.50674 -15.12645 1.000 33.42636 17 ASN D O 1
ATOM 2202 N N . GLY D 1 24 ? -4.91639 4.10556 -15.67716 1.000 32.54253 18 GLY D N 1
ATOM 2203 C CA . GLY D 1 24 ? -5.75965 2.93393 -15.77070 1.000 32.88852 18 GLY D CA 1
ATOM 2204 C C . GLY D 1 24 ? -6.59385 2.81990 -17.02475 1.000 34.66833 18 GLY D C 1
ATOM 2205 O O . GLY D 1 24 ? -7.40060 1.88557 -17.12553 1.000 34.12175 18 GLY D O 1
ATOM 2206 N N . ILE D 1 25 ? -6.45901 3.74687 -17.96869 1.000 29.69910 19 ILE D N 1
ATOM 2207 C CA . ILE D 1 25 ? -7.23793 3.73553 -19.19795 1.000 28.75806 19 ILE D CA 1
ATOM 2208 C C . ILE D 1 25 ? -6.32256 3.33018 -20.34542 1.000 27.17104 19 ILE D C 1
ATOM 2209 O O . ILE D 1 25 ? -5.24582 3.91482 -20.52908 1.000 26.26073 19 ILE D O 1
ATOM 2214 N N . HIS D 1 26 ? -6.74812 2.33557 -21.11944 1.000 27.13563 20 HIS D N 1
ATOM 2215 C CA . HIS D 1 26 ? -5.95364 1.90978 -22.26050 1.000 28.94662 20 HIS D CA 1
ATOM 2216 C C . HIS D 1 26 ? -5.93547 2.99458 -23.32516 1.000 29.18785 20 HIS D C 1
ATOM 2217 O O . HIS D 1 26 ? -6.98662 3.43904 -23.79743 1.000 28.44015 20 HIS D O 1
ATOM 2224 N N . LYS D 1 27 ? -4.73711 3.41707 -23.70855 1.000 23.48155 21 LYS D N 1
ATOM 2225 C CA . LYS D 1 27 ? -4.60460 4.48054 -24.69160 1.000 25.99079 21 LYS D CA 1
ATOM 2226 C C . LYS D 1 27 ? -4.28273 3.96093 -26.08761 1.000 30.00862 21 LYS D C 1
ATOM 2227 O O . LYS D 1 27 ? -4.91524 4.37901 -27.06249 1.000 34.63233 21 LYS D O 1
ATOM 2233 N N . ARG D 1 28 ? -3.32540 3.04498 -26.21019 1.000 23.97924 22 ARG D N 1
ATOM 2234 C CA . ARG D 1 28 ? -2.91899 2.56878 -27.52659 1.000 20.37225 22 ARG D CA 1
ATOM 2235 C C . ARG D 1 28 ? -2.25084 1.20415 -27.38307 1.000 23.26919 22 ARG D C 1
ATOM 2236 O O . ARG D 1 28 ? -1.85082 0.79657 -26.28712 1.000 21.58280 22 ARG D O 1
ATOM 2244 N N . THR D 1 29 ? -2.14335 0.49789 -28.50776 1.000 19.76116 23 THR D N 1
ATOM 2245 C CA . THR D 1 29 ? -1.43150 -0.77528 -28.59008 1.000 20.79654 23 THR D CA 1
ATOM 2246 C C . THR D 1 29 ? -0.60639 -0.75539 -29.87101 1.000 21.23466 23 THR D C 1
ATOM 2247 O O . THR D 1 29 ? -1.15266 -0.52504 -30.94996 1.000 25.60144 23 THR D O 1
ATOM 2251 N N . TYR D 1 30 ? 0.69150 -1.04263 -29.76595 1.000 17.36648 24 TYR D N 1
ATOM 2252 C CA . TYR D 1 30 ? 1.57813 -0.87199 -30.91355 1.000 16.16475 24 TYR D CA 1
ATOM 2253 C C . TYR D 1 30 ? 2.82680 -1.73203 -30.74671 1.000 20.81050 24 TYR D C 1
ATOM 2254 O O . TYR D 1 30 ? 3.06314 -2.32501 -29.69214 1.000 17.76434 24 TYR D O 1
ATOM 2263 N N . GLY D 1 31 ? 3.63571 -1.78643 -31.80438 1.000 18.12020 25 GLY D N 1
ATOM 2264 C CA . GLY D 1 31 ? 4.84169 -2.59138 -31.77965 1.000 14.42302 25 GLY D CA 1
ATOM 2265 C C . GLY D 1 31 ? 4.55373 -4.05046 -32.09477 1.000 21.85208 25 GLY D C 1
ATOM 2266 O O . GLY D 1 31 ? 3.42054 -4.52443 -32.02612 1.000 19.58805 25 GLY D O 1
ATOM 2267 N N . SER D 1 32 ? 5.60698 -4.77796 -32.45038 1.000 15.97951 26 SER D N 1
ATOM 2268 C CA . SER D 1 32 ? 5.43798 -6.17882 -32.80315 1.000 20.05883 26 SER D CA 1
ATOM 2269 C C . SER D 1 32 ? 6.60149 -7.01525 -32.30527 1.000 17.13120 26 SER D C 1
ATOM 2270 O O . SER D 1 32 ? 7.73886 -6.54484 -32.20257 1.000 18.44171 26 SER D O 1
ATOM 2273 N N . ASN D 1 33 ? 6.27605 -8.26216 -31.97642 1.000 15.42471 27 ASN D N 1
ATOM 2274 C CA . ASN D 1 33 ? 7.23780 -9.26892 -31.53978 1.000 16.08276 27 ASN D CA 1
ATOM 2275 C C . ASN D 1 33 ? 8.06859 -8.80447 -30.33884 1.000 16.38231 27 ASN D C 1
ATOM 2276 O O . ASN D 1 33 ? 9.23401 -9.17511 -30.20233 1.000 15.81670 27 ASN D O 1
ATOM 2281 N N . ILE D 1 34 ? 7.45238 -8.02077 -29.43214 1.000 14.53637 28 ILE D N 1
ATOM 2282 C CA . ILE D 1 34 ? 8.09765 -7.49399 -28.22962 1.000 16.38188 28 ILE D CA 1
ATOM 2283 C C . ILE D 1 34 ? 8.01280 -8.52793 -27.10798 1.000 18.03480 28 ILE D C 1
ATOM 2284 O O . ILE D 1 34 ? 6.97931 -9.18904 -26.92486 1.000 15.53429 28 ILE D O 1
ATOM 2289 N N . VAL D 1 35 ? 9.08343 -8.65219 -26.32328 1.000 13.79329 29 VAL D N 1
ATOM 2290 C CA . VAL D 1 35 ? 9.09138 -9.56670 -25.18391 1.000 15.22610 29 VAL D CA 1
ATOM 2291 C C . VAL D 1 35 ? 9.29482 -8.86474 -23.85210 1.000 16.35658 29 VAL D C 1
ATOM 2292 O O . VAL D 1 35 ? 9.06175 -9.48549 -22.80479 1.000 17.65213 29 VAL D O 1
ATOM 2296 N N . ALA D 1 36 ? 9.72925 -7.60965 -23.84391 1.000 14.41907 30 ALA D N 1
ATOM 2297 C CA . ALA D 1 36 ? 9.94666 -6.86681 -22.61132 1.000 16.24483 30 ALA D CA 1
ATOM 2298 C C . ALA D 1 36 ? 9.95422 -5.39625 -22.97048 1.000 17.65769 30 ALA D C 1
ATOM 2299 O O . ALA D 1 36 ? 10.28559 -5.02619 -24.09738 1.000 18.94882 30 ALA D O 1
ATOM 2301 N N . ALA D 1 37 ? 9.56875 -4.56262 -22.01368 1.000 15.21129 31 ALA D N 1
ATOM 2302 C CA . ALA D 1 37 ? 9.49113 -3.14136 -22.30380 1.000 15.94300 31 ALA D CA 1
ATOM 2303 C C . ALA D 1 37 ? 9.60789 -2.36653 -21.00679 1.000 15.99989 31 ALA D C 1
ATOM 2304 O O . ALA D 1 37 ? 9.32159 -2.88518 -19.92910 1.000 22.49697 31 ALA D O 1
ATOM 2306 N N . ASP D 1 38 ? 10.05582 -1.12307 -21.12530 1.000 15.29242 32 ASP D N 1
ATOM 2307 C CA . ASP D 1 38 ? 10.10792 -0.21468 -19.98748 1.000 19.17900 32 ASP D CA 1
ATOM 2308 C C . ASP D 1 38 ? 9.97842 1.20373 -20.52012 1.000 18.48647 32 ASP D C 1
ATOM 2309 O O . ASP D 1 38 ? 10.24012 1.47226 -21.69614 1.000 16.98992 32 ASP D O 1
ATOM 2314 N N . THR D 1 39 ? 9.57980 2.11883 -19.64213 1.000 18.55155 33 THR D N 1
ATOM 2315 C CA . THR D 1 39 ? 9.34276 3.47584 -20.08988 1.000 19.50316 33 THR D CA 1
ATOM 2316 C C . THR D 1 39 ? 9.72309 4.45029 -18.98854 1.000 21.87751 33 THR D C 1
ATOM 2317 O O . THR D 1 39 ? 9.71276 4.10543 -17.80703 1.000 23.02283 33 THR D O 1
ATOM 2321 N N . ASP D 1 40 ? 10.06337 5.67192 -19.39923 1.000 23.01508 34 ASP D N 1
ATOM 2322 C CA . ASP D 1 40 ? 10.27599 6.79031 -18.49426 1.000 25.91375 34 ASP D CA 1
ATOM 2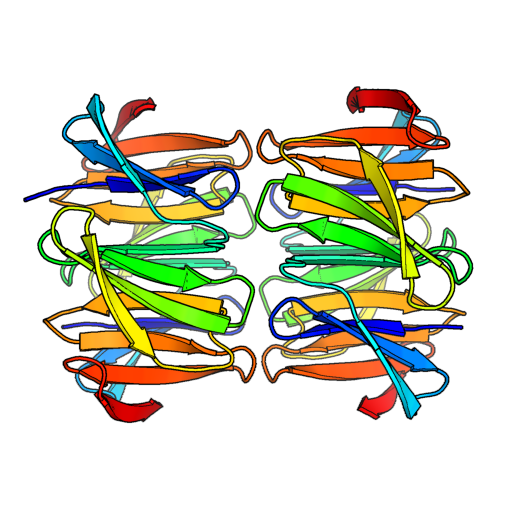323 C C . ASP D 1 40 ? 9.26502 7.89950 -18.74512 1.000 27.85138 34 ASP D C 1
ATOM 2324 O O . ASP D 1 40 ? 9.43453 9.01501 -18.23856 1.000 30.68647 34 ASP D O 1
ATOM 2329 N N . GLY D 1 41 ? 8.22496 7.62451 -19.53304 1.000 27.52111 35 GLY D N 1
ATOM 2330 C CA . GLY D 1 41 ? 7.25862 8.62742 -19.91880 1.000 33.23266 35 GLY D CA 1
ATOM 2331 C C . GLY D 1 41 ? 7.61306 9.38062 -21.18415 1.000 35.47585 35 GLY D C 1
ATOM 2332 O O . GLY D 1 41 ? 6.73586 10.01348 -21.78216 1.000 35.58540 35 GLY D O 1
ATOM 2333 N N . HIS D 1 42 ? 8.88075 9.33875 -21.59580 1.000 32.43951 36 HIS D N 1
ATOM 2334 C CA . HIS D 1 42 ? 9.37391 9.98344 -22.80273 1.000 32.52880 36 HIS D CA 1
ATOM 2335 C C . HIS D 1 42 ? 9.53988 8.96978 -23.92152 1.000 32.97813 36 HIS D C 1
ATOM 2336 O O . HIS D 1 42 ? 8.99743 9.13526 -25.01801 1.000 33.51522 36 HIS D O 1
ATOM 2343 N N . ILE D 1 43 ? 10.29276 7.91459 -23.65704 1.000 23.05968 37 ILE D N 1
ATOM 2344 C CA . ILE D 1 43 ? 10.43840 6.83670 -24.61086 1.000 20.52195 37 ILE D CA 1
ATOM 2345 C C . ILE D 1 43 ? 9.89402 5.57468 -23.97326 1.000 18.86303 37 ILE D C 1
ATOM 2346 O O . ILE D 1 43 ? 9.82981 5.43593 -22.74891 1.000 21.55672 37 ILE D O 1
ATOM 2351 N N . VAL D 1 44 ? 9.52869 4.63725 -24.83208 1.000 17.13896 38 VAL D N 1
ATOM 2352 C CA . VAL D 1 44 ? 9.28747 3.26367 -24.43187 1.000 17.67034 38 VAL D CA 1
ATOM 2353 C C . VAL D 1 44 ? 10.37915 2.46541 -25.12124 1.000 15.33753 38 VAL D C 1
ATOM 2354 O O . VAL D 1 44 ? 10.51932 2.53853 -26.34937 1.000 14.27436 38 VAL D O 1
ATOM 2358 N N . ALA D 1 45 ? 11.20535 1.77747 -24.33199 1.000 15.39412 39 ALA D N 1
ATOM 2359 C CA . ALA D 1 45 ? 12.24498 0.90170 -24.85537 1.000 14.85954 39 ALA D CA 1
ATOM 2360 C C . ALA D 1 45 ? 11.74321 -0.53240 -24.77022 1.000 17.00374 39 ALA D C 1
ATOM 2361 O O . ALA D 1 45 ? 11.17854 -0.93967 -23.74795 1.000 19.81969 39 ALA D O 1
ATOM 2363 N N . ALA D 1 46 ? 11.90228 -1.27551 -25.86012 1.000 15.38086 40 ALA D N 1
ATOM 2364 C CA . ALA D 1 46 ? 11.32823 -2.60764 -25.99684 1.000 14.31876 40 ALA D CA 1
ATOM 2365 C C . ALA D 1 46 ? 12.38537 -3.56966 -26.51371 1.000 10.47072 40 ALA D C 1
ATOM 2366 O O . ALA D 1 46 ? 13.28844 -3.16231 -27.23721 1.000 14.15926 40 ALA D O 1
ATOM 2368 N N . VAL D 1 47 ? 12.34673 -4.81095 -26.03600 1.000 14.66206 41 VAL D N 1
ATOM 2369 C CA . VAL D 1 47 ? 13.21774 -5.87929 -26.52481 1.000 13.80815 41 VAL D CA 1
ATOM 2370 C C . VAL D 1 47 ? 12.40783 -6.77100 -27.45345 1.000 14.33706 41 VAL D C 1
ATOM 2371 O O . VAL D 1 47 ? 11.28122 -7.14560 -27.11818 1.000 14.90032 41 VAL D O 1
ATOM 2375 N N . THR D 1 48 ? 12.96039 -7.09785 -28.62212 1.000 11.97191 42 THR D N 1
ATOM 2376 C CA . THR D 1 48 ? 12.25404 -7.98456 -29.53875 1.000 14.52991 42 THR D CA 1
ATOM 2377 C C . THR D 1 48 ? 12.66025 -9.43933 -29.31026 1.000 13.10841 42 THR D C 1
ATOM 2378 O O . THR D 1 48 ? 13.67866 -9.73877 -28.68616 1.000 14.94306 42 THR D O 1
ATOM 2382 N N . ALA D 1 49 ? 11.84701 -10.35466 -29.85962 1.000 12.35431 43 ALA D N 1
ATOM 2383 C CA . ALA D 1 49 ? 12.15559 -11.78158 -29.82023 1.000 13.81706 43 ALA D CA 1
ATOM 2384 C C . ALA D 1 49 ? 13.45918 -12.11241 -30.54136 1.000 14.65586 43 ALA D C 1
ATOM 2385 O O . ALA D 1 49 ? 14.04325 -13.18051 -30.29764 1.000 15.57240 43 ALA D O 1
ATOM 2387 N N . LYS D 1 50 ? 13.90164 -11.24238 -31.45309 1.000 15.27884 44 LYS D N 1
ATOM 2388 C CA . LYS D 1 50 ? 15.16753 -11.38580 -32.15778 1.000 15.82157 44 LYS D CA 1
ATOM 2389 C C . LYS D 1 50 ? 16.33816 -10.73728 -31.41323 1.000 14.61669 44 LYS D C 1
ATOM 2390 O O . LYS D 1 50 ? 17.46252 -10.75147 -31.92045 1.000 14.45792 44 LYS D O 1
ATOM 2396 N N . GLY D 1 51 ? 16.10966 -10.19194 -30.22462 1.000 12.37303 45 GLY D N 1
ATOM 2397 C CA . GLY D 1 51 ? 17.17682 -9.69324 -29.38604 1.000 12.67383 45 GLY D CA 1
ATOM 2398 C C . GLY D 1 51 ? 17.59462 -8.26135 -29.63628 1.000 13.26017 45 GLY D C 1
ATOM 2399 O O . GLY D 1 51 ? 18.63972 -7.84480 -29.13116 1.000 11.68703 45 GLY D O 1
ATOM 2400 N N . LYS D 1 52 ? 16.81206 -7.49191 -30.38208 1.000 10.66762 46 LYS D N 1
ATOM 2401 C CA . LYS D 1 52 ? 17.12519 -6.09229 -30.61625 1.000 15.13528 46 LYS D CA 1
ATOM 2402 C C . LYS D 1 52 ? 16.40764 -5.21241 -29.60318 1.000 10.27838 46 LYS D C 1
ATOM 2403 O O . LYS D 1 52 ? 15.42878 -5.61120 -28.97763 1.000 12.93186 46 LYS D O 1
ATOM 2409 N N . VAL D 1 53 ? 16.89175 -3.98433 -29.47357 1.000 13.24494 47 VAL D N 1
ATOM 2410 C CA . VAL D 1 53 ? 16.26684 -2.97918 -28.62541 1.000 9.83717 47 VAL D CA 1
ATOM 2411 C C . VAL D 1 53 ? 15.61512 -1.94849 -29.53637 1.000 9.20636 47 VAL D C 1
ATOM 2412 O O . VAL D 1 53 ? 16.28733 -1.34017 -30.37274 1.000 9.64846 47 VAL D O 1
ATOM 2416 N N . GLU D 1 54 ? 14.31409 -1.75305 -29.37382 1.000 11.42878 48 GLU D N 1
ATOM 2417 C CA . GLU D 1 54 ? 13.55134 -0.77353 -30.13260 1.000 13.40630 48 GLU D CA 1
ATOM 2418 C C . GLU D 1 54 ? 13.13298 0.35837 -29.20946 1.000 15.26572 48 GLU D C 1
ATOM 2419 O O . GLU D 1 54 ? 12.70541 0.10656 -28.08157 1.000 15.71770 48 GLU D O 1
ATOM 2425 N N . GLU D 1 55 ? 13.31972 1.59910 -29.64551 1.000 14.05169 49 GLU D N 1
ATOM 2426 C CA . GLU D 1 55 ? 12.80924 2.73809 -28.89329 1.000 17.23635 49 GLU D CA 1
ATOM 2427 C C . GLU D 1 55 ? 11.60032 3.30627 -29.62457 1.000 18.05593 49 GLU D C 1
ATOM 2428 O O . GLU D 1 55 ? 11.67024 3.55403 -30.83501 1.000 16.85619 49 GLU D O 1
ATOM 2434 N N . PHE D 1 56 ? 10.51911 3.55336 -28.87606 1.000 12.75319 50 PHE D N 1
ATOM 2435 C CA . PHE D 1 56 ? 9.28181 4.12793 -29.38924 1.000 11.99018 50 PHE D CA 1
ATOM 2436 C C . PHE D 1 56 ? 9.02222 5.47289 -28.72458 1.000 17.14274 50 PHE D C 1
ATOM 2437 O O . PHE D 1 56 ? 9.34710 5.68397 -27.55606 1.000 15.12811 50 PHE D O 1
ATOM 2445 N N . GLU D 1 57 ? 8.38734 6.36216 -29.47536 1.000 15.26948 51 GLU D N 1
ATOM 2446 C CA . GLU D 1 57 ? 7.93415 7.64982 -28.97549 1.000 15.98462 51 GLU D CA 1
ATOM 2447 C C . GLU D 1 57 ? 6.54624 7.87352 -29.54212 1.000 17.01288 51 GLU D C 1
ATOM 2448 O O . GLU D 1 57 ? 6.34669 7.72836 -30.75498 1.000 17.27319 51 GLU D O 1
ATOM 2454 N N . ASN D 1 58 ? 5.58107 8.11192 -28.65496 1.000 17.75773 52 ASN D N 1
ATOM 2455 C CA . ASN D 1 58 ? 4.19829 8.39255 -29.04297 1.000 19.14445 52 ASN D CA 1
ATOM 2456 C C . ASN D 1 58 ? 3.64305 7.31260 -29.97039 1.000 18.40018 52 ASN D C 1
ATOM 2457 O O . ASN D 1 58 ? 2.99822 7.59894 -30.98095 1.000 19.59927 52 ASN D O 1
ATOM 2462 N N . GLY D 1 59 ? 3.92612 6.05744 -29.64089 1.000 16.70766 53 GLY D N 1
ATOM 2463 C CA . GLY D 1 59 ? 3.37765 4.94795 -30.38546 1.000 17.15841 53 GLY D CA 1
ATOM 2464 C C . GLY D 1 59 ? 4.03519 4.65158 -31.71217 1.000 19.99147 53 GLY D C 1
ATOM 2465 O O . GLY D 1 59 ? 3.43078 3.93867 -32.52556 1.000 16.54031 53 GLY D O 1
ATOM 2466 N N . ILE D 1 60 ? 5.19027 5.25437 -32.00543 1.000 17.21403 54 ILE D N 1
ATOM 2467 C CA . ILE D 1 60 ? 5.89805 5.03070 -33.26145 1.000 15.86145 54 ILE D CA 1
ATOM 2468 C C . ILE D 1 60 ? 7.32056 4.56083 -32.99055 1.000 18.88909 54 ILE D C 1
ATOM 2469 O O . ILE D 1 60 ? 8.06765 5.21171 -32.24475 1.000 15.45647 54 ILE D O 1
ATOM 2474 N N . HIS D 1 61 ? 7.69402 3.45285 -33.62226 1.000 13.78049 55 HIS D N 1
ATOM 2475 C CA . HIS D 1 61 ? 9.05406 2.92777 -33.53816 1.000 12.99083 55 HIS D CA 1
ATOM 2476 C C . HIS D 1 61 ? 10.02689 3.92595 -34.14254 1.000 17.14373 55 HIS D C 1
ATOM 2477 O O . HIS D 1 61 ? 9.89618 4.29182 -35.31472 1.000 16.08623 55 HIS D O 1
ATOM 2484 N N . LYS D 1 62 ? 11.00856 4.36378 -33.35321 1.000 13.32672 56 LYS D N 1
ATOM 2485 C CA . LYS D 1 62 ? 11.92518 5.41365 -33.79122 1.000 18.76937 56 LYS D CA 1
ATOM 2486 C C . LYS D 1 62 ? 13.33258 4.91722 -34.07180 1.000 21.41349 56 LYS D C 1
ATOM 2487 O O . LYS D 1 62 ? 13.96543 5.37135 -35.03395 1.000 19.76759 56 LYS D O 1
ATOM 2493 N N . ARG D 1 63 ? 13.84118 3.99658 -33.25885 1.000 12.68473 57 ARG D N 1
ATOM 2494 C CA . ARG D 1 63 ? 15.24426 3.60158 -33.32501 1.000 12.38693 57 ARG D CA 1
ATOM 2495 C C . ARG D 1 63 ? 15.37611 2.12650 -32.97181 1.000 12.29117 57 ARG D C 1
ATOM 2496 O O . ARG D 1 63 ? 14.52942 1.55119 -32.28242 1.000 15.51855 57 ARG D O 1
ATOM 2504 N N . THR D 1 64 ? 16.45562 1.51508 -33.45352 1.000 13.34054 58 THR D N 1
ATOM 2505 C CA . THR D 1 64 ? 16.78763 0.14928 -33.07960 1.000 10.94250 58 THR D CA 1
ATOM 2506 C C . THR D 1 64 ? 18.29421 0.00965 -32.97511 1.000 12.71079 58 THR D C 1
ATOM 2507 O O . THR D 1 64 ? 19.02878 0.49680 -33.83730 1.000 13.09722 58 THR D O 1
ATOM 2511 N N . TYR D 1 65 ? 18.74544 -0.65890 -31.92285 1.000 12.36822 59 TYR D N 1
ATOM 2512 C CA . TYR D 1 65 ? 20.16620 -0.90292 -31.70004 1.000 11.91089 59 TYR D CA 1
ATOM 2513 C C . TYR D 1 65 ? 20.27511 -2.11168 -30.77446 1.000 15.18077 59 TYR D C 1
ATOM 2514 O O . TYR D 1 65 ? 19.26773 -2.65229 -30.31244 1.000 13.39569 59 TYR D O 1
ATOM 2523 N N . GLY D 1 66 ? 21.50773 -2.54528 -30.51568 1.000 15.27538 60 GLY D N 1
ATOM 2524 C CA . GLY D 1 66 ? 21.75824 -3.62285 -29.57689 1.000 14.60110 60 GLY D CA 1
ATOM 2525 C C . GLY D 1 66 ? 21.57999 -5.00857 -30.17837 1.000 15.65775 60 GLY D C 1
ATOM 2526 O O . GLY D 1 66 ? 21.11095 -5.18553 -31.30101 1.000 15.00688 60 GLY D O 1
ATOM 2527 N N . SER D 1 67 ? 21.95954 -6.02010 -29.39656 1.000 13.02062 61 SER D N 1
ATOM 2528 C CA . SER D 1 67 ? 21.84477 -7.39790 -29.85882 1.000 14.90593 61 SER D CA 1
ATOM 2529 C C . SER D 1 67 ? 21.88132 -8.34301 -28.66416 1.000 12.50859 61 SER D C 1
ATOM 2530 O O . SER D 1 67 ? 22.42650 -8.01287 -27.60410 1.000 16.28205 61 SER D O 1
ATOM 2533 N N . ASN D 1 68 ? 21.28671 -9.52227 -28.85479 1.000 12.96169 62 ASN D N 1
ATOM 2534 C CA . ASN D 1 68 ? 21.19527 -10.56123 -27.82068 1.000 13.55316 62 ASN D CA 1
ATOM 2535 C C . ASN D 1 68 ? 20.46225 -10.06992 -26.57877 1.000 13.26402 62 ASN D C 1
ATOM 2536 O O . ASN D 1 68 ? 20.66050 -10.60072 -25.48642 1.000 14.95037 62 ASN D O 1
ATOM 2541 N N . ALA D 1 69 ? 19.59932 -9.07298 -26.73876 1.000 14.55644 63 ALA D N 1
ATOM 2542 C CA . ALA D 1 69 ? 18.87229 -8.50526 -25.61304 1.000 12.67722 63 ALA D CA 1
ATOM 2543 C C . ALA D 1 69 ? 17.74636 -9.42694 -25.16484 1.000 18.54747 63 ALA D C 1
ATOM 2544 O O . ALA D 1 69 ? 17.03482 -10.00170 -25.99120 1.000 14.24505 63 ALA D O 1
ATOM 2546 N N . ILE D 1 70 ? 17.55445 -9.52565 -23.84749 1.000 13.78312 64 ILE D N 1
ATOM 2547 C CA . ILE D 1 70 ? 16.40545 -10.24357 -23.29889 1.000 21.93859 64 ILE D CA 1
ATOM 2548 C C . ILE D 1 70 ? 15.56837 -9.39739 -22.35511 1.000 14.89257 64 ILE D C 1
ATOM 2549 O O . ILE D 1 70 ? 14.41276 -9.75321 -22.08214 1.000 16.06005 64 ILE D O 1
ATOM 2554 N N . ASN D 1 71 ? 16.07513 -8.28690 -21.82747 1.000 14.46262 65 ASN D N 1
ATOM 2555 C CA . ASN D 1 71 ? 15.28263 -7.41777 -20.97114 1.000 14.93893 65 ASN D CA 1
ATOM 2556 C C . ASN D 1 71 ? 15.88213 -6.02004 -21.05526 1.000 14.36273 65 ASN D C 1
ATOM 2557 O O . ASN D 1 71 ? 17.01597 -5.83524 -21.51769 1.000 14.91868 65 ASN D O 1
ATOM 2562 N N . VAL D 1 72 ? 15.11595 -5.02844 -20.61069 1.000 14.86343 66 VAL D N 1
ATOM 2563 C CA . VAL D 1 72 ? 15.52107 -3.63681 -20.77544 1.000 14.63810 66 VAL D CA 1
ATOM 2564 C C . VAL D 1 72 ? 14.93602 -2.80621 -19.64547 1.000 15.70831 66 VAL D C 1
ATOM 2565 O O . VAL D 1 72 ? 13.85036 -3.09331 -19.13954 1.000 19.34794 66 VAL D O 1
ATOM 2569 N N . GLN D 1 73 ? 15.67427 -1.77403 -19.23361 1.000 18.72767 67 GLN D N 1
ATOM 2570 C CA . GLN D 1 73 ? 15.14520 -0.82442 -18.26156 1.000 21.42858 67 GLN D CA 1
ATOM 2571 C C . GLN D 1 73 ? 15.73010 0.55220 -18.55266 1.000 22.60924 67 GLN D C 1
ATOM 2572 O O . GLN D 1 73 ? 16.92891 0.68343 -18.81923 1.000 22.41390 67 GLN D O 1
ATOM 2578 N N . VAL D 1 74 ? 14.86622 1.56408 -18.53991 1.000 18.28581 68 VAL D N 1
ATOM 2579 C CA . VAL D 1 74 ? 15.25665 2.94286 -18.80932 1.000 18.84069 68 VAL D CA 1
ATOM 2580 C C . VAL D 1 74 ? 15.59820 3.60741 -17.48057 1.000 25.89680 68 VAL D C 1
ATOM 2581 O O . VAL D 1 74 ? 14.76565 3.66515 -16.57201 1.000 25.59720 68 VAL D O 1
ATOM 2585 N N . SER D 1 75 ? 16.82785 4.09728 -17.35984 1.000 27.23359 69 SER D N 1
ATOM 2586 C CA . SER D 1 75 ? 17.31347 4.68706 -16.11996 1.000 29.74103 69 SER D CA 1
ATOM 2587 C C . SER D 1 75 ? 18.00798 6.00424 -16.42777 1.000 22.23019 69 SER D C 1
ATOM 2588 O O . SER D 1 75 ? 19.01844 6.01804 -17.13709 1.000 21.38501 69 SER D O 1
ATOM 2591 N N . GLY D 1 76 ? 17.46093 7.10471 -15.90612 1.000 24.12355 70 GLY D N 1
ATOM 2592 C CA . GLY D 1 76 ? 18.05421 8.42519 -16.05939 1.000 27.48933 70 GLY D CA 1
ATOM 2593 C C . GLY D 1 76 ? 18.63977 8.74296 -17.42807 1.000 33.67399 70 GLY D C 1
ATOM 2594 O O . GLY D 1 76 ? 19.80064 9.14764 -17.52382 1.000 41.96218 70 GLY D O 1
ATOM 2595 N N . GLY D 1 77 ? 17.87918 8.55484 -18.49602 1.000 31.45064 71 GLY D N 1
ATOM 2596 C CA . GLY D 1 77 ? 18.41588 8.85502 -19.80907 1.000 35.92589 71 GLY D CA 1
ATOM 2597 C C . GLY D 1 77 ? 19.38597 7.83354 -20.37822 1.000 29.76071 71 GLY D C 1
ATOM 2598 O O . GLY D 1 77 ? 19.94454 8.07113 -21.46048 1.000 27.41508 71 GLY D O 1
ATOM 2599 N N . VAL D 1 78 ? 19.62727 6.71665 -19.69073 1.000 21.37803 72 VAL D N 1
ATOM 2600 C CA . VAL D 1 78 ? 20.32599 5.59680 -20.30797 1.000 18.72788 72 VAL D CA 1
ATOM 2601 C C . VAL D 1 78 ? 19.34282 4.43755 -20.38268 1.000 17.71955 72 VAL D C 1
ATOM 2602 O O . VAL D 1 78 ? 18.28889 4.43303 -19.74273 1.000 18.31299 72 VAL D O 1
ATOM 2606 N N . VAL D 1 79 ? 19.67730 3.47525 -21.23061 1.000 16.41531 73 VAL D N 1
ATOM 2607 C CA . VAL D 1 79 ? 18.87413 2.28538 -21.44975 1.000 15.55466 73 VAL D CA 1
ATOM 2608 C C . VAL D 1 79 ? 19.74910 1.10464 -21.06044 1.000 14.87075 73 VAL D C 1
ATOM 2609 O O . VAL D 1 79 ? 20.77137 0.84261 -21.70924 1.000 21.76378 73 VAL D O 1
ATOM 2613 N N . ALA D 1 80 ? 19.36648 0.40510 -20.00420 1.000 15.06846 74 ALA D N 1
ATOM 2614 C CA . ALA D 1 80 ? 20.14390 -0.71081 -19.47781 1.000 14.65545 74 ALA D CA 1
ATOM 2615 C C . ALA D 1 80 ? 19.56912 -1.99936 -20.04686 1.000 14.93622 74 ALA D C 1
ATOM 2616 O O . ALA D 1 80 ? 18.41391 -2.34431 -19.77414 1.000 14.35754 74 ALA D O 1
ATOM 2618 N N . VAL D 1 81 ? 20.37093 -2.69232 -20.85343 1.000 13.38320 75 VAL D N 1
ATOM 2619 C CA . VAL D 1 81 ? 19.94407 -3.86054 -21.61445 1.000 12.96639 75 VAL D CA 1
ATOM 2620 C C . VAL D 1 81 ? 20.55859 -5.11007 -21.00475 1.000 13.05927 75 VAL D C 1
ATOM 2621 O O . VAL D 1 81 ? 21.78678 -5.24624 -20.95663 1.000 19.09580 75 VAL D O 1
ATOM 2625 N N . THR D 1 82 ? 19.71694 -6.04880 -20.60698 1.000 15.88870 76 THR D N 1
ATOM 2626 C CA . THR D 1 82 ? 20.19016 -7.34617 -20.15049 1.000 15.64519 76 THR D CA 1
ATOM 2627 C C . THR D 1 82 ? 20.27284 -8.27786 -21.35056 1.000 17.57392 76 THR D C 1
ATOM 2628 O O . THR D 1 82 ? 19.34899 -8.31904 -22.16634 1.000 17.67795 76 THR D O 1
ATOM 2632 N N . THR D 1 83 ? 21.37186 -9.01491 -21.45990 1.000 15.44946 77 THR D N 1
ATOM 2633 C CA . THR D 1 83 ? 21.59891 -9.89726 -22.59294 1.000 17.90120 77 THR D CA 1
ATOM 2634 C C . THR D 1 83 ? 21.41176 -11.35522 -22.19376 1.000 17.93512 77 THR D C 1
ATOM 2635 O O . THR D 1 83 ? 21.37644 -11.71070 -21.01403 1.000 17.17239 77 THR D O 1
ATOM 2639 N N . SER D 1 84 ? 21.32109 -12.20738 -23.21469 1.000 16.91878 78 SER D N 1
ATOM 2640 C CA . SER D 1 84 ? 21.24310 -13.64246 -23.00571 1.000 15.12346 78 SER D CA 1
ATOM 2641 C C .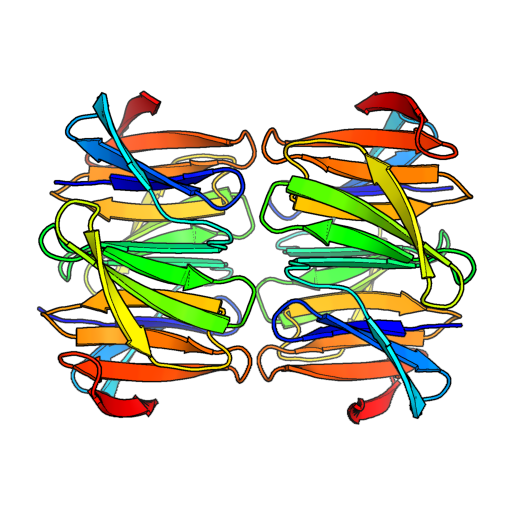 SER D 1 84 ? 22.53007 -14.21042 -22.43114 1.000 15.91806 78 SER D C 1
ATOM 2642 O O . SER D 1 84 ? 22.56459 -15.40037 -22.09212 1.000 16.92908 78 SER D O 1
ATOM 2645 N N . LYS D 1 85 ? 23.59530 -13.41316 -22.38016 1.000 15.84349 79 LYS D N 1
ATOM 2646 C CA . LYS D 1 85 ? 24.83464 -13.81416 -21.74263 1.000 16.88142 79 LYS D CA 1
ATOM 2647 C C . LYS D 1 85 ? 24.92603 -13.35713 -20.29025 1.000 15.83543 79 LYS D C 1
ATOM 2648 O O . LYS D 1 85 ? 25.93361 -13.62365 -19.63261 1.000 18.00838 79 LY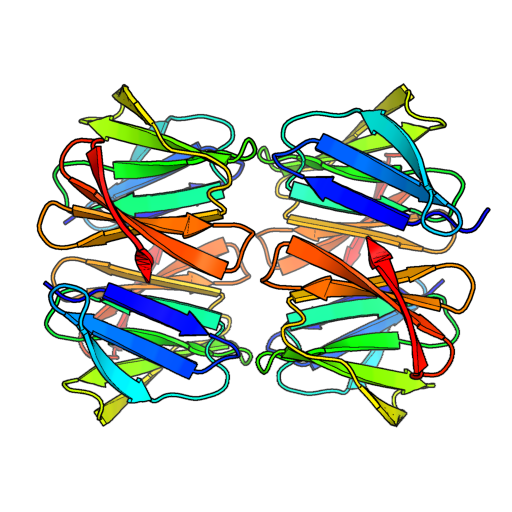S D O 1
ATOM 2654 N N . GLY D 1 86 ? 23.90793 -12.69408 -19.77427 1.000 14.60154 80 GLY D N 1
ATOM 2655 C CA . GLY D 1 86 ? 23.88030 -12.34371 -18.36874 1.000 18.00661 80 GLY D CA 1
ATOM 2656 C C . GLY D 1 86 ? 24.54023 -11.03443 -18.00984 1.000 20.87836 80 GLY D C 1
ATOM 2657 O O . GLY D 1 86 ? 24.69964 -10.74866 -16.81683 1.000 15.84147 80 GLY D O 1
ATOM 2658 N N . LYS D 1 87 ? 24.87289 -10.20547 -18.98941 1.000 13.06551 81 LYS D N 1
ATOM 2659 C CA . LYS D 1 87 ? 25.48128 -8.90917 -18.73884 1.000 12.78428 81 LYS D CA 1
ATOM 2660 C C . LYS D 1 87 ? 24.41321 -7.83215 -18.83040 1.000 11.90060 81 LYS D C 1
ATOM 2661 O O . LYS D 1 87 ? 23.33963 -8.03937 -19.40032 1.000 15.48200 81 LYS D O 1
ATOM 2667 N N . VAL D 1 88 ? 24.70892 -6.67337 -18.25220 1.000 11.47351 82 VAL D N 1
ATOM 2668 C CA . VAL D 1 88 ? 23.90189 -5.48636 -18.49341 1.000 12.89600 82 VAL D CA 1
ATOM 2669 C C . VAL D 1 88 ? 24.73695 -4.57104 -19.37009 1.000 13.11632 82 VAL D C 1
ATOM 2670 O O . VAL D 1 88 ? 25.83668 -4.16154 -18.98137 1.000 14.76978 82 VAL D O 1
ATOM 2674 N N . GLU D 1 89 ? 24.22473 -4.26252 -20.55517 1.000 19.10623 83 GLU D N 1
ATOM 2675 C CA . GLU D 1 89 ? 24.87375 -3.33054 -21.46100 1.000 18.38243 83 GLU D CA 1
ATOM 2676 C C . GLU D 1 89 ? 24.11738 -2.01008 -21.39999 1.000 17.51141 83 GLU D C 1
ATOM 2677 O O . GLU D 1 89 ? 22.91646 -1.94887 -21.70310 1.000 12.19983 83 GLU D O 1
ATOM 2683 N N . GLU D 1 90 ? 24.81579 -0.96594 -20.97526 1.000 13.35915 84 GLU D N 1
ATOM 2684 C CA . GLU D 1 90 ? 24.21650 0.34326 -20.78693 1.000 13.46900 84 GLU D CA 1
ATOM 2685 C C . GLU D 1 90 ? 24.42352 1.17620 -22.03949 1.000 17.82657 84 GLU D C 1
ATOM 2686 O O . GLU D 1 90 ? 25.56057 1.38090 -22.46377 1.000 16.60001 84 GLU D O 1
ATOM 2692 N N . TYR D 1 91 ? 23.33853 1.72280 -22.57565 1.000 13.06978 85 TYR D N 1
ATOM 2693 C CA . TYR D 1 91 ? 23.38013 2.53499 -23.78502 1.000 14.29034 85 TYR D CA 1
ATOM 2694 C C . TYR D 1 91 ? 22.92285 3.95152 -23.47878 1.000 16.46318 85 TYR D C 1
ATOM 2695 O O . TYR D 1 91 ? 22.00809 4.15856 -22.67885 1.000 16.59703 85 TYR D O 1
ATOM 2704 N N . LYS D 1 92 ? 23.55487 4.92569 -24.12612 1.000 19.16436 86 LYS D N 1
ATOM 2705 C CA . LYS D 1 92 ? 23.11064 6.31175 -24.06486 1.000 22.21361 86 LYS D CA 1
ATOM 2706 C C . LYS D 1 92 ? 22.90862 6.76311 -25.49900 1.000 16.23316 86 LYS D C 1
ATOM 2707 O O . LYS D 1 92 ? 23.86729 6.78110 -26.27308 1.000 19.00035 86 LYS D O 1
ATOM 2711 N N . ASN D 1 93 ? 21.66340 7.09183 -25.85133 1.000 17.21322 87 ASN D N 1
ATOM 2712 C CA . ASN D 1 93 ? 21.29443 7.46973 -27.21800 1.000 18.44881 87 ASN D CA 1
ATOM 2713 C C . ASN D 1 93 ? 21.73688 6.41164 -28.22930 1.000 21.05463 87 ASN D C 1
ATOM 2714 O O . ASN D 1 93 ? 22.18895 6.72277 -29.33558 1.000 21.98526 87 ASN D O 1
ATOM 2719 N N . GLY D 1 94 ? 21.60135 5.14583 -27.85272 1.000 19.88928 88 GLY D N 1
ATOM 2720 C CA . GLY D 1 94 ? 21.96614 4.07586 -28.75366 1.000 17.96961 88 GLY D CA 1
ATOM 2721 C C . GLY D 1 94 ? 23.44648 3.77791 -28.84020 1.000 16.41215 88 GLY D C 1
ATOM 2722 O O . GLY D 1 94 ? 23.84361 2.96544 -29.68106 1.000 17.99711 88 GLY D O 1
ATOM 2723 N N . ILE D 1 95 ? 24.27697 4.42272 -28.02479 1.000 15.94844 89 ILE D N 1
ATOM 2724 C CA . ILE D 1 95 ? 25.71984 4.20380 -28.02462 1.000 19.40978 89 ILE D CA 1
ATOM 2725 C C . ILE D 1 95 ? 26.07194 3.40420 -26.77594 1.000 17.39137 89 ILE D C 1
ATOM 2726 O O . ILE D 1 95 ? 25.79675 3.84125 -25.65303 1.000 16.78313 89 ILE D O 1
ATOM 2731 N N . HIS D 1 96 ? 26.73051 2.27258 -26.96263 1.000 18.77775 90 HIS D N 1
ATOM 2732 C CA . HIS D 1 96 ? 27.10484 1.43293 -25.83015 1.000 16.84844 90 HIS D CA 1
ATOM 2733 C C . HIS D 1 96 ? 28.14674 2.14708 -24.96996 1.000 19.81215 90 HIS D C 1
ATOM 2734 O O . HIS D 1 96 ? 29.19651 2.57389 -25.46396 1.000 21.34408 90 HIS D O 1
ATOM 2741 N N . LYS D 1 97 ? 27.85505 2.27729 -23.67830 1.000 17.42141 91 LYS D N 1
ATOM 2742 C CA . LYS D 1 97 ? 28.69796 3.03694 -22.75739 1.000 18.91749 91 LYS D CA 1
ATOM 2743 C C . LYS D 1 97 ? 29.44394 2.17089 -21.75860 1.000 19.72237 91 LYS D C 1
ATOM 2744 O O . LYS D 1 97 ? 30.62604 2.40530 -21.50367 1.000 15.43116 91 LYS D O 1
ATOM 2746 N N . ARG D 1 98 ? 28.79155 1.18315 -21.16501 1.000 17.50149 92 ARG D N 1
ATOM 2747 C CA . ARG D 1 98 ? 29.48585 0.34699 -20.19941 1.000 18.38183 92 ARG D CA 1
ATOM 2748 C C . ARG D 1 98 ? 28.81267 -1.00338 -20.13869 1.000 16.21547 92 ARG D C 1
ATOM 2749 O O . ARG D 1 98 ? 27.69366 -1.18612 -20.61869 1.000 14.84015 92 ARG D O 1
ATOM 2757 N N . THR D 1 99 ? 29.52619 -1.95381 -19.55772 1.000 14.19184 93 THR D N 1
ATOM 2758 C CA . THR D 1 99 ? 29.02837 -3.30192 -19.36876 1.000 13.90415 93 THR D CA 1
ATOM 2759 C C . THR D 1 99 ? 29.29384 -3.70452 -17.93196 1.000 16.69623 93 THR D C 1
ATOM 2760 O O . THR D 1 99 ? 30.38712 -3.46704 -17.40826 1.000 16.62462 93 THR D O 1
ATOM 2764 N N . TYR D 1 100 ? 28.29439 -4.30861 -17.29736 1.000 15.99138 94 TYR D N 1
ATOM 2765 C CA . TYR D 1 100 ? 28.47444 -4.81677 -15.93581 1.000 20.61582 94 TYR D CA 1
ATOM 2766 C C . TYR D 1 100 ? 27.50495 -5.94234 -15.60829 1.000 20.66235 94 TYR D C 1
ATOM 2767 O O . TYR D 1 100 ? 26.75890 -6.41422 -16.45672 1.000 19.80888 94 TYR D O 1
#

Foldseek 3Di:
DDWDWDADQAKTWIDDPNHTDDIAGGQFDEWEDPVAWIWTAHPQAKIWIDGPRHTDDIAGGQFDYWYDDDQWIWTQHPVGKTFIGHPRHTDDID/DWDWDADQAWTFIDDPNHTDDIAGGQFDEWEDPLAWIWTAHPQAKIWIDGPRHTDDIAGGQFDYWYDDPQWIWTQHPVGWTFIGHVRHTDDID/DWDWDADQAKTFIDDPNRGDDIAGGQFDEWEDPLAWIWTAHPQGKIWIGGPRHTDDIAGGQFDYWYQDPQWIWTAHPVGKTWIGHPRHTDDID/DWDWDQDQAWTFIDDPNHTDDIAGGQFQEWEDPPAWIWTAHPQGWIWIDGPRHTDDIAGGQFDYWYDDPQWIWTAHPVGKTFIGHPRHTDDID

Secondary structure (DSSP, 8-state):
---EEEEETTEEEEEETTEEEEEE-SSEEEEEE-SS-EEEEETTS-EEEEETTEEEEEE-SSEEEEEEETTEEEEEETTS-EEEEETTEEEEE-/-EEEEEETTEEEEEETTEEEEEE-SSEEEEEE-SS-EEEEETTS-EEEEETTEEEEEE-SSEEEEEEETTEEEEEETTS-EEEEETTEEEEE-/--EEEEETTEEEEEETTEEEEEE-SSEEEEEE-SS-EEEEETTS-EEEEETTEEEEEE-SSEEEEEEETTEEEEEETTS-EEEEETTEEEEE-/-EEEEEETTEEEEEETTEEEEEE-SSEEEEEE-SS-EEEEETTS-EEEEETTEEEEEE-SSEEEEEEETTEEEEEETTS-EEEEETTEEEEE-

Radius of gyration: 19.82 Å; Cα contacts (8 Å, |Δi|>4): 1098; chains: 4; bounding box: 39×51×45 Å

B-factor: mean 21.75, std 7.81, range [9.21, 62.04]

Sequence (373 aa):
MAIVVKVVNGKIQEFENGIHKRTYGSNIVAADTDGHIVAAVTAKGKVEEFENGIHKRTYGSNAINVQVSGGVVAVTTSKGKVEEYKNGIHKRTYAIVVKVVNGKIQEFENGIHKRTYGSNIVAADTDGHIVAAVTAKGKVEEFENGIHKRTYGSNAINVQVSGGVVAVTTSKGKVEEYKNGIHKRTYAIVVKVVNGKIQEFENGIHKRTYGSNIVAADTDGHIVAAVTAKGKVEEFENGIHKRTYGSNAINVQVSGGVVAVTTSKGKVEEYKNGIHKRTYAIVVKVVNGKIQEFENGIHKRTYGSNIVAADTDGHIVAAVTAKGKVEEFENGIHKRTYGSNAINVQVSGGVVAVTTSKGKVEEYKNGIHKRTY

Organism: Helicobacter pylori (NCBI:txid210)

Nearest PDB structures (foldseek):
  7xfp-assembly4_D  TM=1.000E+00  e=8.840E-17  Helicobacter pylori
  8d30-assembly1_A  TM=7.043E-01  e=6.853E-03  Homo sapiens
  3mkq-assembly1_E  TM=7.191E-01  e=1.856E-02  Saccharomyces cerevisiae YJM789
  3pqi-assembly1_A  TM=3.031E-01  e=6.531E-02  Bacteriophage sp.
  4ld3-assembly1_A  TM=3.609E-01  e=1.973E+00  Danio rerio

Solvent-accessible surface area: 16454 Å² total; per-residue (Å²): 106,53,11,7,6,28,52,50,63,2,85,0,40,9,18,61,102,16,123,93,88,91,54,19,16,55,26,2,59,13,24,14,21,73,28,65,30,7,0,0,0,12,10,112,2,82,0,37,4,11,74,110,14,122,90,96,74,62,17,14,57,40,5,86,65,11,18,13,10,63,52,26,5,4,0,44,4,38,112,46,48,8,36,10,16,56,96,19,101,88,120,102,71,57,82,26,8,16,14,56,62,63,1,84,0,41,11,15,79,103,12,100,88,119,101,64,19,16,56,24,2,58,14,24,11,15,73,52,69,38,8,0,0,0,12,10,111,1,52,0,34,8,9,78,98,17,105,87,125,100,70,24,21,66,42,5,88,65,10,24,17,12,64,52,33,5,1,1,34,5,35,108,26,40,1,32,16,24,51,97,15,124,91,64,99,77,39,90,25,6,5,28,50,49,61,2,94,0,39,9,13,69,109,25,101,92,106,94,59,23,22,54,27,3,59,16,20,13,22,59,44,139,33,8,0,0,0,13,10,115,2,41,0,30,13,9,83,106,15,117,90,72,100,74,22,26,66,45,5,84,74,11,18,14,9,67,43,31,6,4,0,32,4,37,117,24,47,2,35,11,17,104,86,15,124,87,66,93,74,46,92,28,8,17,25,52,43,60,2,75,0,41,13,15,73,113,18,111,83,110,90,54,20,16,57,24,2,57,14,24,13,17,62,49,149,27,11,0,0,0,12,10,111,2,87,0,26,11,5,53,118,19,107,82,102,96,65,31,19,61,48,5,85,71,8,27,21,12,66,56,29,7,3,1,38,5,41,124,16,96,3,37,10,19,80,128,21,120,86,68,93,66,38

InterPro domains:
  IPR008655 Helicobacter pylori IceA2 [PF05862] (1-49)